Protein AF-A0AAD6IL66-F1 (afdb_monomer_lite)

Secondary structure (DSSP, 8-state):
-----------EEEEEEEEE---TT-TTTTS--EEEEEEEEESSSSS-EEEEE---SSS-EEEEEEEETT-PEEEEEE-TT--HHHHHHHHHHHHHHHS-EE-HHHHS-SSHHHHHHHHHHHHHHHHHSEEEEEE-PPPBHHHHHHHHHHHHHHHTT--HHHHHHHHHHHHHHHHH-TTTTT--SSTTBHHHHHHHHH-SEEEEEES--SPBPP--SGGGGGG--HHHHHHHHHHHHTT--HHHHHHHHHHHHHHHHHHHHHHHHHHH-SSS---HHHHHHHHHHHHTTPPEE--SPPGGGS-HHHHHHHHHHHHHHHTT---B-SSTTHHHHTTGGGSTT----TTGGGS-HHHHHHHHHHHHHHHHSEEEEES--GGGGT-GGGTTS--GGGT--SS---SHHHHHTTEEEEEEEE-BTTB-EEEES-SS---SGGG-EEHHHHHTT--HHHHHHHHHHHHHTS-HHHHHHHHHHTT----SSHHHHHHHHHHHHHHHHHHHT-TT--------------HHHHHHHHHHHHHT--HHHHHHTTPEEEEE-SSSPEEEEE-GGG--SSPPPPHHHHHHTTTTS---EEEEEE--SS-SS---EEEEEEEE-SSSPEEEEEEEE---S----TT---------SS-------------GGGS-EE---TT--S----------------------------TTHHHHHHHHHHHHHHHHHHHHHHHH--

InterPro domains:
  IPR010730 Heterokaryon incompatibility [PF06985] (49-195)
  IPR052895 Heterokaryon Regulation/Transcriptional Modulator [PTHR24148] (34-336)

Foldseek 3Di:
DDPPPVPPPQDKFKFWQKAWDPDCPQPVNPDTAIETEIDIDGLQAQAEAEEAEDLFDADWDWAFRHAYPVSHTQTGTHHPLADNVLVSVVQNVRCVVRVGYDDCSPGFDPDPVRVQVVLLCVLSNQQRYAYEYEDSWAAAPVLLVLLVQLQCLVVVCDPPVVNVVSNVVSVVVCLQFLRSLVQGCRLLAPLLLSNLLRHQKYAYDYSDHDHQYTDRDLVCLVRDISNLVSQLVVCVVVVDDSVVSVVVSSLSSVLSVVSQLVSLCSQPPLPHNDPSSNSSNQSSCRSVRHMDGRPDDRLVPDDLVSLLLSLLQVLLVQLLRQRFYPDLLCLCSSRLSSRPQDRQDPVSVVDQNLRRVQSSQVRSCVVPQKGFFFLDALLLQPQQQLGRGDRSVSQPDSPDPGGSSLPRVRGFHSFIFGHDQSKTWKDFLDPPLDAPQLQKAFPCVVCPPPFLVVVLVLCLLAQVFADVSLLSLLCSVVVHDDDPDPSVSSVVSLLCLQVVVVVVVVVDDDDDDDPPPRDGDPNLVSVLVSQCSSNSHDSVSCVVQVWTWMWHSPPVTWIWTFHPVPNPPDDNDPPVCCVVVVPDDDSQKTFMFGDTPDPFWGTKTFIWGFPDPDVATATRTGITIRIGRDSPCVPDPDDDDDDDPDDDDDDDDDDDDDDRSPGTHIHHRPPPPDDDDDDDDDDDDDDDDDDDDDDDDDDDDDPPPVVVVVVVVVVVVVVVVVVVVVVVVD

Organism: Penicillium canescens (NCBI:txid5083)

pLDDT: mean 77.71, std 20.82, range [23.3, 98.31]

Structure (mmCIF, N/CA/C/O backbone):
data_AF-A0AAD6IL66-F1
#
_entry.id   AF-A0AAD6IL66-F1
#
loop_
_atom_site.group_PDB
_atom_site.id
_atom_site.type_symbol
_atom_site.label_atom_id
_atom_site.label_alt_id
_atom_site.label_comp_id
_atom_site.label_asym_id
_atom_site.label_entity_id
_atom_site.label_seq_id
_atom_site.pdbx_PDB_ins_code
_atom_site.Cartn_x
_atom_site.Cartn_y
_atom_site.Cartn_z
_atom_site.occupancy
_atom_site.B_iso_or_equiv
_atom_site.auth_seq_id
_atom_site.auth_comp_id
_atom_site.auth_asym_id
_atom_site.auth_atom_id
_atom_site.pdbx_PDB_model_num
ATOM 1 N N . MET A 1 1 ? -18.042 -22.309 -15.418 1.00 31.72 1 MET A N 1
ATOM 2 C CA . MET A 1 1 ? -18.567 -23.061 -14.255 1.00 31.72 1 MET A CA 1
ATOM 3 C C . MET A 1 1 ? -18.866 -22.116 -13.084 1.00 31.72 1 MET A C 1
ATOM 5 O O . MET A 1 1 ? -18.074 -22.015 -12.162 1.00 31.72 1 MET A O 1
ATOM 9 N N . SER A 1 2 ? -20.004 -21.414 -13.099 1.00 28.03 2 SER A N 1
ATOM 10 C CA . SER A 1 2 ? -20.504 -20.681 -11.923 1.00 28.03 2 SER A CA 1
ATOM 11 C C . SER A 1 2 ? -21.484 -21.600 -11.195 1.00 28.03 2 SER A C 1
ATOM 13 O O . SER A 1 2 ? -22.636 -21.745 -11.605 1.00 28.03 2 SER A O 1
ATOM 15 N N . ARG A 1 3 ? -21.008 -22.319 -10.170 1.00 33.75 3 ARG A N 1
ATOM 16 C CA . ARG A 1 3 ? -21.905 -23.035 -9.256 1.00 33.75 3 ARG A CA 1
ATOM 17 C C . ARG A 1 3 ? -22.658 -21.977 -8.454 1.00 33.75 3 ARG A C 1
ATOM 19 O O . ARG A 1 3 ? -22.089 -21.356 -7.564 1.00 33.75 3 ARG A O 1
ATOM 26 N N . ARG A 1 4 ? -23.941 -21.786 -8.771 1.00 35.06 4 ARG A N 1
ATOM 27 C CA . ARG A 1 4 ? -24.906 -21.148 -7.871 1.00 35.06 4 ARG A CA 1
ATOM 28 C C . ARG A 1 4 ? -24.988 -21.997 -6.599 1.00 35.06 4 ARG A C 1
ATOM 30 O O . ARG A 1 4 ? -25.740 -22.964 -6.547 1.00 35.06 4 ARG A O 1
ATOM 37 N N . PHE A 1 5 ? -24.200 -21.649 -5.588 1.00 37.22 5 PHE A N 1
ATOM 38 C CA . PHE A 1 5 ? -24.439 -22.066 -4.211 1.00 37.22 5 PHE A CA 1
ATOM 39 C C . PHE A 1 5 ? -25.640 -21.267 -3.688 1.00 37.22 5 PHE A C 1
ATOM 41 O O . PHE A 1 5 ? -25.488 -20.237 -3.049 1.00 37.22 5 PHE A O 1
ATOM 48 N N . SER A 1 6 ? -26.856 -21.705 -4.023 1.00 34.66 6 SER A N 1
ATOM 49 C CA . SER A 1 6 ? -28.109 -21.107 -3.535 1.00 34.66 6 SER A CA 1
ATOM 50 C C . SER A 1 6 ? -28.668 -21.819 -2.297 1.00 34.66 6 SER A C 1
ATOM 52 O O . SER A 1 6 ? -29.871 -21.803 -2.061 1.00 34.66 6 SER A O 1
ATOM 54 N N . GLY A 1 7 ? -27.802 -22.448 -1.503 1.00 37.53 7 GLY A N 1
ATOM 55 C CA . GLY A 1 7 ? -28.094 -22.817 -0.122 1.00 37.53 7 GLY A CA 1
ATOM 56 C C . GLY A 1 7 ? -27.134 -22.046 0.768 1.00 37.53 7 GLY A C 1
ATOM 57 O O . GLY A 1 7 ? -26.033 -22.530 1.014 1.00 37.53 7 GLY A O 1
ATOM 58 N N . SER A 1 8 ? -27.500 -20.828 1.183 1.00 48.25 8 SER A N 1
ATOM 59 C CA . SER A 1 8 ? -26.685 -20.059 2.123 1.00 48.25 8 SER A CA 1
ATOM 60 C C . SER A 1 8 ? -26.752 -20.757 3.478 1.00 48.25 8 SER A C 1
ATOM 62 O O . SER A 1 8 ? -27.668 -20.528 4.270 1.00 48.25 8 SER A O 1
ATOM 64 N N . ILE A 1 9 ? -25.804 -21.652 3.741 1.00 53.56 9 ILE A N 1
ATOM 65 C CA . ILE A 1 9 ? -25.471 -21.987 5.120 1.00 53.56 9 ILE A CA 1
ATOM 66 C C . ILE A 1 9 ? -25.120 -20.641 5.751 1.00 53.56 9 ILE A C 1
ATOM 68 O O . ILE A 1 9 ? -24.198 -19.980 5.280 1.00 53.56 9 ILE A O 1
ATOM 72 N N . SER A 1 10 ? -25.921 -20.193 6.721 1.00 70.06 10 SER A N 1
ATOM 73 C CA . SER A 1 10 ? -25.619 -18.974 7.466 1.00 70.06 10 SER A CA 1
ATOM 74 C C . SER A 1 10 ? -24.222 -19.147 8.039 1.00 70.06 10 SER A C 1
ATOM 76 O O . SER A 1 10 ? -24.018 -20.014 8.890 1.00 70.06 10 SER A O 1
ATOM 78 N N . GLU A 1 11 ? -23.259 -18.374 7.545 1.00 87.75 11 GLU A N 1
ATOM 79 C CA . GLU A 1 11 ? -21.919 -18.387 8.113 1.00 87.75 11 GLU A CA 1
ATOM 80 C C . GLU A 1 11 ? -22.033 -17.996 9.586 1.00 87.75 11 GLU A C 1
ATOM 82 O O . GLU A 1 11 ? -22.786 -17.090 9.946 1.00 87.75 11 GLU A O 1
ATOM 87 N N . VAL A 1 12 ? -21.344 -18.737 10.449 1.00 92.69 12 VAL A N 1
ATOM 88 C CA . VAL A 1 12 ? -21.297 -18.467 11.885 1.00 92.69 12 VAL A CA 1
ATOM 89 C C . VAL A 1 12 ? -19.937 -17.864 12.187 1.00 92.69 12 VAL A C 1
ATOM 91 O O . VAL A 1 12 ? -18.911 -18.419 11.788 1.00 92.69 12 VAL A O 1
ATOM 94 N N . ILE A 1 13 ? -19.930 -16.742 12.897 1.00 94.62 13 ILE A N 1
ATOM 95 C CA . ILE A 1 13 ? -18.714 -16.063 13.348 1.00 94.62 13 ILE A CA 1
ATOM 96 C C . ILE A 1 13 ? -18.663 -16.026 14.874 1.00 94.62 13 ILE A C 1
ATOM 98 O O . ILE A 1 13 ? -19.689 -16.122 15.545 1.00 94.62 13 ILE A O 1
ATOM 102 N N . THR A 1 14 ? -17.461 -15.888 15.425 1.00 95.75 14 THR A N 1
ATOM 103 C CA . THR A 1 14 ? -17.256 -15.652 16.858 1.00 95.75 14 THR A CA 1
ATOM 104 C C . THR A 1 14 ? -17.195 -14.153 17.119 1.00 95.75 14 THR A C 1
ATOM 106 O O . THR A 1 14 ? -16.440 -13.467 16.437 1.00 95.75 14 THR A O 1
ATOM 109 N N . ILE A 1 15 ? -17.927 -13.651 18.107 1.00 97.50 15 ILE A N 1
ATOM 110 C CA . ILE A 1 15 ? -17.800 -12.279 18.615 1.00 97.50 15 ILE A CA 1
ATOM 111 C C . ILE A 1 15 ? -17.439 -12.303 20.099 1.00 97.50 15 ILE A C 1
ATOM 113 O O . ILE A 1 15 ? -17.779 -13.244 20.814 1.00 97.50 15 ILE A O 1
ATOM 117 N N . ALA A 1 16 ? -16.774 -11.256 20.569 1.00 98.12 16 ALA A N 1
ATOM 118 C CA . ALA A 1 16 ? -16.474 -11.031 21.972 1.00 98.12 16 ALA A CA 1
ATOM 119 C C . ALA A 1 16 ? -17.518 -10.092 22.599 1.00 98.12 16 ALA A C 1
ATOM 121 O O . ALA A 1 16 ? -17.629 -8.921 22.221 1.00 98.12 16 ALA A O 1
ATOM 122 N N . ARG A 1 17 ? -18.271 -10.587 23.581 1.00 98.25 17 ARG A N 1
ATOM 123 C CA . ARG A 1 17 ? -19.010 -9.756 24.535 1.00 98.25 17 ARG A CA 1
ATOM 124 C C . ARG A 1 17 ? -18.055 -9.312 25.626 1.00 98.25 17 ARG A C 1
ATOM 126 O O . ARG A 1 17 ? -17.411 -10.143 26.260 1.00 98.25 17 ARG A O 1
ATOM 133 N N . ILE A 1 18 ? -17.934 -8.006 25.788 1.00 98.31 18 ILE A N 1
ATOM 134 C CA . ILE A 1 18 ? -16.894 -7.366 26.577 1.00 98.31 18 ILE A CA 1
ATOM 135 C C . ILE A 1 18 ? -17.586 -6.417 27.542 1.00 98.31 18 ILE A C 1
ATOM 137 O O . ILE A 1 18 ? -18.337 -5.539 27.123 1.00 98.31 18 ILE A O 1
ATOM 141 N N . GLN A 1 19 ? -17.317 -6.591 28.825 1.00 97.94 19 GLN A N 1
ATOM 142 C CA . GLN A 1 19 ? -17.756 -5.687 29.881 1.00 97.94 19 GLN A CA 1
ATOM 143 C C . GLN A 1 19 ? -16.646 -5.557 30.916 1.00 97.94 19 GLN A C 1
ATOM 145 O O . GLN A 1 19 ? -15.711 -6.359 30.919 1.00 97.94 19 GLN A O 1
ATOM 150 N N . PHE A 1 20 ? -16.730 -4.566 31.794 1.00 97.56 20 PHE A N 1
ATOM 151 C CA . PHE A 1 20 ? -15.847 -4.539 32.953 1.00 97.56 20 PHE A CA 1
ATOM 152 C C . PHE A 1 20 ? -16.189 -5.690 33.901 1.00 97.56 20 PHE A C 1
ATOM 154 O O . PHE A 1 20 ? -17.344 -6.108 33.999 1.00 97.56 20 PHE A O 1
ATOM 161 N N . CYS A 1 21 ? -15.163 -6.263 34.522 1.00 96.31 21 CYS A N 1
ATOM 162 C CA . CYS A 1 21 ? -15.357 -7.296 35.523 1.00 96.31 21 CYS A CA 1
ATOM 163 C C . CYS A 1 21 ? -15.802 -6.657 36.844 1.00 96.31 21 CYS A C 1
ATOM 165 O O . CYS A 1 21 ? -15.113 -5.784 37.369 1.00 96.31 21 CYS A O 1
ATOM 167 N N . ASP A 1 22 ? -16.935 -7.121 37.371 1.00 93.94 22 ASP A N 1
ATOM 168 C CA . ASP A 1 22 ? -17.509 -6.646 38.636 1.00 93.94 22 ASP A CA 1
ATOM 169 C C . ASP A 1 22 ? -17.208 -7.596 39.814 1.00 93.94 22 ASP A C 1
ATOM 171 O O . ASP A 1 22 ? -17.670 -7.373 40.935 1.00 93.94 22 ASP A O 1
ATOM 175 N N . ASP A 1 23 ? -16.463 -8.680 39.572 1.00 91.69 23 ASP A N 1
ATOM 176 C CA . ASP A 1 23 ? -16.127 -9.675 40.590 1.00 91.69 23 ASP A CA 1
ATOM 177 C C . ASP A 1 23 ? -15.000 -9.161 41.502 1.00 91.69 23 ASP A C 1
ATOM 179 O O . ASP A 1 23 ? -13.846 -9.028 41.089 1.00 91.69 23 ASP A O 1
ATOM 183 N N . GLN A 1 24 ? -15.349 -8.870 42.758 1.00 85.94 24 GLN A N 1
ATOM 184 C CA . GLN A 1 24 ? -14.417 -8.371 43.774 1.00 85.94 24 GLN A CA 1
ATOM 185 C C . GLN A 1 24 ? -13.385 -9.422 44.201 1.00 85.94 24 GLN A C 1
ATOM 187 O O . GLN A 1 24 ? -12.296 -9.050 44.638 1.00 85.94 24 GLN A O 1
ATOM 192 N N . ASP A 1 25 ? -13.707 -10.709 44.044 1.00 85.56 25 ASP A N 1
ATOM 193 C CA . ASP A 1 25 ? -12.821 -11.832 44.364 1.00 85.56 25 ASP A CA 1
ATOM 194 C C . ASP A 1 25 ? -12.018 -12.297 43.135 1.00 85.56 25 ASP A C 1
ATOM 196 O O . ASP A 1 25 ? -11.275 -13.284 43.191 1.00 85.56 25 ASP A O 1
ATOM 200 N N . CYS A 1 26 ? -12.136 -11.584 42.009 1.00 85.75 26 CYS A N 1
ATOM 201 C CA . CYS A 1 26 ? -11.386 -11.880 40.802 1.00 85.75 26 CYS A CA 1
ATOM 202 C C . CYS A 1 26 ? -9.879 -11.796 41.082 1.00 85.75 26 CYS A C 1
ATOM 204 O O . CYS A 1 26 ? -9.385 -10.802 41.608 1.00 85.75 26 CYS A O 1
ATOM 206 N N . GLY A 1 27 ? -9.099 -12.798 40.662 1.00 82.38 27 GLY A N 1
ATOM 207 C CA . GLY A 1 27 ? -7.641 -12.844 40.877 1.00 82.38 27 GLY A CA 1
ATOM 208 C C . GLY A 1 27 ? -6.836 -11.688 40.252 1.00 82.38 27 GLY A C 1
ATOM 209 O O . GLY A 1 27 ? -5.619 -11.641 40.404 1.00 82.38 27 GLY A O 1
ATOM 210 N N . PHE A 1 28 ? -7.507 -10.760 39.565 1.00 81.44 28 PHE A N 1
ATOM 211 C CA . PHE A 1 28 ? -6.979 -9.534 38.964 1.00 81.44 28 PHE A CA 1
ATOM 212 C C . PHE A 1 28 ? -7.325 -8.262 39.779 1.00 81.44 28 PHE A C 1
ATOM 214 O O . PHE A 1 28 ? -7.171 -7.154 39.271 1.00 81.44 28 PHE A O 1
ATOM 221 N N . ALA A 1 29 ? -7.805 -8.413 41.023 1.00 58.28 29 ALA A N 1
ATOM 222 C CA . ALA A 1 29 ? -8.528 -7.423 41.842 1.00 58.28 29 ALA A CA 1
ATOM 223 C C . ALA A 1 29 ? -7.895 -6.029 42.071 1.00 58.28 29 ALA A C 1
ATOM 225 O O . ALA A 1 29 ? -8.552 -5.174 42.662 1.00 58.28 29 ALA A O 1
ATOM 226 N N . SER A 1 30 ? -6.661 -5.749 41.641 1.00 62.03 30 SER A N 1
ATOM 227 C CA . SER A 1 30 ? -6.048 -4.424 41.832 1.00 62.03 30 SER A CA 1
ATOM 228 C C . SER A 1 30 ? -6.239 -3.451 40.664 1.00 62.03 30 SER A C 1
ATOM 230 O O . SER A 1 30 ? -6.013 -2.258 40.855 1.00 62.03 30 SER A O 1
ATOM 232 N N . GLU A 1 31 ? -6.651 -3.910 39.478 1.00 80.38 31 GLU A N 1
ATOM 233 C CA . GLU A 1 31 ? -6.768 -3.060 38.283 1.00 80.38 31 GLU A CA 1
ATOM 234 C C . GLU A 1 31 ? -8.098 -3.275 37.548 1.00 80.38 31 GLU A C 1
ATOM 236 O O . GLU A 1 31 ? -8.613 -4.392 37.454 1.00 80.38 31 GLU A O 1
ATOM 241 N N . GLN A 1 32 ? -8.667 -2.191 37.010 1.00 89.88 32 GLN A N 1
ATOM 242 C CA . GLN A 1 32 ? -9.861 -2.251 36.169 1.00 89.88 32 GLN A CA 1
ATOM 243 C C . GLN A 1 32 ? -9.558 -3.085 34.914 1.00 89.88 32 GLN A C 1
ATOM 245 O O . GLN A 1 32 ? -8.624 -2.793 34.171 1.00 89.88 32 GLN A O 1
ATOM 250 N N . HIS A 1 33 ? -10.341 -4.137 34.675 1.00 94.69 33 HIS A N 1
ATOM 251 C CA . HIS A 1 33 ? -10.092 -5.089 33.593 1.00 94.69 33 HIS A CA 1
ATOM 252 C C . HIS A 1 33 ? -11.394 -5.628 32.989 1.00 94.69 33 HIS A C 1
ATOM 254 O O . HIS A 1 33 ? -12.487 -5.406 33.514 1.00 94.69 33 HIS A O 1
ATOM 260 N N . LEU A 1 34 ? -11.280 -6.317 31.851 1.00 97.06 34 LEU A N 1
ATOM 261 C CA . LEU A 1 34 ? -12.428 -6.796 31.082 1.00 97.06 34 LEU A CA 1
ATOM 262 C C . LEU A 1 34 ? -12.788 -8.253 31.401 1.00 97.06 34 LEU A C 1
ATOM 264 O O . LEU A 1 34 ? -11.914 -9.113 31.482 1.00 97.06 34 LEU A O 1
ATOM 268 N N . LEU A 1 35 ? -14.082 -8.550 31.464 1.00 97.56 35 LEU A N 1
ATOM 269 C CA . LEU A 1 35 ? -14.624 -9.893 31.280 1.00 97.56 35 LEU A CA 1
ATOM 270 C C . LEU A 1 35 ? -14.974 -10.081 29.799 1.00 97.56 35 LEU A C 1
ATOM 272 O O . LEU A 1 35 ? -15.763 -9.317 29.237 1.00 97.56 35 LEU A O 1
ATOM 276 N N . ILE A 1 36 ? -14.393 -11.103 29.169 1.00 98.06 36 ILE A N 1
ATOM 277 C CA . ILE A 1 36 ? -14.537 -11.389 27.737 1.00 98.06 36 ILE A CA 1
ATOM 278 C C . ILE A 1 36 ? -15.226 -12.742 27.545 1.00 98.06 36 ILE A C 1
ATOM 280 O O . ILE A 1 36 ? -14.630 -13.803 27.734 1.00 98.06 36 ILE A O 1
ATOM 284 N N . GLN A 1 37 ? -16.480 -12.714 27.105 1.00 98.06 37 GLN A N 1
ATOM 285 C CA . GLN A 1 37 ? -17.234 -13.905 26.725 1.00 98.06 37 GLN A CA 1
ATOM 286 C C . GLN A 1 37 ? -17.257 -14.049 25.200 1.00 98.06 37 GLN A C 1
ATOM 288 O O . GLN A 1 37 ? -17.597 -13.110 24.486 1.00 98.06 37 GLN A O 1
ATOM 293 N N . LEU A 1 38 ? -16.901 -15.229 24.691 1.00 97.50 38 LEU A N 1
ATOM 294 C CA . LEU A 1 38 ? -16.955 -15.523 23.260 1.00 97.50 38 LEU A CA 1
ATOM 295 C C . LEU A 1 38 ? -18.285 -16.188 22.905 1.00 97.50 38 LEU A C 1
ATOM 297 O O . LEU A 1 38 ? -18.602 -17.253 23.430 1.00 97.50 38 LEU A O 1
ATOM 301 N N . ASP A 1 39 ? -19.008 -15.587 21.966 1.00 96.94 39 ASP A N 1
ATOM 302 C CA . ASP A 1 39 ? -20.292 -16.073 21.468 1.00 96.94 39 ASP A CA 1
ATOM 303 C C . ASP A 1 39 ? -20.205 -16.400 19.977 1.00 96.94 39 ASP A C 1
ATOM 305 O O . ASP A 1 39 ? -19.500 -15.735 19.219 1.00 96.94 39 ASP A O 1
ATOM 309 N N . HIS A 1 40 ? -20.974 -17.394 19.536 1.00 96.00 40 HIS A N 1
ATOM 310 C CA . HIS A 1 40 ? -21.112 -17.749 18.126 1.00 96.00 40 HIS A CA 1
ATOM 311 C C . HIS A 1 40 ? -22.441 -17.228 17.581 1.00 96.00 40 HIS A C 1
ATOM 313 O O . HIS A 1 40 ? -23.504 -17.639 18.047 1.00 96.00 40 HIS A O 1
ATOM 319 N N . ILE A 1 41 ? -22.385 -16.341 16.588 1.00 94.94 41 ILE A N 1
ATOM 320 C CA . ILE A 1 41 ? -23.570 -15.711 15.996 1.00 94.94 41 ILE A CA 1
ATOM 321 C C . ILE A 1 41 ? -23.625 -15.925 14.479 1.00 94.94 41 ILE A C 1
ATOM 323 O O . ILE A 1 41 ? -22.576 -16.059 13.841 1.00 94.94 41 ILE A O 1
ATOM 327 N N . PRO A 1 42 ? -24.826 -15.954 13.875 1.00 94.31 42 PRO A N 1
ATOM 328 C CA . PRO A 1 42 ? -24.952 -15.897 12.425 1.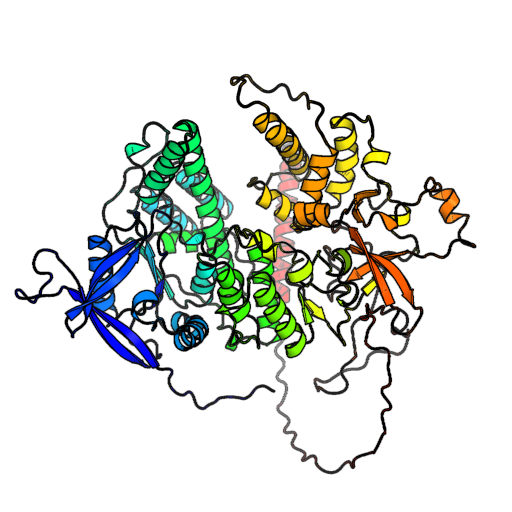00 94.31 42 PRO A CA 1
ATOM 329 C C . PRO A 1 42 ? -24.431 -14.554 11.891 1.00 94.31 42 PRO A C 1
ATOM 331 O O . PRO A 1 42 ? -24.686 -13.499 12.470 1.00 94.31 42 PRO A O 1
ATOM 334 N N . LEU A 1 43 ? -23.731 -14.587 10.760 1.00 93.00 43 LEU A N 1
ATOM 335 C CA . LEU A 1 43 ? -23.262 -13.406 10.045 1.00 93.00 43 LEU A CA 1
ATOM 336 C C . LEU A 1 43 ? -24.412 -12.803 9.218 1.00 93.00 43 LEU A C 1
ATOM 338 O O . LEU A 1 43 ? -24.479 -12.984 8.006 1.00 93.00 43 LEU A O 1
ATOM 342 N N . ASP A 1 44 ? -25.350 -12.126 9.889 1.00 89.88 44 ASP A N 1
ATOM 343 C CA . ASP A 1 44 ? -26.537 -11.512 9.262 1.00 89.88 44 ASP A CA 1
ATOM 344 C C . ASP A 1 44 ? -26.621 -9.979 9.420 1.00 89.88 44 ASP A C 1
ATOM 346 O O . ASP A 1 44 ? -27.571 -9.355 8.944 1.00 89.88 44 ASP A O 1
ATOM 350 N N . GLY A 1 45 ? -25.626 -9.374 10.078 1.00 81.62 45 GLY A N 1
ATOM 351 C CA . GLY A 1 45 ? -25.478 -7.924 10.237 1.00 81.62 45 GLY A CA 1
ATOM 352 C C . GLY A 1 45 ? -26.309 -7.305 11.362 1.00 81.62 45 GLY A C 1
ATOM 353 O O . GLY A 1 45 ? -26.237 -6.094 11.565 1.00 81.62 45 GLY A O 1
ATOM 354 N N . LYS A 1 46 ? -27.099 -8.092 12.106 1.00 87.50 46 LYS A N 1
ATOM 355 C CA . LYS A 1 46 ? -27.959 -7.557 13.180 1.00 87.50 46 LYS A CA 1
ATOM 356 C C . LYS A 1 46 ? -27.251 -7.402 14.517 1.00 87.50 46 LYS A C 1
ATOM 358 O O . LYS A 1 46 ? -27.672 -6.586 15.332 1.00 87.50 46 LYS A O 1
ATOM 363 N N . LEU A 1 47 ? -26.233 -8.220 14.762 1.00 91.12 47 LEU A N 1
ATOM 364 C CA . LEU A 1 47 ? -25.489 -8.261 16.014 1.00 91.12 47 LEU A CA 1
ATOM 365 C C . LEU A 1 47 ? -23.995 -8.185 15.726 1.00 91.12 47 LEU A C 1
ATOM 367 O O . LEU A 1 47 ? -23.486 -8.858 14.831 1.00 91.12 47 LEU A O 1
ATOM 371 N N . GLY A 1 48 ? -23.305 -7.398 16.539 1.00 95.81 48 GLY A N 1
ATOM 372 C CA . GLY A 1 48 ? -21.864 -7.246 16.500 1.00 95.81 48 GLY A CA 1
ATOM 373 C C . GLY A 1 48 ? -21.369 -6.067 15.665 1.00 95.81 48 GLY A C 1
ATOM 374 O O . GLY A 1 48 ? -22.060 -5.516 14.807 1.00 95.81 48 GLY A O 1
ATOM 375 N N . VAL A 1 49 ? -20.121 -5.697 15.926 1.00 97.69 49 VAL A N 1
ATOM 376 C CA . VAL A 1 49 ? -19.332 -4.738 15.148 1.00 97.69 49 VAL A CA 1
ATOM 377 C C . VAL A 1 49 ? -17.979 -5.361 14.830 1.00 97.69 49 VAL A C 1
ATOM 379 O O . VAL A 1 49 ? -17.412 -6.047 15.676 1.00 97.69 49 VAL A O 1
ATOM 382 N N . ALA A 1 50 ? -17.455 -5.153 13.628 1.00 97.56 50 ALA A N 1
ATOM 383 C CA . ALA A 1 50 ? -16.090 -5.534 13.294 1.00 97.56 50 ALA A CA 1
ATOM 384 C C . ALA A 1 50 ? -15.129 -4.416 13.701 1.00 97.56 50 ALA A C 1
ATOM 386 O O . ALA A 1 50 ? -15.324 -3.251 13.351 1.00 97.56 50 ALA A O 1
ATOM 387 N N . LEU A 1 51 ? -14.087 -4.771 14.444 1.00 97.38 51 LEU A N 1
ATOM 388 C CA . LEU A 1 51 ? -13.055 -3.841 14.867 1.00 97.38 51 LEU A CA 1
ATOM 389 C C . LEU A 1 51 ? -11.863 -3.932 13.928 1.00 97.38 51 LEU A C 1
ATOM 391 O O . LEU A 1 51 ? -11.293 -4.997 13.708 1.00 97.38 51 LEU A O 1
ATOM 395 N N . SER A 1 52 ? -11.481 -2.777 13.409 1.00 95.69 52 SER A N 1
ATOM 396 C CA . SER A 1 52 ? -10.301 -2.576 12.589 1.00 95.69 52 SER A CA 1
ATOM 397 C C . SER A 1 52 ? -9.327 -1.698 13.366 1.00 95.69 52 SER A C 1
ATOM 399 O O . SER A 1 52 ? -9.731 -0.719 13.979 1.00 95.69 52 SER A O 1
ATOM 401 N N . TYR A 1 53 ? -8.052 -2.060 13.430 1.00 94.06 53 TYR A N 1
ATOM 402 C CA . TYR A 1 53 ? -7.083 -1.361 14.281 1.00 94.06 53 TYR A CA 1
ATOM 403 C C . TYR A 1 53 ? -5.662 -1.769 13.906 1.00 94.06 53 TYR A C 1
ATOM 405 O O . TYR A 1 53 ? -5.469 -2.850 13.349 1.00 94.06 53 TYR A O 1
ATOM 413 N N . SER A 1 54 ? -4.658 -0.937 14.198 1.00 89.62 54 SER A N 1
ATOM 414 C CA . SER A 1 54 ? -3.251 -1.345 14.100 1.00 89.62 54 SER A CA 1
ATOM 415 C C . SER A 1 54 ? -2.766 -1.939 15.422 1.00 89.62 54 SER A C 1
ATOM 417 O O . SER A 1 54 ? -3.112 -1.459 16.493 1.00 89.62 54 SER A O 1
ATOM 419 N N . TRP A 1 55 ? -1.910 -2.962 15.364 1.00 89.31 55 TRP A N 1
ATOM 420 C CA . TRP A 1 55 ? -1.275 -3.504 16.575 1.00 89.31 55 TRP A CA 1
ATOM 421 C C . TRP A 1 55 ? -0.320 -2.496 17.225 1.00 89.31 55 TRP A C 1
ATOM 423 O O . TRP A 1 55 ? 0.069 -2.666 18.365 1.00 89.31 55 TRP A O 1
ATOM 433 N N . GLY A 1 56 ? 0.045 -1.438 16.502 1.00 89.81 56 GLY A N 1
ATOM 434 C CA . GLY A 1 56 ? 1.012 -0.426 16.898 1.00 89.81 56 GLY A CA 1
ATOM 435 C C . GLY A 1 56 ? 2.358 -0.588 16.186 1.00 89.81 56 GLY A C 1
ATOM 436 O O . GLY A 1 56 ? 2.644 -1.643 15.617 1.00 89.81 56 GLY A O 1
ATOM 437 N N . GLU A 1 57 ? 3.166 0.464 16.137 1.00 90.56 57 GLU A N 1
ATOM 438 C CA . GLU A 1 57 ? 4.514 0.458 15.544 1.00 90.56 57 GLU A CA 1
ATOM 439 C C . GLU A 1 57 ? 5.608 0.348 16.613 1.00 90.56 57 GLU A C 1
ATOM 441 O O . GLU A 1 57 ? 6.672 -0.209 16.344 1.00 90.56 57 GLU A O 1
ATOM 446 N N . PHE A 1 58 ? 5.351 0.825 17.831 1.00 94.06 58 PHE A N 1
ATOM 447 C CA . PHE A 1 58 ? 6.401 1.020 18.826 1.00 94.06 58 PHE A CA 1
ATOM 448 C C . PHE A 1 58 ? 6.383 -0.077 19.884 1.00 94.06 58 PHE A C 1
ATOM 450 O O . PHE A 1 58 ? 5.424 -0.192 20.639 1.00 94.06 58 PHE A O 1
ATOM 457 N N . ASN A 1 59 ? 7.464 -0.862 19.947 1.00 93.38 59 ASN A N 1
ATOM 458 C CA . ASN A 1 59 ? 7.755 -1.825 21.014 1.00 93.38 59 ASN A CA 1
ATOM 459 C C . ASN A 1 59 ? 6.538 -2.678 21.435 1.00 93.38 59 ASN A C 1
ATOM 461 O O . ASN A 1 59 ? 6.005 -2.547 22.539 1.00 93.38 59 ASN A O 1
ATOM 465 N N . ARG A 1 60 ? 6.063 -3.511 20.501 1.00 93.75 60 ARG A N 1
ATOM 466 C CA . ARG A 1 60 ? 4.885 -4.363 20.700 1.00 93.75 60 ARG A CA 1
ATOM 467 C C . ARG A 1 60 ? 5.103 -5.365 21.823 1.00 93.75 60 ARG A C 1
ATOM 469 O O . ARG A 1 60 ? 6.142 -6.017 21.891 1.00 93.75 60 ARG A O 1
ATOM 476 N N . GLN A 1 61 ? 4.081 -5.526 22.648 1.00 95.62 61 GLN A N 1
ATOM 477 C CA . GLN A 1 61 ? 4.099 -6.422 23.794 1.00 95.62 61 GLN A CA 1
ATOM 478 C C . GLN A 1 61 ? 2.724 -7.051 24.013 1.00 95.62 61 GLN A C 1
ATOM 480 O O . GLN A 1 61 ? 1.696 -6.486 23.636 1.00 95.62 61 GLN A O 1
ATOM 485 N N . GLU A 1 62 ? 2.707 -8.236 24.625 1.00 96.12 62 GLU A N 1
ATOM 486 C CA . GLU A 1 62 ? 1.466 -8.856 25.080 1.00 96.12 62 GLU A CA 1
ATOM 487 C C . GLU A 1 62 ? 0.963 -8.146 26.340 1.00 96.12 62 GLU A C 1
ATOM 489 O O . GLU A 1 62 ? 1.520 -8.305 27.427 1.00 96.12 62 GLU A O 1
ATOM 494 N N . VAL A 1 63 ? -0.126 -7.403 26.203 1.00 95.06 63 VAL A N 1
ATOM 495 C CA . VAL A 1 63 ? -0.770 -6.669 27.289 1.00 95.06 63 VAL A CA 1
ATOM 496 C C . VAL A 1 63 ? -1.994 -7.440 27.761 1.00 95.06 63 VAL A C 1
ATOM 498 O O . VAL A 1 63 ? -2.880 -7.753 26.966 1.00 95.06 63 VAL A O 1
ATOM 501 N N . ALA A 1 64 ? -2.064 -7.747 29.056 1.00 95.00 64 ALA A N 1
ATOM 502 C CA . ALA A 1 64 ? -3.270 -8.308 29.654 1.00 95.00 64 ALA A CA 1
ATOM 503 C C . ALA A 1 64 ? -4.382 -7.252 29.656 1.00 95.00 64 ALA A C 1
ATOM 505 O O . ALA A 1 64 ? -4.200 -6.158 30.178 1.00 95.00 64 ALA A O 1
ATOM 506 N N . VAL A 1 65 ? -5.533 -7.582 29.071 1.00 95.69 65 VAL A N 1
ATOM 507 C CA . VAL A 1 65 ? -6.689 -6.669 29.015 1.00 95.69 65 VAL A CA 1
ATOM 508 C C . VAL A 1 65 ? -7.866 -7.146 29.854 1.00 95.69 65 VAL A C 1
ATOM 510 O O . VAL A 1 65 ? -8.791 -6.375 30.108 1.00 95.69 65 VAL A O 1
ATOM 513 N N . GLY A 1 66 ? -7.852 -8.405 30.284 1.00 95.75 66 GLY A N 1
ATOM 514 C CA . GLY A 1 66 ? -8.968 -9.019 30.985 1.00 95.75 66 GLY A CA 1
ATOM 515 C C . GLY A 1 66 ? -8.828 -10.527 31.123 1.00 95.75 66 GLY A C 1
ATOM 516 O O . GLY A 1 66 ? -7.732 -11.074 30.983 1.00 95.75 66 GLY A O 1
ATOM 517 N N . HIS A 1 67 ? -9.950 -11.207 31.336 1.00 96.25 67 HIS A N 1
ATOM 518 C CA . HIS A 1 67 ? -10.039 -12.664 31.381 1.00 96.25 67 HIS A CA 1
ATOM 519 C C . HIS A 1 67 ? -11.319 -13.178 30.711 1.00 96.25 67 HIS A C 1
ATOM 521 O O . HIS A 1 67 ? -12.257 -12.419 30.468 1.00 96.25 67 HIS A O 1
ATOM 527 N N . ASP A 1 68 ? -11.368 -14.472 30.385 1.00 96.50 68 ASP A N 1
ATOM 528 C CA . ASP A 1 68 ? -12.623 -15.124 29.993 1.00 96.50 68 ASP A CA 1
ATOM 529 C C . ASP A 1 68 ? -13.447 -15.615 31.187 1.00 96.50 68 ASP A C 1
ATOM 531 O O . ASP A 1 68 ? -13.026 -15.551 32.339 1.00 96.50 68 ASP A O 1
ATOM 535 N N . VAL A 1 69 ? -14.636 -16.147 30.899 1.00 95.31 69 VAL A N 1
ATOM 536 C CA . VAL A 1 69 ? -15.560 -16.729 31.888 1.00 95.31 69 VAL A CA 1
ATOM 537 C C . VAL A 1 69 ? -14.968 -17.889 32.699 1.00 95.31 69 VAL A C 1
ATOM 539 O O . VAL A 1 69 ? -15.537 -18.269 33.714 1.00 95.31 69 VAL A O 1
ATOM 542 N N . SER A 1 70 ? -13.850 -18.475 32.259 1.00 95.19 70 SER A N 1
ATOM 543 C CA . SER A 1 70 ? -13.125 -19.525 32.991 1.00 95.19 70 SER A CA 1
ATOM 544 C C . SER A 1 70 ? -11.955 -18.970 33.814 1.00 95.19 70 SER A C 1
ATOM 546 O O . SER A 1 70 ? -11.193 -19.747 34.381 1.00 95.19 70 SER A O 1
ATOM 548 N N . GLY A 1 71 ? -11.787 -17.645 33.860 1.00 93.56 71 GLY A N 1
ATOM 549 C CA . GLY A 1 71 ? -10.694 -16.970 34.559 1.00 93.56 71 GLY A CA 1
ATOM 550 C C . GLY A 1 71 ? -9.368 -16.953 33.792 1.00 93.56 71 GLY A C 1
ATOM 551 O O . GLY A 1 71 ? -8.360 -16.514 34.342 1.00 93.56 71 GLY A O 1
ATOM 552 N N . ASN A 1 72 ? -9.322 -17.398 32.527 1.00 94.56 72 ASN A N 1
ATOM 553 C CA . ASN A 1 72 ? -8.072 -17.369 31.765 1.00 94.56 72 ASN A CA 1
ATOM 554 C C . ASN A 1 72 ? -7.775 -15.951 31.281 1.00 94.56 72 ASN A C 1
ATOM 556 O O . ASN A 1 72 ? -8.609 -15.343 30.606 1.00 94.56 72 ASN A O 1
ATOM 560 N N . VAL A 1 73 ? -6.557 -15.469 31.543 1.00 95.06 73 VAL A N 1
ATOM 561 C CA . VAL A 1 73 ? -6.069 -14.162 31.079 1.00 95.06 73 VAL A CA 1
ATOM 562 C C . VAL A 1 73 ? -6.233 -14.044 29.560 1.00 95.06 73 VAL A C 1
ATOM 564 O O . VAL A 1 73 ? -5.794 -14.914 28.801 1.00 95.06 73 VAL A O 1
ATOM 567 N N . LYS A 1 74 ? -6.811 -12.934 29.103 1.00 95.12 74 LYS A N 1
ATOM 568 C CA . LYS A 1 74 ? -6.804 -12.524 27.699 1.00 95.12 74 LYS A CA 1
ATOM 569 C C . LYS A 1 74 ? -5.802 -11.406 27.507 1.00 95.12 74 LYS A C 1
ATOM 571 O O . LYS A 1 74 ? -5.828 -10.396 28.212 1.00 95.12 74 LYS A O 1
ATOM 576 N N . LYS A 1 75 ? -4.924 -11.608 26.531 1.00 95.81 75 LYS A N 1
ATOM 577 C CA . LYS A 1 75 ? -3.895 -10.652 26.156 1.00 95.81 75 LYS A CA 1
ATOM 578 C C . LYS A 1 75 ? -4.105 -10.172 24.729 1.00 95.81 75 LYS A C 1
ATOM 580 O O . LYS A 1 75 ? -4.616 -10.925 23.901 1.00 95.81 75 LYS A O 1
ATOM 585 N N . LEU A 1 76 ? -3.683 -8.944 24.471 1.00 95.62 76 LEU A N 1
ATOM 586 C CA . LEU A 1 76 ? -3.590 -8.355 23.144 1.00 95.62 76 LEU A CA 1
ATOM 587 C C . LEU A 1 76 ? -2.138 -7.970 22.867 1.00 95.62 76 LEU A C 1
ATOM 589 O O . LEU A 1 76 ? -1.457 -7.459 23.750 1.00 95.62 76 LEU A O 1
ATOM 593 N N . GLU A 1 77 ? -1.672 -8.185 21.644 1.00 95.38 77 GLU A N 1
ATOM 594 C CA . GLU A 1 77 ? -0.416 -7.623 21.160 1.00 95.38 77 GLU A CA 1
ATOM 595 C C . GLU A 1 77 ? -0.650 -6.155 20.779 1.00 95.38 77 GLU A C 1
ATOM 597 O O . GLU A 1 77 ? -1.344 -5.861 19.796 1.00 95.38 77 GLU A O 1
ATOM 602 N N . LEU A 1 78 ? -0.096 -5.247 21.587 1.00 95.44 78 LEU A N 1
ATOM 603 C CA . LEU A 1 78 ? -0.260 -3.798 21.464 1.00 95.44 78 LEU A CA 1
ATOM 604 C C . LEU A 1 78 ? 1.098 -3.088 21.535 1.00 95.44 78 LEU A C 1
ATOM 606 O O . LEU A 1 78 ? 1.975 -3.465 22.312 1.00 95.44 78 LEU A O 1
ATOM 610 N N . GLY A 1 79 ? 1.264 -2.047 20.724 1.00 95.50 79 GLY A N 1
ATOM 611 C CA . GLY A 1 79 ? 2.375 -1.105 20.791 1.00 95.50 79 GLY A CA 1
ATOM 612 C C . GLY A 1 79 ? 2.183 -0.064 21.891 1.00 95.50 79 GLY A C 1
ATOM 613 O O . GLY A 1 79 ? 1.070 0.165 22.368 1.00 95.50 79 GLY A O 1
ATOM 614 N N . GLN A 1 80 ? 3.280 0.585 22.274 1.00 95.88 80 GLN A N 1
ATOM 615 C CA . GLN A 1 80 ? 3.336 1.597 23.331 1.00 95.88 80 GLN A CA 1
ATOM 616 C C . GLN A 1 80 ? 2.455 2.819 23.069 1.00 95.88 80 GLN A C 1
ATOM 618 O O . GLN A 1 80 ? 2.151 3.556 24.003 1.00 95.88 80 GLN A O 1
ATOM 623 N N . GLU A 1 81 ? 2.027 3.052 21.827 1.00 94.44 81 GLU A N 1
ATOM 624 C CA . GLU A 1 81 ? 1.099 4.142 21.546 1.00 94.44 81 GLU A CA 1
ATOM 625 C C . GLU A 1 81 ? -0.299 3.926 22.149 1.00 94.44 81 GLU A C 1
ATOM 627 O O . GLU A 1 81 ? -1.036 4.898 22.302 1.00 94.44 81 GLU A O 1
ATOM 632 N N . TRP A 1 82 ? -0.680 2.690 22.494 1.00 95.19 82 TRP A N 1
ATOM 633 C CA . TRP A 1 82 ? -1.998 2.370 23.042 1.00 95.19 82 TRP A CA 1
ATOM 634 C C . TRP A 1 82 ? -2.079 2.622 24.551 1.00 95.19 82 TRP A C 1
ATOM 636 O O . TRP A 1 82 ? -1.396 1.972 25.339 1.00 95.19 82 TRP A O 1
ATOM 646 N N . HIS A 1 83 ? -3.006 3.491 24.970 1.00 94.69 83 HIS A N 1
ATOM 647 C CA . HIS A 1 83 ? -3.416 3.579 26.372 1.00 94.69 83 HIS A CA 1
ATOM 648 C C . HIS A 1 83 ? -4.418 2.459 26.694 1.00 94.69 83 HIS A C 1
ATOM 650 O O . HIS A 1 83 ? -5.518 2.411 26.137 1.00 94.69 83 HIS A O 1
ATOM 656 N N . VAL A 1 84 ? -4.030 1.538 27.580 1.00 94.31 84 VAL A N 1
ATOM 657 C CA . VAL A 1 84 ? -4.770 0.287 27.824 1.00 94.31 84 VAL A CA 1
ATOM 658 C C . VAL A 1 84 ? -6.150 0.551 28.422 1.00 94.31 84 VAL A C 1
ATOM 660 O O . VAL A 1 84 ? -7.127 -0.012 27.935 1.00 94.31 84 VAL A O 1
ATOM 663 N N . GLY A 1 85 ? -6.255 1.454 29.402 1.00 94.69 85 GLY A N 1
ATOM 664 C CA . GLY A 1 85 ? -7.537 1.799 30.028 1.00 94.69 85 GLY A CA 1
ATOM 665 C C . GLY A 1 85 ? -8.540 2.399 29.037 1.00 94.69 85 GLY A C 1
ATOM 666 O O . GLY A 1 85 ? -9.705 2.003 29.004 1.00 94.69 85 GLY A O 1
ATOM 667 N N . ASP A 1 86 ? -8.072 3.285 28.153 1.00 95.06 86 ASP A N 1
ATOM 668 C CA . ASP A 1 86 ? -8.903 3.920 27.116 1.00 95.06 86 ASP A CA 1
ATOM 669 C C . ASP A 1 86 ? -9.393 2.892 26.094 1.00 95.06 86 ASP A C 1
ATOM 671 O O . ASP A 1 86 ? -10.546 2.929 25.647 1.00 95.06 86 ASP A O 1
ATOM 675 N N . LEU A 1 87 ? -8.515 1.954 25.723 1.00 96.19 87 LEU A N 1
ATOM 676 C CA . LEU A 1 87 ? -8.868 0.841 24.854 1.00 96.19 87 LEU A CA 1
ATOM 677 C C . LEU A 1 87 ? -9.909 -0.062 25.523 1.00 96.19 87 LEU A C 1
ATOM 679 O O . LEU A 1 87 ? -10.915 -0.379 24.890 1.00 96.19 87 LEU A O 1
ATOM 683 N N . GLN A 1 88 ? -9.711 -0.444 26.787 1.00 96.75 88 GLN A N 1
ATOM 684 C CA . GLN A 1 88 ? -10.654 -1.287 27.526 1.00 96.75 88 GLN A CA 1
ATOM 685 C C . GLN A 1 88 ? -12.041 -0.639 27.609 1.00 96.75 88 GLN A C 1
ATOM 687 O O . GLN A 1 88 ? -13.036 -1.286 27.277 1.00 96.75 88 GLN A O 1
ATOM 692 N N . ALA A 1 89 ? -12.103 0.649 27.957 1.00 96.62 89 ALA A N 1
ATOM 693 C CA . ALA A 1 89 ? -13.348 1.411 27.975 1.00 96.62 89 ALA A CA 1
ATOM 694 C C . ALA A 1 89 ? -14.019 1.445 26.595 1.00 96.62 89 ALA A C 1
ATOM 696 O O . ALA A 1 89 ? -15.205 1.150 26.476 1.00 96.62 89 ALA A O 1
ATOM 697 N N . SER A 1 90 ? -13.251 1.709 25.535 1.00 97.25 90 SER A N 1
ATOM 698 C CA . SER A 1 90 ? -13.773 1.729 24.163 1.00 97.25 90 SER A CA 1
ATOM 699 C C . SER A 1 90 ? -14.317 0.365 23.721 1.00 97.25 90 SER A C 1
ATOM 701 O O . SER A 1 90 ? -15.352 0.298 23.059 1.00 97.25 90 SER A O 1
ATOM 703 N N . LEU A 1 91 ? -13.642 -0.732 24.083 1.00 97.88 91 LEU A N 1
ATOM 704 C CA . LEU A 1 91 ? -14.086 -2.092 23.770 1.00 97.88 91 LEU A CA 1
ATOM 705 C C . LEU A 1 91 ? -15.386 -2.448 24.502 1.00 97.88 91 LEU A C 1
ATOM 707 O O . LEU A 1 91 ? -16.283 -3.017 23.877 1.00 97.88 91 LEU A O 1
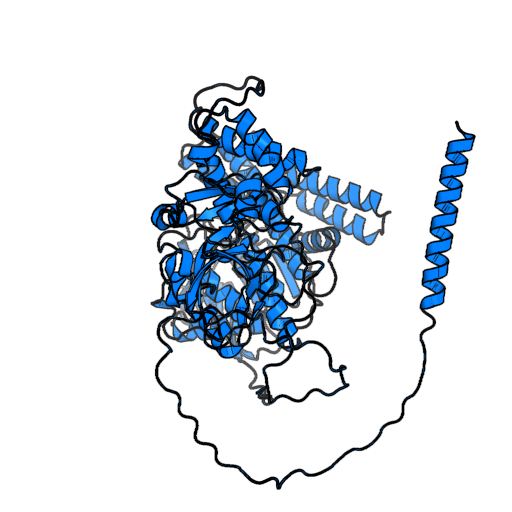ATOM 711 N N . ALA A 1 92 ? -15.502 -2.093 25.785 1.00 98.00 92 ALA A N 1
ATOM 712 C CA . ALA A 1 92 ? -16.722 -2.285 26.565 1.00 98.00 92 ALA A CA 1
ATOM 713 C C . ALA A 1 92 ? -17.890 -1.454 26.000 1.00 98.00 92 ALA A C 1
ATOM 715 O O . ALA A 1 92 ? -18.954 -2.010 25.723 1.00 98.00 92 ALA A O 1
ATOM 716 N N . ASP A 1 93 ? -17.669 -0.164 25.719 1.00 97.94 93 ASP A N 1
ATOM 717 C CA . ASP A 1 93 ? -18.672 0.742 25.138 1.00 97.94 93 ASP A CA 1
ATOM 718 C C . ASP A 1 93 ? -19.191 0.221 23.784 1.00 97.94 93 ASP A C 1
ATOM 720 O O . ASP A 1 93 ? -20.399 0.197 23.520 1.00 97.94 93 ASP A O 1
ATOM 724 N N . LEU A 1 94 ? -18.288 -0.228 22.905 1.00 97.94 94 LEU A N 1
ATOM 725 C CA . LEU A 1 94 ? -18.658 -0.788 21.603 1.00 97.94 94 LEU A CA 1
ATOM 726 C C . LEU A 1 94 ? -19.411 -2.110 21.740 1.00 97.94 94 LEU A C 1
ATOM 728 O O . LEU A 1 94 ? -20.405 -2.323 21.041 1.00 97.94 94 LEU A O 1
ATOM 732 N N . SER A 1 95 ? -18.976 -2.978 22.651 1.00 98.00 95 SER A N 1
ATOM 733 C CA . SER A 1 95 ? -19.642 -4.253 22.900 1.00 98.00 95 SER A CA 1
ATOM 734 C C . SER A 1 95 ? -21.054 -4.045 23.446 1.00 98.00 95 SER A C 1
ATOM 736 O O . SER A 1 95 ? -21.997 -4.666 22.957 1.00 98.00 95 SER A O 1
ATOM 738 N N . GLN A 1 96 ? -21.233 -3.095 24.366 1.00 97.75 96 GLN A N 1
ATOM 739 C CA . GLN A 1 96 ? -22.543 -2.695 24.873 1.00 97.75 96 GLN A CA 1
ATOM 740 C C . GLN A 1 96 ? -23.433 -2.131 23.756 1.00 97.75 96 GLN A C 1
ATOM 742 O O . GLN A 1 96 ? -24.606 -2.494 23.655 1.00 97.75 96 GLN A O 1
ATOM 747 N N . LYS A 1 97 ? -22.882 -1.268 22.893 1.00 97.31 97 LYS A N 1
ATOM 748 C CA . LYS A 1 97 ? -23.627 -0.616 21.805 1.00 97.31 97 LYS A CA 1
ATOM 749 C C . LYS A 1 97 ? -24.081 -1.588 20.713 1.00 97.31 97 LYS A C 1
ATOM 751 O O . LYS A 1 97 ? -25.184 -1.432 20.193 1.00 97.31 97 LYS A O 1
ATOM 756 N N . TYR A 1 98 ? -23.238 -2.548 20.335 1.00 97.00 98 TYR A N 1
ATOM 757 C CA . TYR A 1 98 ? -23.480 -3.434 19.186 1.00 97.00 98 TYR A CA 1
ATOM 758 C C . TYR A 1 98 ? -23.794 -4.889 19.572 1.00 97.00 98 TYR A C 1
ATOM 760 O O . TYR A 1 98 ? -24.046 -5.719 18.700 1.00 97.00 98 TYR A O 1
ATOM 768 N N . GLY A 1 99 ? -23.792 -5.221 20.865 1.00 96.88 99 GLY A N 1
ATOM 769 C CA . GLY A 1 99 ? -24.019 -6.574 21.386 1.00 96.88 99 GLY A CA 1
ATOM 770 C C . GLY A 1 99 ? -22.788 -7.489 21.361 1.00 96.88 99 GLY A C 1
ATOM 771 O O . GLY A 1 99 ? -22.883 -8.632 21.805 1.00 96.88 99 GLY A O 1
ATOM 772 N N . GLY A 1 100 ? -21.654 -7.005 20.849 1.00 97.62 100 GLY A N 1
ATOM 773 C CA . GLY A 1 100 ? -20.367 -7.696 20.822 1.00 97.62 100 GLY A CA 1
ATOM 774 C C . GLY A 1 100 ? -19.414 -7.136 19.765 1.00 97.62 100 GLY A C 1
ATOM 775 O O . GLY A 1 100 ? -19.817 -6.388 18.876 1.00 97.62 100 GLY A O 1
ATOM 776 N N . CYS A 1 101 ? -18.144 -7.516 19.850 1.00 98.12 101 CYS A N 1
ATOM 777 C CA . CYS A 1 101 ? -17.080 -7.055 18.966 1.00 98.12 101 CYS A CA 1
ATOM 778 C C . CYS A 1 101 ? -16.419 -8.251 18.281 1.00 98.12 101 CYS A C 1
ATOM 780 O O . CYS A 1 101 ? -15.918 -9.152 18.949 1.00 98.12 101 CYS A O 1
ATOM 782 N N . TRP A 1 102 ? -16.370 -8.257 16.955 1.00 97.38 102 TRP A N 1
ATOM 783 C CA . TRP A 1 102 ? -15.457 -9.115 16.215 1.00 97.38 102 TRP A CA 1
ATOM 784 C C . TRP A 1 102 ? -14.089 -8.432 16.156 1.00 97.38 102 TRP A C 1
ATOM 786 O O . TRP A 1 102 ? -13.973 -7.313 15.662 1.00 97.38 102 TRP A O 1
ATOM 796 N N . MET A 1 103 ? -13.061 -9.101 16.667 1.00 95.75 103 MET A N 1
ATOM 797 C CA . MET A 1 103 ? -11.678 -8.621 16.693 1.00 95.75 103 MET A CA 1
ATOM 798 C C . MET A 1 103 ? -10.765 -9.815 16.451 1.00 95.75 103 MET A C 1
ATOM 800 O O . MET A 1 103 ? -10.898 -10.827 17.143 1.00 95.75 103 MET A O 1
ATOM 804 N N . ASP A 1 104 ? -9.865 -9.723 15.479 1.00 92.56 104 ASP A N 1
ATOM 805 C CA . ASP A 1 104 ? -9.037 -10.844 15.023 1.00 92.56 104 ASP A CA 1
ATOM 806 C C . ASP A 1 104 ? -8.229 -11.491 16.162 1.00 92.56 104 ASP A C 1
ATOM 808 O O . ASP A 1 104 ? -8.304 -12.708 16.338 1.00 92.56 104 ASP A O 1
ATOM 812 N N . GLN A 1 105 ? -7.555 -10.703 17.005 1.00 93.56 105 GLN A N 1
ATOM 813 C CA . GLN A 1 105 ? -6.766 -11.219 18.134 1.00 93.56 105 GLN A CA 1
ATOM 814 C C . GLN A 1 105 ? -7.597 -11.938 19.218 1.00 93.56 105 GLN A C 1
ATOM 816 O O . GLN A 1 105 ? -7.055 -12.780 19.933 1.00 93.56 105 GLN A O 1
ATOM 821 N N . LEU A 1 106 ? -8.901 -11.654 19.338 1.00 95.06 106 LEU A N 1
ATOM 822 C CA . LEU A 1 106 ? -9.783 -12.288 20.333 1.00 95.06 106 LEU A CA 1
ATOM 823 C C . LEU A 1 106 ? -10.619 -13.435 19.754 1.00 95.06 106 LEU A C 1
ATOM 825 O O . LEU A 1 106 ? -10.853 -14.442 20.420 1.00 95.06 106 LEU A O 1
ATOM 829 N N . CYS A 1 107 ? -11.110 -13.264 18.528 1.00 95.50 107 CYS A N 1
ATOM 830 C CA . CYS A 1 107 ? -12.141 -14.115 17.935 1.00 95.50 107 CYS A CA 1
ATOM 831 C C . CYS A 1 107 ? -11.565 -15.213 17.032 1.00 95.50 107 CYS A C 1
ATOM 833 O O . CYS A 1 107 ? -12.252 -16.206 16.770 1.00 95.50 107 CYS A O 1
ATOM 835 N N . ILE A 1 108 ? -10.322 -15.060 16.558 1.00 91.56 108 ILE A N 1
ATOM 836 C CA . ILE A 1 108 ? -9.651 -16.057 15.720 1.00 91.56 108 ILE A CA 1
ATOM 837 C C . ILE A 1 108 ? -8.807 -16.975 16.599 1.00 91.56 108 ILE A C 1
ATOM 839 O O . ILE A 1 108 ? -7.892 -16.553 17.309 1.00 91.56 108 ILE A O 1
ATOM 843 N N . LYS A 1 109 ? -9.081 -18.277 16.502 1.00 87.56 109 LYS A N 1
ATOM 844 C CA . LYS A 1 109 ? -8.211 -19.298 17.087 1.00 87.56 109 LYS A CA 1
ATOM 845 C C . LYS A 1 109 ? -6.868 -19.276 16.363 1.00 87.56 109 LYS A C 1
ATOM 847 O O . LYS A 1 109 ? -6.815 -19.371 15.141 1.00 87.56 109 LYS A O 1
ATOM 852 N N . GLN A 1 110 ? -5.775 -19.243 17.118 1.00 82.25 110 GLN A N 1
ATOM 853 C CA . GLN A 1 110 ? -4.416 -19.134 16.571 1.00 82.25 110 GLN A CA 1
ATOM 854 C C . GLN A 1 110 ? -3.901 -20.426 15.892 1.00 82.25 110 GLN A C 1
ATOM 856 O O . GLN A 1 110 ? -2.738 -20.522 15.494 1.00 82.25 110 GLN A O 1
ATOM 861 N N . ALA A 1 111 ? -4.759 -21.436 15.712 1.00 84.88 111 ALA A N 1
ATOM 862 C CA . ALA A 1 111 ? -4.434 -22.632 14.944 1.00 84.88 111 ALA A CA 1
ATOM 863 C C . ALA A 1 111 ? -4.333 -22.311 13.440 1.00 84.88 111 ALA A C 1
ATOM 865 O O . ALA A 1 111 ? -5.123 -21.549 12.889 1.00 84.88 111 ALA A O 1
ATOM 866 N N . ALA A 1 112 ? -3.378 -22.928 12.735 1.00 76.50 112 ALA A N 1
ATOM 867 C CA . ALA A 1 112 ? -3.079 -22.610 11.331 1.00 76.50 112 ALA A CA 1
ATOM 868 C C . ALA A 1 112 ? -4.288 -22.726 10.384 1.00 76.50 112 ALA A C 1
ATOM 870 O O . ALA A 1 112 ? -4.501 -21.865 9.531 1.00 76.50 112 ALA A O 1
ATOM 871 N N . VAL A 1 113 ? -5.079 -23.790 10.545 1.00 81.06 113 VAL A N 1
ATOM 872 C CA . VAL A 1 113 ? -6.267 -24.048 9.719 1.00 81.06 113 VAL A CA 1
ATOM 873 C C . VAL A 1 113 ? -7.348 -22.995 9.967 1.00 81.06 113 VAL A C 1
ATOM 875 O O . VAL A 1 113 ? -8.005 -22.564 9.018 1.00 81.06 113 VAL A O 1
ATOM 878 N N . ASP A 1 114 ? -7.503 -22.566 11.218 1.00 84.00 114 ASP A N 1
ATOM 879 C CA . ASP A 1 114 ? -8.496 -21.572 11.618 1.00 84.00 114 ASP A CA 1
ATOM 880 C C . ASP A 1 114 ? -8.097 -20.173 11.154 1.00 84.00 114 ASP A C 1
ATOM 882 O O . ASP A 1 114 ? -8.952 -19.451 10.646 1.00 84.00 114 ASP A O 1
ATOM 886 N N . ILE A 1 115 ? -6.806 -19.824 11.213 1.00 82.81 115 ILE A N 1
ATOM 887 C CA . ILE A 1 115 ? -6.284 -18.578 10.637 1.00 82.81 115 ILE A CA 1
ATOM 888 C C . ILE A 1 115 ? -6.610 -18.525 9.145 1.00 82.81 115 ILE A C 1
ATOM 890 O O . ILE A 1 115 ? -7.237 -17.571 8.703 1.00 82.81 115 ILE A O 1
ATOM 894 N N . ARG A 1 116 ? -6.276 -19.563 8.365 1.00 82.31 116 ARG A N 1
ATOM 895 C CA . ARG A 1 116 ? -6.543 -19.566 6.914 1.00 82.31 116 ARG A CA 1
ATOM 896 C C . ARG A 1 116 ? -8.030 -19.382 6.595 1.00 82.31 116 ARG A C 1
ATOM 898 O O . ARG A 1 116 ? -8.369 -18.594 5.718 1.00 82.31 116 ARG A O 1
ATOM 905 N N . LYS A 1 117 ? -8.910 -20.1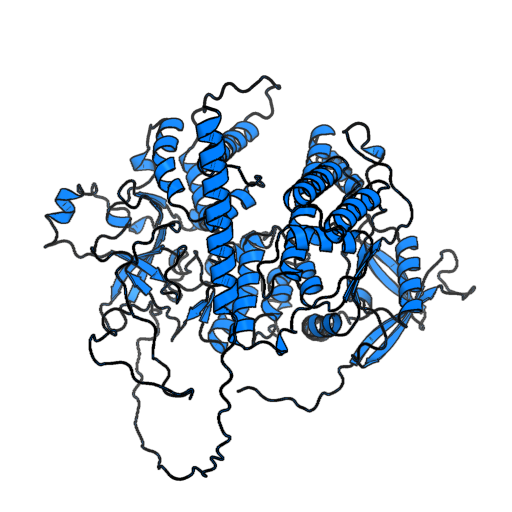07 7.297 1.00 84.00 117 LYS A N 1
ATOM 906 C CA . LYS A 1 117 ? -10.367 -19.962 7.131 1.00 84.00 117 LYS A CA 1
ATOM 907 C C . LYS A 1 117 ? -10.835 -18.560 7.518 1.00 84.00 117 LYS A C 1
ATOM 909 O O . LYS A 1 117 ? -11.632 -17.968 6.805 1.00 84.00 117 LYS A O 1
ATOM 914 N N . SER A 1 118 ? -10.317 -18.025 8.619 1.00 84.38 118 SER A N 1
ATOM 915 C CA . SER A 1 118 ? -10.709 -16.707 9.116 1.00 84.38 118 SER A CA 1
ATOM 916 C C . SER A 1 118 ? -10.251 -15.594 8.180 1.00 84.38 118 SER A C 1
ATOM 918 O O . SER A 1 118 ? -11.060 -14.738 7.848 1.00 84.38 118 SER A O 1
ATOM 920 N N . LEU A 1 119 ? -9.010 -15.646 7.682 1.00 81.25 119 LEU A N 1
ATOM 921 C CA . LEU A 1 119 ? -8.483 -14.690 6.702 1.00 81.25 119 LEU A CA 1
ATOM 922 C C . LEU A 1 119 ? -9.335 -14.662 5.426 1.00 81.25 119 LEU A C 1
ATOM 924 O O . LEU A 1 119 ? -9.654 -13.586 4.930 1.00 81.25 119 LEU A O 1
ATOM 928 N N . ALA A 1 120 ? -9.769 -15.829 4.937 1.00 82.38 120 ALA A N 1
ATOM 929 C CA . ALA A 1 120 ? -10.672 -15.918 3.789 1.00 82.38 120 ALA A CA 1
ATOM 930 C C . ALA A 1 120 ? -12.070 -15.323 4.065 1.00 82.38 120 ALA A C 1
ATOM 932 O O . ALA A 1 120 ? -12.734 -14.876 3.132 1.00 82.38 120 ALA A O 1
ATOM 933 N N . ASN A 1 121 ? -12.500 -15.281 5.331 1.00 87.31 121 ASN A N 1
ATOM 934 C CA . ASN A 1 121 ? -13.818 -14.789 5.742 1.00 87.31 121 ASN A CA 1
ATOM 935 C C . ASN A 1 121 ? -13.841 -13.297 6.116 1.00 87.31 121 ASN A C 1
ATOM 937 O O . ASN A 1 121 ? -14.927 -12.720 6.182 1.00 87.31 121 ASN A O 1
ATOM 941 N N . ILE A 1 122 ? -12.688 -12.647 6.330 1.00 88.69 122 ILE A N 1
ATOM 942 C CA . ILE A 1 122 ? -12.608 -11.204 6.645 1.00 88.69 122 ILE A CA 1
ATOM 943 C C . ILE A 1 122 ? -13.446 -10.347 5.676 1.00 88.69 122 ILE A C 1
ATOM 945 O O . ILE A 1 122 ? -14.219 -9.514 6.157 1.00 88.69 122 ILE A O 1
ATOM 949 N N . PRO A 1 123 ? -13.392 -10.556 4.341 1.00 88.50 123 PRO A N 1
ATOM 950 C CA . PRO A 1 123 ? -14.222 -9.795 3.413 1.00 88.50 123 PRO A CA 1
ATOM 951 C C . PRO A 1 123 ? -15.722 -9.916 3.700 1.00 88.50 123 PRO A C 1
ATOM 953 O O . PRO A 1 123 ? -16.430 -8.911 3.689 1.00 88.50 123 PRO A O 1
ATOM 956 N N . SER A 1 124 ? -16.215 -11.126 3.981 1.00 90.12 124 SER A N 1
ATOM 957 C CA . SER A 1 124 ? -17.625 -11.370 4.316 1.00 90.12 124 SER A CA 1
ATOM 958 C C . SER A 1 124 ? -18.014 -10.689 5.625 1.00 90.12 124 SER A C 1
ATOM 960 O O . SER A 1 124 ? -19.081 -10.077 5.709 1.00 90.12 124 SER A O 1
ATOM 962 N N . ILE A 1 125 ? -17.129 -10.737 6.626 1.00 93.12 125 ILE A N 1
ATOM 963 C CA . ILE A 1 125 ? -17.337 -10.107 7.934 1.00 93.12 125 ILE A CA 1
ATOM 964 C C . ILE A 1 125 ? -17.485 -8.594 7.778 1.00 93.12 125 ILE A C 1
ATOM 966 O O . ILE A 1 125 ? -18.473 -8.027 8.238 1.00 93.12 125 ILE A O 1
ATOM 970 N N . TYR A 1 126 ? -16.561 -7.946 7.071 1.00 93.50 126 TYR A N 1
ATOM 971 C CA . TYR A 1 126 ? -16.543 -6.486 6.916 1.00 93.50 126 TYR A CA 1
ATOM 972 C C . TYR A 1 126 ? -17.673 -5.979 6.013 1.00 93.50 126 TYR A C 1
ATOM 974 O O . TYR A 1 126 ? -18.166 -4.868 6.199 1.00 93.50 126 TYR A O 1
ATOM 982 N N . ARG A 1 127 ? -18.125 -6.794 5.052 1.00 91.62 127 ARG A N 1
ATOM 983 C CA . ARG A 1 127 ? -19.305 -6.472 4.233 1.00 91.62 127 ARG A CA 1
ATOM 984 C C . ARG A 1 127 ? -20.608 -6.539 5.016 1.00 91.62 127 ARG A C 1
ATOM 986 O O . ARG A 1 127 ? -21.577 -5.903 4.607 1.00 91.62 127 ARG A O 1
ATOM 993 N N . THR A 1 128 ? -20.650 -7.336 6.078 1.00 93.44 128 THR A N 1
ATOM 994 C CA . THR A 1 128 ? -21.893 -7.642 6.791 1.00 93.44 128 THR A CA 1
ATOM 995 C C . THR A 1 128 ? -22.025 -6.850 8.085 1.00 93.44 128 THR A C 1
ATOM 997 O O . THR A 1 128 ? -23.106 -6.347 8.380 1.00 93.44 128 THR A O 1
ATOM 1000 N N . LEU A 1 129 ? -20.942 -6.723 8.851 1.00 95.88 129 LEU A N 1
ATOM 1001 C CA . LEU A 1 129 ? -20.914 -5.940 10.081 1.00 95.88 129 LEU A CA 1
ATOM 1002 C C . LEU A 1 129 ? -20.535 -4.486 9.795 1.00 95.88 129 LEU A C 1
ATOM 1004 O O . LEU A 1 129 ? -19.792 -4.186 8.860 1.00 95.88 129 LEU A O 1
ATOM 1008 N N . ASN A 1 130 ? -20.985 -3.580 10.661 1.00 96.06 130 ASN A N 1
ATOM 1009 C CA . ASN A 1 130 ? -20.406 -2.241 10.714 1.00 96.06 130 ASN A CA 1
ATOM 1010 C C . ASN A 1 130 ? -18.937 -2.346 11.130 1.00 96.06 130 ASN A C 1
ATOM 1012 O O . ASN A 1 130 ? -18.605 -3.148 12.005 1.00 96.06 130 ASN A O 1
ATOM 1016 N N . VAL A 1 131 ? -18.074 -1.527 10.535 1.00 97.44 131 VAL A N 1
ATOM 1017 C CA . VAL A 1 131 ? -16.647 -1.502 10.858 1.00 97.44 131 VAL A CA 1
ATOM 1018 C C . VAL A 1 131 ? -16.327 -0.257 11.680 1.00 97.44 131 VAL A C 1
ATOM 1020 O O . VAL A 1 131 ? -16.636 0.866 11.284 1.00 97.44 131 VAL A O 1
ATOM 1023 N N . VAL A 1 132 ? -15.686 -0.441 12.830 1.00 98.00 132 VAL A N 1
ATOM 1024 C CA . VAL A 1 132 ? -15.152 0.659 13.638 1.00 98.00 132 VAL A CA 1
ATOM 1025 C C . VAL A 1 132 ? -13.636 0.565 13.645 1.00 98.00 132 VAL A C 1
ATOM 1027 O O . VAL A 1 132 ? -13.069 -0.438 14.073 1.00 98.00 132 VAL A O 1
ATOM 1030 N N . VAL A 1 133 ? -12.986 1.622 13.166 1.00 97.31 133 VAL A N 1
ATOM 1031 C CA . VAL A 1 133 ? -11.534 1.762 13.184 1.00 97.31 133 VAL A CA 1
ATOM 1032 C C . VAL A 1 133 ? -11.110 2.348 14.524 1.00 97.31 133 VAL A C 1
ATOM 1034 O O . VAL A 1 133 ? -11.352 3.526 14.771 1.00 97.31 133 VAL A O 1
ATOM 1037 N N . LEU A 1 134 ? -10.486 1.548 15.383 1.00 96.50 134 LEU A N 1
ATOM 1038 C CA . LEU A 1 134 ? -9.915 2.002 16.647 1.00 96.50 134 LEU A CA 1
ATOM 1039 C C . LEU A 1 134 ? -8.536 2.606 16.417 1.00 96.50 134 LEU A C 1
ATOM 1041 O O . LEU A 1 134 ? -7.686 1.995 15.763 1.00 96.50 134 LEU A O 1
ATOM 1045 N N . VAL A 1 135 ? -8.298 3.782 16.996 1.00 94.38 135 VAL A N 1
ATOM 1046 C CA . VAL A 1 135 ? -6.995 4.446 16.920 1.00 94.38 135 VAL A CA 1
ATOM 1047 C C . VAL A 1 135 ? -6.551 4.980 18.284 1.00 94.38 135 VAL A C 1
ATOM 1049 O O . VAL A 1 135 ? -7.369 5.571 18.992 1.00 94.38 135 VAL A O 1
ATOM 1052 N N . PRO A 1 136 ? -5.262 4.827 18.641 1.00 90.94 136 PRO A N 1
ATOM 1053 C CA . PRO A 1 136 ? -4.766 5.138 19.982 1.00 90.94 136 PRO A CA 1
ATOM 1054 C C . PRO A 1 136 ? -4.579 6.637 20.266 1.00 90.94 136 PRO A C 1
ATOM 1056 O O . PRO A 1 136 ? -4.271 7.018 21.390 1.00 90.94 136 PRO A O 1
ATOM 1059 N N . SER A 1 137 ? -4.730 7.510 19.262 1.00 82.88 137 SER A N 1
ATOM 1060 C CA . SER A 1 137 ? -4.359 8.922 19.375 1.00 82.88 137 SER A CA 1
ATOM 1061 C C . SER A 1 137 ? -5.513 9.848 19.753 1.00 82.88 137 SER A C 1
ATOM 1063 O O . SER A 1 137 ? -6.573 9.865 19.118 1.00 82.88 137 SER A O 1
ATOM 1065 N N . SER A 1 138 ? -5.229 10.709 20.726 1.00 87.69 138 SER A N 1
ATOM 1066 C CA . SER A 1 138 ? -6.008 11.888 21.097 1.00 87.69 138 SER A CA 1
ATOM 1067 C C . SER A 1 138 ? -6.203 12.845 19.910 1.00 87.69 138 SER A C 1
ATOM 1069 O O . SER A 1 138 ? -5.248 13.110 19.167 1.00 87.69 138 SER A O 1
ATOM 1071 N N . PRO A 1 139 ? -7.413 13.389 19.686 1.00 88.75 139 PRO A N 1
ATOM 1072 C CA . PRO A 1 139 ? -7.614 14.404 18.662 1.00 88.75 139 PRO A CA 1
ATOM 1073 C C . PRO A 1 139 ? -6.957 15.729 19.061 1.00 88.75 139 PRO A C 1
ATOM 1075 O O . PRO A 1 139 ? -7.005 16.160 20.210 1.00 88.75 139 PRO A O 1
ATOM 1078 N N . CYS A 1 140 ? -6.378 16.428 18.087 1.00 92.12 140 CYS A N 1
ATOM 1079 C CA . CYS A 1 140 ? -5.974 17.815 18.290 1.00 92.12 140 CYS A CA 1
ATOM 1080 C C . CYS A 1 140 ? -7.192 18.736 18.205 1.00 92.12 140 CYS A C 1
ATOM 1082 O O . CYS A 1 140 ? -8.038 18.541 17.330 1.00 92.12 140 CYS A O 1
ATOM 1084 N N . SER A 1 141 ? -7.243 19.794 19.013 1.00 85.88 141 SER A N 1
ATOM 1085 C CA . SER A 1 141 ? -8.345 20.771 18.981 1.00 85.88 141 SER A CA 1
ATOM 1086 C C . SER A 1 141 ? -8.600 21.366 17.587 1.00 85.88 141 SER A C 1
ATOM 1088 O O . SER A 1 141 ? -9.745 21.522 17.173 1.00 85.88 141 SER A O 1
ATOM 1090 N N . CYS A 1 142 ? -7.548 21.623 16.801 1.00 90.50 142 CYS A N 1
ATOM 1091 C CA . CYS A 1 142 ? -7.701 22.155 15.441 1.00 90.50 142 CYS A CA 1
ATOM 1092 C C . CYS A 1 142 ? -8.107 21.106 14.388 1.00 90.50 142 CYS A C 1
ATOM 1094 O O . CYS A 1 142 ? -8.460 21.472 13.265 1.00 90.50 142 CYS A O 1
ATOM 1096 N N . SER A 1 143 ? -8.032 19.804 14.702 1.00 88.00 143 SER A N 1
ATOM 1097 C CA . SER A 1 143 ? -8.361 18.734 13.745 1.00 88.00 143 SER A CA 1
ATOM 1098 C C . SER A 1 143 ? -9.841 18.767 13.363 1.00 88.00 143 SER A C 1
ATOM 1100 O O . SER A 1 143 ? -10.176 18.718 12.175 1.00 88.00 143 SER A O 1
ATOM 1102 N N . GLU A 1 144 ? -10.706 18.949 14.363 1.00 88.94 144 GLU A N 1
ATOM 1103 C CA . GLU A 1 144 ? -12.149 19.043 14.190 1.00 88.94 144 GLU A CA 1
ATOM 1104 C C . GLU A 1 144 ? -12.532 20.286 13.386 1.00 88.94 144 GLU A C 1
ATOM 1106 O O . GLU A 1 144 ? -13.254 20.176 12.394 1.00 88.94 144 GLU A O 1
ATOM 1111 N N . GLU A 1 145 ? -11.989 21.451 13.752 1.00 88.38 145 GLU A N 1
ATOM 1112 C CA . GLU A 1 145 ? -12.216 22.704 13.026 1.00 88.38 145 GLU A CA 1
ATOM 1113 C C . GLU A 1 145 ? -11.847 22.548 11.544 1.00 88.38 145 GLU A C 1
ATOM 1115 O O . GLU A 1 145 ? -12.660 22.824 10.660 1.00 88.38 145 GLU A O 1
ATOM 1120 N N . ASN A 1 146 ? -10.657 22.017 11.253 1.00 86.44 146 ASN A N 1
ATOM 1121 C CA . ASN A 1 146 ? -10.195 21.814 9.881 1.00 86.44 146 ASN A CA 1
ATOM 1122 C C . ASN A 1 146 ? -11.082 20.834 9.094 1.00 86.44 146 ASN A C 1
ATOM 1124 O O . ASN A 1 146 ? -11.326 21.042 7.904 1.00 86.44 146 ASN A O 1
ATOM 1128 N N . ALA A 1 147 ? -11.558 19.757 9.725 1.00 88.31 147 ALA A N 1
ATOM 1129 C CA . ALA A 1 147 ? -12.463 18.806 9.083 1.00 88.31 147 ALA A CA 1
ATOM 1130 C C . ALA A 1 147 ? -13.843 19.404 8.804 1.00 88.31 147 ALA A C 1
ATOM 1132 O O . ALA A 1 147 ? -14.334 19.288 7.678 1.00 88.31 147 ALA A O 1
ATOM 1133 N N . ARG A 1 148 ? -14.423 20.117 9.774 1.00 89.06 148 ARG A N 1
ATOM 1134 C CA . ARG A 1 148 ? -15.702 20.813 9.601 1.00 89.06 148 ARG A CA 1
ATOM 1135 C C . ARG A 1 148 ? -15.620 21.896 8.533 1.00 89.06 148 ARG A C 1
ATOM 1137 O O . ARG A 1 148 ? -16.549 22.024 7.745 1.00 89.06 148 ARG A O 1
ATOM 1144 N N . LEU A 1 149 ? -14.507 22.626 8.438 1.00 85.88 149 LEU A N 1
ATOM 1145 C CA . LEU A 1 149 ? -14.296 23.607 7.370 1.00 85.88 149 LEU A CA 1
ATOM 1146 C C . LEU A 1 149 ? -14.368 22.963 5.977 1.00 85.88 149 LEU A C 1
ATOM 1148 O O . LEU A 1 149 ? -15.032 23.509 5.095 1.00 85.88 149 LEU A O 1
ATOM 1152 N N . ILE A 1 150 ? -13.745 21.796 5.776 1.00 84.62 150 ILE A N 1
ATOM 1153 C CA . ILE A 1 150 ? -13.802 21.064 4.496 1.00 84.62 150 ILE A CA 1
ATOM 1154 C C . ILE A 1 150 ? -15.224 20.577 4.206 1.00 84.62 150 ILE A C 1
ATOM 1156 O O . ILE A 1 150 ? -15.709 20.770 3.090 1.00 84.62 150 ILE A O 1
ATOM 1160 N N . ILE A 1 151 ? -15.890 19.984 5.200 1.00 88.19 151 ILE A N 1
ATOM 1161 C CA . ILE A 1 151 ? -17.261 19.467 5.075 1.00 88.19 151 ILE A CA 1
ATOM 1162 C C . ILE A 1 151 ? -18.225 20.598 4.723 1.00 88.19 151 ILE A C 1
ATOM 1164 O O . ILE A 1 151 ? -18.883 20.539 3.687 1.00 88.19 151 ILE A O 1
ATOM 1168 N N . ASN A 1 152 ? -18.225 21.678 5.504 1.00 87.75 152 ASN A N 1
ATOM 1169 C CA . ASN A 1 152 ? -19.086 22.834 5.274 1.00 87.75 152 ASN A CA 1
ATOM 1170 C C . ASN A 1 152 ? -18.822 23.473 3.903 1.00 87.75 152 ASN A C 1
ATOM 1172 O O . ASN A 1 152 ? -19.763 23.883 3.225 1.00 87.75 152 ASN A O 1
ATOM 1176 N N . SER A 1 153 ? -17.562 23.531 3.459 1.00 83.88 153 SER A N 1
ATOM 1177 C CA . SER A 1 153 ? -17.211 24.064 2.134 1.00 83.88 153 SER A CA 1
ATOM 1178 C C . SER A 1 153 ? -17.721 23.186 0.987 1.00 83.88 153 SER A C 1
ATOM 1180 O O . SER A 1 153 ? -18.045 23.699 -0.082 1.00 83.88 153 SER A O 1
ATOM 1182 N N . PHE A 1 154 ? -17.783 21.868 1.190 1.00 81.69 154 PHE A N 1
ATOM 1183 C CA . PHE A 1 154 ? -18.327 20.925 0.215 1.00 81.69 154 PHE A CA 1
ATOM 1184 C C . PHE A 1 154 ? -19.861 20.989 0.183 1.00 81.69 154 PHE A C 1
ATOM 1186 O O . PHE A 1 154 ? -20.451 21.156 -0.886 1.00 81.69 154 PHE A O 1
ATOM 1193 N N . ASP A 1 155 ? -20.502 20.942 1.353 1.00 84.12 155 ASP A N 1
ATOM 1194 C CA . ASP A 1 155 ? -21.963 20.913 1.486 1.00 84.12 155 ASP A CA 1
ATOM 1195 C C . ASP A 1 155 ? -22.618 22.226 1.025 1.00 84.12 155 ASP A C 1
ATOM 1197 O O . ASP A 1 155 ? -23.689 22.213 0.416 1.00 84.12 155 ASP A O 1
ATOM 1201 N N . SER A 1 156 ? -21.954 23.366 1.242 1.00 79.50 156 SER A N 1
ATOM 1202 C CA . SER A 1 156 ? -22.454 24.690 0.836 1.00 79.50 156 SER A CA 1
ATOM 1203 C C . SER A 1 156 ? -22.455 24.936 -0.677 1.00 79.50 156 SER A C 1
ATOM 1205 O O . SER A 1 156 ? -22.956 25.973 -1.112 1.00 79.50 156 SER A O 1
ATOM 1207 N N . ARG A 1 157 ? -21.920 24.012 -1.496 1.00 68.81 157 ARG A N 1
ATOM 1208 C CA . ARG A 1 157 ? -21.755 24.179 -2.956 1.00 68.81 157 ARG A CA 1
ATOM 1209 C C . ARG A 1 157 ? -21.151 25.538 -3.329 1.00 68.81 157 ARG A C 1
ATOM 1211 O O . ARG A 1 157 ? -21.548 26.137 -4.333 1.00 68.81 157 ARG A O 1
ATOM 1218 N N . LEU A 1 158 ? -20.202 26.032 -2.525 1.00 60.81 158 LEU A N 1
ATOM 1219 C CA . LEU A 1 158 ? -19.396 27.194 -2.897 1.00 60.81 158 LEU A CA 1
ATOM 1220 C C . LEU A 1 158 ? -18.867 26.988 -4.318 1.00 60.81 158 LEU A C 1
ATOM 1222 O O . LEU A 1 158 ? -18.628 25.848 -4.735 1.00 60.81 158 LEU A O 1
ATOM 1226 N N . THR A 1 159 ? -18.713 28.081 -5.073 1.00 59.81 159 THR A N 1
ATOM 1227 C CA . THR A 1 159 ? -18.199 28.006 -6.446 1.00 59.81 159 THR A CA 1
ATOM 1228 C C . THR A 1 159 ? -16.959 27.113 -6.472 1.00 59.81 159 THR A C 1
ATOM 1230 O O . THR A 1 159 ? -16.178 27.107 -5.517 1.00 59.81 159 THR A O 1
ATOM 1233 N N . ALA A 1 160 ? -16.800 26.315 -7.534 1.00 66.44 160 ALA A N 1
ATOM 1234 C CA . ALA A 1 160 ? -15.768 25.275 -7.600 1.00 66.44 160 ALA A CA 1
ATOM 1235 C C . ALA A 1 160 ? -14.374 25.788 -7.180 1.00 66.44 160 ALA A C 1
ATOM 1237 O O . ALA A 1 160 ? -13.633 25.060 -6.516 1.00 66.44 160 ALA A O 1
ATOM 1238 N N . GLU A 1 161 ? -14.083 27.058 -7.482 1.00 64.25 161 GLU A N 1
ATOM 1239 C CA . GLU A 1 161 ? -12.861 27.769 -7.107 1.00 64.25 161 GLU A CA 1
ATOM 1240 C C . GLU A 1 161 ? -12.778 28.123 -5.614 1.00 64.25 161 GLU A C 1
ATOM 1242 O O . GLU A 1 161 ? -11.779 27.820 -4.969 1.00 64.25 161 GLU A O 1
ATOM 1247 N N . VAL A 1 162 ? -13.831 28.682 -5.008 1.00 55.12 162 VAL A N 1
ATOM 1248 C CA . VAL A 1 162 ? -13.837 29.008 -3.568 1.00 55.12 162 VAL A CA 1
ATOM 1249 C C . VAL A 1 162 ? -13.776 27.735 -2.725 1.00 55.12 162 VAL A C 1
ATOM 1251 O O . VAL A 1 162 ? -13.037 27.672 -1.744 1.00 55.12 162 VAL A O 1
ATOM 1254 N N . GLY A 1 163 ? -14.481 26.681 -3.146 1.00 60.34 163 GLY A N 1
ATOM 1255 C CA . GLY A 1 163 ? -14.359 25.367 -2.524 1.00 60.34 163 GLY A CA 1
ATOM 1256 C C . GLY A 1 163 ? -12.943 24.797 -2.654 1.00 60.34 163 GLY A C 1
ATOM 1257 O O . GLY A 1 163 ? -12.449 24.173 -1.718 1.00 60.34 163 GLY A O 1
ATOM 1258 N N . LYS A 1 164 ? -12.266 25.012 -3.790 1.00 66.81 164 LYS A N 1
ATOM 1259 C CA . LYS A 1 164 ? -10.876 24.580 -4.002 1.00 66.81 164 LYS A CA 1
ATOM 1260 C C . LYS A 1 164 ? -9.915 25.327 -3.077 1.00 66.81 164 LYS A C 1
ATOM 1262 O O . LYS A 1 164 ? -9.171 24.667 -2.360 1.00 66.81 164 LYS A O 1
ATOM 1267 N N . ILE A 1 165 ? -10.020 26.652 -3.001 1.00 60.94 165 ILE A N 1
ATOM 1268 C CA . ILE A 1 165 ? -9.204 27.494 -2.113 1.00 60.94 165 ILE A CA 1
ATOM 1269 C C . ILE A 1 165 ? -9.421 27.110 -0.647 1.00 60.94 165 ILE A C 1
ATOM 1271 O O . ILE A 1 165 ? -8.458 26.921 0.090 1.00 60.94 165 ILE A O 1
ATOM 1275 N N . ALA A 1 166 ? -10.672 26.926 -0.214 1.00 56.53 166 ALA A N 1
ATOM 1276 C CA . ALA A 1 166 ? -10.975 26.521 1.158 1.00 56.53 166 ALA A CA 1
ATOM 1277 C C . ALA A 1 166 ? -10.384 25.142 1.501 1.00 56.53 166 ALA A C 1
ATOM 1279 O O . ALA A 1 166 ? -9.875 24.945 2.605 1.00 56.53 166 ALA A O 1
ATOM 1280 N N . ARG A 1 167 ? -10.386 24.199 0.548 1.00 62.25 167 ARG A N 1
ATOM 1281 C CA . ARG A 1 167 ? -9.763 22.874 0.710 1.00 62.25 167 ARG A CA 1
ATOM 1282 C C . ARG A 1 167 ? -8.243 22.935 0.731 1.00 62.25 167 ARG A C 1
ATOM 1284 O O . ARG A 1 167 ? -7.633 22.256 1.551 1.00 62.25 167 ARG A O 1
ATOM 1291 N N . GLU A 1 168 ? -7.635 23.731 -0.138 1.00 68.12 168 GLU A N 1
ATOM 1292 C CA . GLU A 1 168 ? -6.185 23.944 -0.155 1.00 68.12 168 GLU A CA 1
ATOM 1293 C C . GLU A 1 168 ? -5.726 24.616 1.138 1.00 68.12 168 GLU A C 1
ATOM 1295 O O . GLU A 1 168 ? -4.755 24.175 1.750 1.00 68.12 168 GLU A O 1
ATOM 1300 N N . HIS A 1 169 ? -6.489 25.594 1.627 1.00 60.03 169 HIS A N 1
ATOM 1301 C CA . HIS A 1 169 ? -6.235 26.277 2.891 1.00 60.03 169 HIS A CA 1
ATOM 1302 C C . HIS A 1 169 ? -6.412 25.359 4.099 1.00 60.03 169 HIS A C 1
ATOM 1304 O O . HIS A 1 169 ? -5.555 25.327 4.978 1.00 60.03 169 HIS A O 1
ATOM 1310 N N . ALA A 1 170 ? -7.478 24.557 4.145 1.00 58.19 170 ALA A N 1
ATOM 1311 C CA . ALA A 1 170 ? -7.668 23.563 5.200 1.00 58.19 170 ALA A CA 1
ATOM 1312 C C . ALA A 1 170 ? -6.603 22.453 5.135 1.00 58.19 170 ALA A C 1
ATOM 1314 O O . ALA A 1 170 ? -6.115 22.003 6.169 1.00 58.19 170 ALA A O 1
ATOM 1315 N N . GLY A 1 171 ? -6.182 22.052 3.933 1.00 60.94 171 GLY A N 1
ATOM 1316 C CA . GLY A 1 171 ? -5.063 21.135 3.718 1.00 60.94 171 GLY A CA 1
ATOM 1317 C C . GLY A 1 171 ? -3.732 21.720 4.193 1.00 60.94 171 GLY A C 1
ATOM 1318 O O . GLY A 1 171 ? -2.952 21.025 4.840 1.00 60.94 171 GLY A O 1
ATOM 1319 N N . TYR A 1 172 ? -3.491 23.006 3.943 1.00 65.19 172 TYR A N 1
ATOM 1320 C CA . TYR A 1 172 ? -2.323 23.729 4.443 1.00 65.19 172 TYR A CA 1
ATOM 1321 C C . TYR A 1 172 ? -2.347 23.853 5.972 1.00 65.19 172 TYR A C 1
ATOM 1323 O O . TYR A 1 172 ? -1.354 23.550 6.629 1.00 65.19 172 TYR A O 1
ATOM 1331 N N . ARG A 1 173 ? -3.497 24.207 6.559 1.00 60.44 173 ARG A N 1
ATOM 1332 C CA . ARG A 1 173 ? -3.688 24.277 8.019 1.00 60.44 173 ARG A CA 1
ATOM 1333 C C . ARG A 1 173 ? -3.542 22.921 8.704 1.00 60.44 173 ARG A C 1
ATOM 1335 O O . ARG A 1 173 ? -3.006 22.847 9.803 1.00 60.44 173 ARG A O 1
ATOM 1342 N N . ARG A 1 174 ? -3.965 21.837 8.054 1.00 62.06 174 ARG A N 1
ATOM 1343 C CA . ARG A 1 174 ? -3.686 20.476 8.529 1.00 62.06 174 ARG A CA 1
ATOM 1344 C C . ARG A 1 174 ? -2.189 20.165 8.506 1.00 62.06 174 ARG A C 1
ATOM 1346 O O . ARG A 1 174 ? -1.651 19.580 9.434 1.00 62.06 174 ARG A O 1
ATOM 1353 N N . LYS A 1 175 ? -1.476 20.612 7.474 1.00 66.62 175 LYS A N 1
ATOM 1354 C CA . LYS A 1 175 ? -0.019 20.431 7.395 1.00 66.62 175 LYS A CA 1
ATOM 1355 C C . LYS A 1 175 ? 0.760 21.317 8.369 1.00 66.62 175 LYS A C 1
ATOM 1357 O O . LYS A 1 175 ? 1.908 20.998 8.662 1.00 66.62 175 LYS A O 1
ATOM 1362 N N . SER A 1 176 ? 0.169 22.406 8.865 1.00 80.88 176 SER A N 1
ATOM 1363 C CA . SER A 1 176 ? 0.845 23.312 9.797 1.00 80.88 176 SER A CA 1
ATOM 1364 C C . SER A 1 176 ? 0.838 22.826 11.244 1.00 80.88 176 SER A C 1
ATOM 1366 O O . SER A 1 176 ? 1.669 23.289 12.015 1.00 80.88 176 SER A O 1
ATOM 1368 N N . CYS A 1 177 ? -0.051 21.898 11.619 1.00 90.88 177 CYS A N 1
ATOM 1369 C CA . CYS A 1 177 ? -0.073 21.289 12.947 1.00 90.88 177 CYS A CA 1
ATOM 1370 C C . CYS A 1 177 ? 0.167 19.777 12.867 1.00 90.88 177 CYS A C 1
ATOM 1372 O O . CYS A 1 177 ? -0.652 19.048 12.300 1.00 90.88 177 CYS A O 1
ATOM 1374 N N . LEU A 1 178 ? 1.248 19.297 13.490 1.00 90.06 178 LEU A N 1
ATOM 1375 C CA . LEU A 1 178 ? 1.641 17.882 13.448 1.00 90.06 178 LEU A CA 1
ATOM 1376 C C . LEU A 1 178 ? 0.632 16.948 14.132 1.00 90.06 178 LEU A C 1
ATOM 1378 O O . LEU A 1 178 ? 0.440 15.822 13.681 1.00 90.06 178 LEU A O 1
ATOM 1382 N N . ASN A 1 179 ? -0.092 17.438 15.140 1.00 91.62 179 ASN A N 1
ATOM 1383 C CA . ASN A 1 179 ? -1.143 16.670 15.814 1.00 91.62 179 ASN A CA 1
ATOM 1384 C C . ASN A 1 179 ? -2.489 16.686 15.067 1.00 91.62 179 ASN A C 1
ATOM 1386 O O . ASN A 1 179 ? -3.365 15.875 15.365 1.00 91.62 179 ASN A O 1
ATOM 1390 N N . SER A 1 180 ? -2.698 17.595 14.106 1.00 85.19 180 SER A N 1
ATOM 1391 C CA . SER A 1 180 ? -4.027 17.804 13.499 1.00 85.19 180 SER A CA 1
ATOM 1392 C C . SER A 1 180 ? -4.526 16.633 12.654 1.00 85.19 180 SER A C 1
ATOM 1394 O O . SER A 1 180 ? -5.728 16.465 12.464 1.00 85.19 180 SER A O 1
ATOM 1396 N N . SER A 1 181 ? -3.609 15.813 12.164 1.00 76.69 181 SER A N 1
ATOM 1397 C CA . SER A 1 181 ? -3.900 14.628 11.358 1.00 76.69 181 SER A CA 1
ATOM 1398 C C . SER A 1 181 ? -4.223 13.416 12.221 1.00 76.69 181 SER A C 1
ATOM 1400 O O . SER A 1 181 ? -4.822 12.462 11.731 1.00 76.69 181 SER A O 1
ATOM 1402 N N . GLY A 1 182 ? -3.803 13.443 13.493 1.00 83.12 182 GLY A N 1
ATOM 1403 C CA . GLY A 1 182 ? -3.767 12.275 14.366 1.00 83.12 182 GLY A CA 1
ATOM 1404 C C . GLY A 1 182 ? -2.921 11.160 13.759 1.00 83.12 182 GLY A C 1
ATOM 1405 O O . GLY A 1 182 ? -3.458 10.086 13.505 1.00 83.12 182 GLY A O 1
ATOM 1406 N N . LEU A 1 183 ? -1.641 11.454 13.489 1.00 88.94 183 LEU A N 1
ATOM 1407 C CA . LEU A 1 183 ? -0.672 10.521 12.908 1.00 88.94 183 LEU A CA 1
ATOM 1408 C C . LEU A 1 183 ? -0.733 9.157 13.612 1.00 88.94 183 LEU A C 1
ATOM 1410 O O . LEU A 1 183 ? -0.670 9.096 14.838 1.00 88.94 183 LEU A O 1
ATOM 1414 N N . ILE A 1 184 ? -0.878 8.091 12.824 1.00 91.88 184 ILE A N 1
ATOM 1415 C CA . ILE A 1 184 ? -0.964 6.694 13.269 1.00 91.88 184 ILE A CA 1
ATOM 1416 C C . ILE A 1 184 ? -0.495 5.762 12.148 1.00 91.88 184 ILE A C 1
ATOM 1418 O O . ILE A 1 184 ? -0.640 6.086 10.969 1.00 91.88 184 ILE A O 1
ATOM 1422 N N . SER A 1 185 ? -0.074 4.555 12.517 1.00 91.69 185 SER A N 1
ATOM 1423 C CA . SER A 1 185 ? 0.353 3.496 11.589 1.00 91.69 185 SER A CA 1
ATOM 1424 C C . SER A 1 185 ? -0.787 2.827 10.809 1.00 91.69 185 SER A C 1
ATOM 1426 O O . SER A 1 185 ? -0.546 1.939 9.996 1.00 91.69 185 SER A O 1
ATOM 1428 N N . TYR A 1 186 ? -2.051 3.204 11.045 1.00 93.50 186 TYR A N 1
ATOM 1429 C CA . TYR A 1 186 ? -3.204 2.535 10.434 1.00 93.50 186 TYR A CA 1
ATOM 1430 C C . TYR A 1 186 ? -3.154 2.577 8.901 1.00 93.50 186 TYR A C 1
ATOM 1432 O O . TYR A 1 186 ? -3.104 1.535 8.259 1.00 93.50 186 TYR A O 1
ATOM 1440 N N . PHE A 1 187 ? -3.076 3.768 8.299 1.00 91.62 187 PHE A N 1
ATOM 1441 C CA . PHE A 1 187 ? -3.071 3.895 6.837 1.00 91.62 187 PHE A CA 1
ATOM 1442 C C . PHE A 1 187 ? -1.808 3.357 6.168 1.00 91.62 187 PHE A C 1
ATOM 1444 O O . PHE A 1 187 ? -1.851 3.082 4.966 1.00 91.62 187 PHE A O 1
ATOM 1451 N N . ASP A 1 188 ? -0.745 3.139 6.938 1.00 90.00 188 ASP A N 1
ATOM 1452 C CA . ASP A 1 188 ? 0.492 2.536 6.459 1.00 90.00 188 ASP A CA 1
ATOM 1453 C C . ASP A 1 188 ? 0.330 1.034 6.242 1.00 90.00 188 ASP A C 1
ATOM 1455 O O . ASP A 1 188 ? 1.182 0.423 5.621 1.00 90.00 188 ASP A O 1
ATOM 1459 N N . ARG A 1 189 ? -0.749 0.394 6.701 1.00 91.75 189 ARG A N 1
ATOM 1460 C CA . ARG A 1 189 ? -0.908 -1.058 6.566 1.00 91.75 189 ARG A CA 1
ATOM 1461 C C . ARG A 1 189 ? -1.464 -1.466 5.211 1.00 91.75 189 ARG A C 1
ATOM 1463 O O . ARG A 1 189 ? -2.373 -0.832 4.666 1.00 91.75 189 ARG A O 1
ATOM 1470 N N . VAL A 1 190 ? -0.990 -2.602 4.702 1.00 90.44 190 VAL A N 1
ATOM 1471 C CA . VAL A 1 190 ? -1.586 -3.253 3.524 1.00 90.44 190 VAL A CA 1
ATOM 1472 C C . VAL A 1 190 ? -3.051 -3.638 3.777 1.00 90.44 190 VAL A C 1
ATOM 1474 O O . VAL A 1 190 ? -3.909 -3.384 2.932 1.00 90.44 190 VAL A O 1
ATOM 1477 N N . TRP A 1 191 ? -3.360 -4.113 4.990 1.00 89.31 191 TRP A N 1
ATOM 1478 C CA . TRP A 1 191 ? -4.704 -4.525 5.405 1.00 89.31 191 TRP A CA 1
ATOM 1479 C C . TRP A 1 191 ? -5.736 -3.405 5.306 1.00 89.31 191 TRP A C 1
ATOM 1481 O O . TRP A 1 191 ? -6.837 -3.650 4.826 1.00 89.31 191 TRP A O 1
ATOM 1491 N N . THR A 1 192 ? -5.378 -2.164 5.645 1.00 90.69 192 THR A N 1
ATOM 1492 C CA . THR A 1 192 ? -6.312 -1.027 5.623 1.00 90.69 192 THR A CA 1
ATOM 1493 C C . THR A 1 192 ? -6.994 -0.823 4.283 1.00 90.69 192 THR A C 1
ATOM 1495 O O . THR A 1 192 ? -8.158 -0.436 4.231 1.00 90.69 192 THR A O 1
ATOM 1498 N N . ARG A 1 193 ? -6.339 -1.192 3.182 1.00 86.12 193 ARG A N 1
ATOM 1499 C CA . ARG A 1 193 ? -6.987 -1.228 1.871 1.00 86.12 193 ARG A CA 1
ATOM 1500 C C . ARG A 1 193 ? -8.219 -2.145 1.855 1.00 86.12 193 ARG A C 1
ATOM 1502 O O . ARG A 1 193 ? -9.272 -1.727 1.380 1.00 86.12 193 ARG A O 1
ATOM 1509 N N . GLN A 1 194 ? -8.091 -3.380 2.337 1.00 84.06 194 GLN A N 1
ATOM 1510 C CA . GLN A 1 194 ? -9.202 -4.335 2.378 1.00 84.06 194 GLN A CA 1
ATOM 1511 C C . GLN A 1 194 ? -10.307 -3.875 3.320 1.00 84.06 194 GLN A C 1
ATOM 1513 O O . GLN A 1 194 ? -11.485 -4.039 3.014 1.00 84.06 194 GLN A O 1
ATOM 1518 N N . GLU A 1 195 ? -9.932 -3.253 4.432 1.00 90.12 195 GLU A N 1
ATOM 1519 C CA . GLU A 1 195 ? -10.879 -2.770 5.433 1.00 90.12 195 GLU A CA 1
ATOM 1520 C C . GLU A 1 195 ? -11.820 -1.712 4.834 1.00 90.12 195 GLU A C 1
ATOM 1522 O O . GLU A 1 195 ? -13.042 -1.814 4.964 1.00 90.12 195 GLU A O 1
ATOM 1527 N N . PHE A 1 196 ? -11.276 -0.762 4.067 1.00 89.38 196 PHE A N 1
ATOM 1528 C CA . PHE A 1 196 ? -12.076 0.196 3.296 1.00 89.38 196 PHE A CA 1
ATOM 1529 C C . PHE A 1 196 ? -12.842 -0.464 2.146 1.00 89.38 196 PHE A C 1
ATOM 1531 O O . PHE A 1 196 ? -14.018 -0.181 1.950 1.00 89.38 196 PHE A O 1
ATOM 1538 N N . MET A 1 197 ? -12.209 -1.356 1.386 1.00 85.06 197 MET A N 1
ATOM 1539 C CA . MET A 1 197 ? -12.853 -1.974 0.224 1.00 85.06 197 MET A CA 1
ATOM 1540 C C . MET A 1 197 ? -14.074 -2.825 0.602 1.00 85.06 197 MET A C 1
ATOM 1542 O O . MET A 1 197 ? -15.047 -2.870 -0.150 1.00 85.06 197 MET A O 1
ATOM 1546 N N . TYR A 1 198 ? -14.028 -3.513 1.743 1.00 88.25 198 TYR A N 1
ATOM 1547 C CA . TYR A 1 198 ? -15.079 -4.443 2.148 1.00 88.25 198 TYR A CA 1
ATOM 1548 C C . TYR A 1 198 ? -16.101 -3.858 3.102 1.00 88.25 198 TYR A C 1
ATOM 1550 O O . TYR A 1 198 ? -17.238 -4.326 3.098 1.00 88.25 198 TYR A O 1
ATOM 1558 N N . SER A 1 199 ? -15.740 -2.837 3.874 1.00 92.31 199 SER A N 1
ATOM 1559 C CA . SER A 1 199 ? -16.696 -2.183 4.759 1.00 92.31 199 SER A CA 1
ATOM 1560 C C . SER A 1 199 ? -17.859 -1.584 3.973 1.00 92.31 199 SER A C 1
ATOM 1562 O O . SER A 1 199 ? -17.676 -0.840 3.010 1.00 92.31 199 SER A O 1
ATOM 1564 N N . ARG A 1 200 ? -19.087 -1.907 4.395 1.00 91.25 200 ARG A N 1
ATOM 1565 C CA . ARG A 1 200 ? -20.300 -1.201 3.945 1.00 91.25 200 ARG A CA 1
ATOM 1566 C C . ARG A 1 200 ? -20.499 0.106 4.679 1.00 91.25 200 ARG A C 1
ATOM 1568 O O . ARG A 1 200 ? -20.977 1.079 4.102 1.00 91.25 200 ARG A O 1
ATOM 1575 N N . GLN A 1 201 ? -20.141 0.099 5.951 1.00 94.62 201 GLN A N 1
ATOM 1576 C CA . GLN A 1 201 ? -20.152 1.249 6.827 1.00 94.62 201 GLN A CA 1
ATOM 1577 C C . GLN A 1 201 ? -18.868 1.207 7.632 1.00 94.62 201 GLN A C 1
ATOM 1579 O O . GLN A 1 201 ? -18.543 0.169 8.214 1.00 94.62 201 GLN A O 1
ATOM 1584 N N . ILE A 1 202 ? -18.146 2.319 7.652 1.00 96.56 202 ILE A N 1
ATOM 1585 C CA . ILE A 1 202 ? -16.919 2.439 8.427 1.00 96.56 202 ILE A CA 1
ATOM 1586 C C . ILE A 1 202 ? -16.877 3.785 9.140 1.00 96.56 202 ILE A C 1
ATOM 1588 O O . ILE A 1 202 ? -17.242 4.814 8.575 1.00 96.56 202 ILE A O 1
ATOM 1592 N N . SER A 1 203 ? -16.466 3.777 10.401 1.00 97.25 203 SER A N 1
ATOM 1593 C CA . SER A 1 203 ? -16.271 4.982 11.215 1.00 97.25 203 SER A CA 1
ATOM 1594 C C . SER A 1 203 ? -14.976 4.880 12.000 1.00 97.25 203 SER A C 1
ATOM 1596 O O . SER A 1 203 ? -14.558 3.781 12.354 1.00 97.25 203 SER A O 1
ATOM 1598 N N . LEU A 1 204 ? -14.368 6.015 12.316 1.00 96.12 204 LEU A N 1
ATOM 1599 C CA . LEU A 1 204 ? -13.209 6.091 13.197 1.00 96.12 204 LEU A CA 1
ATOM 1600 C C . LEU A 1 204 ? -13.653 6.286 14.652 1.00 96.12 204 LEU A C 1
ATOM 1602 O O . LEU A 1 204 ? -14.515 7.116 14.928 1.00 96.12 204 LEU A O 1
ATOM 1606 N N . LEU A 1 205 ? -13.020 5.589 15.589 1.00 96.38 205 LEU A N 1
ATOM 1607 C CA . LEU A 1 205 ? -13.110 5.867 17.016 1.00 96.38 205 LEU A CA 1
ATOM 1608 C C . LEU A 1 205 ? -11.701 6.078 17.572 1.00 96.38 205 LEU A C 1
ATOM 1610 O O . LEU A 1 205 ? -10.861 5.179 17.552 1.00 96.38 205 LEU A O 1
ATOM 1614 N N . ARG A 1 206 ? -11.456 7.279 18.095 1.00 94.44 206 ARG A N 1
ATOM 1615 C CA . ARG A 1 206 ? -10.270 7.569 18.904 1.00 94.44 206 ARG A CA 1
ATOM 1616 C C . ARG A 1 206 ? -10.524 7.039 20.306 1.00 94.44 206 ARG A C 1
ATOM 1618 O O . ARG A 1 206 ? -11.545 7.389 20.893 1.00 94.44 206 ARG A O 1
ATOM 1625 N N . THR A 1 207 ? -9.640 6.185 20.814 1.00 94.50 207 THR A N 1
ATOM 1626 C CA . THR A 1 207 ? -9.827 5.607 22.153 1.00 94.50 207 THR A CA 1
ATOM 1627 C C . THR A 1 207 ? -9.647 6.660 23.238 1.00 94.50 207 THR A C 1
ATOM 1629 O O . THR A 1 207 ? -10.416 6.692 24.194 1.00 94.50 207 THR A O 1
ATOM 1632 N N . SER A 1 208 ? -8.693 7.575 23.048 1.00 90.88 208 SER A N 1
ATOM 1633 C CA . SER A 1 208 ? -8.517 8.720 23.937 1.00 90.88 208 SER A CA 1
ATOM 1634 C C . SER A 1 208 ? -9.474 9.858 23.588 1.00 90.88 208 SER A C 1
ATOM 1636 O O . SER A 1 208 ? -9.585 10.278 22.430 1.00 90.88 208 SER A O 1
ATOM 1638 N N . LYS A 1 209 ? -10.146 10.376 24.620 1.00 85.88 209 LYS A N 1
ATOM 1639 C CA . LYS A 1 209 ? -11.049 11.538 24.544 1.00 85.88 209 LYS A CA 1
ATOM 1640 C C . LYS A 1 209 ? -10.348 12.851 24.897 1.00 85.88 209 LYS A C 1
ATOM 1642 O O . LYS A 1 209 ? -10.930 13.918 24.704 1.00 85.88 209 LYS A O 1
ATOM 1647 N N . GLU A 1 210 ? -9.127 12.785 25.419 1.00 90.56 210 GLU A N 1
ATOM 1648 C CA . GLU A 1 210 ? -8.361 13.969 25.793 1.00 90.56 210 GLU A CA 1
ATOM 1649 C C . GLU A 1 210 ? -7.923 14.734 24.543 1.00 90.56 210 GLU A C 1
ATOM 1651 O O . GLU A 1 210 ? -7.580 14.134 23.527 1.00 90.56 210 GLU A O 1
ATOM 1656 N N . LEU A 1 211 ? -7.956 16.066 24.597 1.00 92.50 211 LEU A N 1
ATOM 1657 C CA . LEU A 1 211 ? -7.503 16.902 23.488 1.00 92.50 211 LEU A CA 1
ATOM 1658 C C . LEU A 1 211 ? -6.015 17.194 23.629 1.00 92.50 211 LEU A C 1
ATOM 1660 O O . LEU A 1 211 ? -5.582 17.719 24.653 1.00 92.50 211 LEU A O 1
ATOM 1664 N N . VAL A 1 212 ? -5.251 16.949 22.564 1.00 92.94 212 VAL A N 1
ATOM 1665 C CA . VAL A 1 212 ? -3.841 17.361 22.509 1.00 92.94 212 VAL A CA 1
ATOM 1666 C C . VAL A 1 212 ? -3.695 18.776 21.937 1.00 92.94 212 VAL A C 1
ATOM 1668 O O . VAL A 1 212 ? -4.409 19.149 20.991 1.00 92.94 212 VAL A O 1
ATOM 1671 N N . PRO A 1 213 ? -2.763 19.587 22.470 1.00 94.00 213 PRO A N 1
ATOM 1672 C CA . PRO A 1 213 ? -2.475 20.917 21.942 1.00 94.00 213 PRO A CA 1
ATOM 1673 C C . PRO A 1 213 ? -1.931 20.871 20.504 1.00 94.00 213 PRO A C 1
ATOM 1675 O O . PRO A 1 213 ? -1.565 19.825 19.961 1.00 94.00 213 PRO A O 1
ATOM 1678 N N . CYS A 1 214 ? -1.927 22.028 19.839 1.00 94.00 214 CYS A N 1
ATOM 1679 C CA . CYS A 1 214 ? -1.342 22.158 18.506 1.00 94.00 214 CYS A CA 1
ATOM 1680 C C . CYS A 1 214 ? 0.189 22.178 18.581 1.00 94.00 214 CYS A C 1
ATOM 1682 O O . CYS A 1 214 ? 0.735 22.883 19.417 1.00 94.00 214 CYS A O 1
ATOM 1684 N N . VAL A 1 215 ? 0.857 21.511 17.636 1.00 94.50 215 VAL A N 1
ATOM 1685 C CA . VAL A 1 215 ? 2.323 21.533 17.481 1.00 94.50 215 VAL A CA 1
ATOM 1686 C C . VAL A 1 215 ? 2.664 22.096 16.112 1.00 94.50 215 VAL A C 1
ATOM 1688 O O . VAL A 1 215 ? 2.400 21.433 15.103 1.00 94.50 215 VAL A O 1
ATOM 1691 N N . ARG A 1 216 ? 3.198 23.323 16.062 1.00 92.50 216 ARG A N 1
ATOM 1692 C CA . ARG A 1 216 ? 3.440 24.047 14.794 1.00 92.50 216 ARG A CA 1
ATOM 1693 C C . ARG A 1 216 ? 4.911 24.311 14.505 1.00 92.50 216 ARG A C 1
ATOM 1695 O O . ARG A 1 216 ? 5.262 24.552 13.350 1.00 92.50 216 ARG A O 1
ATOM 1702 N N . CYS A 1 217 ? 5.759 24.252 15.522 1.00 92.81 217 CYS A N 1
ATOM 1703 C CA . CYS A 1 217 ? 7.201 24.408 15.387 1.00 92.81 217 CYS A CA 1
ATOM 1704 C C . CYS A 1 217 ? 7.956 23.407 16.271 1.00 92.81 217 CYS A C 1
ATOM 1706 O O . CYS A 1 217 ? 7.359 22.658 17.041 1.00 92.81 217 CYS A O 1
ATOM 1708 N N . GLU A 1 218 ? 9.278 23.361 16.103 1.00 93.31 218 GLU A N 1
ATOM 1709 C CA . GLU A 1 218 ? 10.174 22.431 16.803 1.00 93.31 218 GLU A CA 1
ATOM 1710 C C . GLU A 1 218 ? 10.182 22.657 18.324 1.00 93.31 218 GLU A C 1
ATOM 1712 O O . GLU A 1 218 ? 10.388 21.724 19.085 1.00 93.31 218 GLU A O 1
ATOM 1717 N N . GLN A 1 219 ? 9.893 23.875 18.788 1.00 95.06 219 GLN A N 1
ATOM 1718 C CA . GLN A 1 219 ? 9.834 24.196 20.218 1.00 95.06 219 GLN A CA 1
ATOM 1719 C C . GLN A 1 219 ? 8.662 23.520 20.946 1.00 95.06 219 GLN A C 1
ATOM 1721 O O . GLN A 1 219 ? 8.712 23.380 22.162 1.00 95.06 219 GLN A O 1
ATOM 1726 N N . ASP A 1 220 ? 7.636 23.071 20.217 1.00 94.81 220 ASP A N 1
ATOM 1727 C CA . ASP A 1 220 ? 6.432 22.468 20.796 1.00 94.81 220 ASP A CA 1
ATOM 1728 C C . ASP A 1 220 ? 6.506 20.925 20.833 1.00 94.81 220 ASP A C 1
ATOM 1730 O O . ASP A 1 220 ? 5.480 20.262 20.978 1.00 94.81 220 ASP A O 1
ATOM 1734 N N . VAL A 1 221 ? 7.679 20.305 20.645 1.00 95.12 221 VAL A N 1
ATOM 1735 C CA . VAL A 1 221 ? 7.798 18.833 20.520 1.00 95.12 221 VAL A CA 1
ATOM 1736 C C . VAL A 1 221 ? 7.298 18.056 21.741 1.00 95.12 221 VAL A C 1
ATOM 1738 O O . VAL A 1 221 ? 6.789 16.951 21.584 1.00 95.12 221 VAL A O 1
ATOM 1741 N N . GLU A 1 222 ? 7.350 18.643 22.937 1.00 95.44 222 GLU A N 1
ATOM 1742 C CA . GLU A 1 222 ? 6.808 18.041 24.169 1.00 95.44 222 GLU A CA 1
ATOM 1743 C C . GLU A 1 222 ? 5.280 17.870 24.125 1.00 95.44 222 GLU A C 1
ATOM 1745 O O . GLU A 1 222 ? 4.708 17.071 24.858 1.00 95.44 222 GLU A O 1
ATOM 1750 N N . SER A 1 223 ? 4.614 18.613 23.240 1.00 95.50 223 SER A N 1
ATOM 1751 C CA . SER A 1 223 ? 3.171 18.571 23.007 1.00 95.50 223 SER A CA 1
ATOM 1752 C C . SER A 1 223 ? 2.761 17.607 21.888 1.00 95.50 223 SER A C 1
ATOM 1754 O O . SER A 1 223 ? 1.586 17.571 21.510 1.00 95.50 223 SER A O 1
ATOM 1756 N N . LEU A 1 224 ? 3.697 16.850 21.302 1.00 95.00 224 LEU A N 1
ATOM 1757 C CA . LEU A 1 224 ? 3.377 15.857 20.275 1.00 95.00 224 LEU A CA 1
ATOM 1758 C C . LEU A 1 224 ? 2.446 14.779 20.841 1.00 95.00 224 LEU A C 1
ATOM 1760 O O . LEU A 1 224 ? 2.654 14.261 21.933 1.00 95.00 224 LEU A O 1
ATOM 1764 N N . GLY A 1 225 ? 1.421 14.411 20.069 1.00 92.88 225 GLY A N 1
ATOM 1765 C CA . GLY A 1 225 ? 0.557 13.284 20.418 1.00 92.88 225 GLY A CA 1
ATOM 1766 C C . GLY A 1 225 ? 1.347 11.974 20.463 1.00 92.88 225 GLY A C 1
ATOM 1767 O O . GLY A 1 225 ? 2.374 11.853 19.795 1.00 92.88 225 GLY A O 1
ATOM 1768 N N . THR A 1 226 ? 0.845 10.978 21.197 1.00 93.62 226 THR A N 1
ATOM 1769 C CA . THR A 1 226 ? 1.579 9.758 21.587 1.00 93.62 226 THR A CA 1
ATOM 1770 C C . THR A 1 226 ? 2.401 9.131 20.462 1.00 93.62 226 THR A C 1
ATOM 1772 O O . THR A 1 226 ? 3.607 8.961 20.597 1.00 93.62 226 THR A O 1
ATOM 1775 N N . TYR A 1 227 ? 1.783 8.853 19.310 1.00 93.62 227 TYR A N 1
ATOM 1776 C CA . TYR A 1 227 ? 2.481 8.256 18.167 1.00 93.62 227 TYR A CA 1
ATOM 1777 C C . TYR A 1 227 ? 3.612 9.146 17.628 1.00 93.62 227 TYR A C 1
ATOM 1779 O O . TYR A 1 227 ? 4.712 8.676 17.353 1.00 93.62 227 TYR A O 1
ATOM 1787 N N . ALA A 1 228 ? 3.344 10.443 17.458 1.00 94.50 228 ALA A N 1
ATOM 1788 C CA . ALA A 1 228 ? 4.316 11.387 16.921 1.00 94.50 228 ALA A CA 1
ATOM 1789 C C . ALA A 1 228 ? 5.466 11.639 17.911 1.00 94.50 228 ALA A C 1
ATOM 1791 O O . ALA A 1 228 ? 6.610 11.773 17.483 1.00 94.50 228 ALA A O 1
ATOM 1792 N N . GLY A 1 229 ? 5.172 11.645 19.215 1.00 95.88 229 GLY A N 1
ATOM 1793 C CA . GLY A 1 229 ? 6.168 11.720 20.282 1.00 95.88 229 GLY A CA 1
ATOM 1794 C C . GLY A 1 229 ? 7.069 10.485 20.320 1.00 95.88 229 GLY A C 1
ATOM 1795 O O . GLY A 1 229 ? 8.286 10.627 20.352 1.00 95.88 229 GLY A O 1
ATOM 1796 N N . LEU A 1 230 ? 6.500 9.278 20.214 1.00 96.19 230 LEU A N 1
ATOM 1797 C CA . LEU A 1 230 ? 7.272 8.029 20.136 1.00 96.19 230 LEU A CA 1
ATOM 1798 C C . LEU A 1 230 ? 8.147 7.971 18.876 1.00 96.19 230 LEU A C 1
ATOM 1800 O O . LEU A 1 230 ? 9.309 7.575 18.949 1.00 96.19 230 LEU A O 1
ATOM 1804 N N . LEU A 1 231 ? 7.627 8.425 17.729 1.00 95.75 231 LEU A N 1
ATOM 1805 C CA . LEU A 1 231 ? 8.418 8.544 16.505 1.00 95.75 231 LEU A CA 1
ATOM 1806 C C . LEU A 1 231 ? 9.589 9.517 16.686 1.00 95.75 231 LEU A C 1
ATOM 1808 O O . LEU A 1 231 ? 10.707 9.203 16.285 1.00 95.75 231 LEU A O 1
ATOM 1812 N N . PHE A 1 232 ? 9.339 10.689 17.275 1.00 96.75 232 PHE A N 1
ATOM 1813 C CA . PHE A 1 232 ? 10.382 11.669 17.573 1.00 96.75 232 PHE A CA 1
ATOM 1814 C C . PHE A 1 232 ? 11.461 11.059 18.473 1.00 96.75 232 PHE A C 1
ATOM 1816 O O . PHE A 1 232 ? 12.636 11.078 18.113 1.00 96.75 232 PHE A O 1
ATOM 1823 N N . GLN A 1 233 ? 11.051 10.446 19.585 1.00 97.50 233 GLN A N 1
ATOM 1824 C CA . GLN A 1 233 ? 11.941 9.835 20.567 1.00 97.50 233 GLN A CA 1
ATOM 1825 C C . GLN A 1 233 ? 12.802 8.720 19.961 1.00 97.50 233 GLN A C 1
ATOM 1827 O O . GLN A 1 233 ? 14.013 8.721 20.164 1.00 97.50 233 GLN A O 1
ATOM 1832 N N . ARG A 1 234 ? 12.221 7.838 19.135 1.00 97.00 234 ARG A N 1
ATOM 1833 C CA . ARG A 1 234 ? 12.979 6.803 18.412 1.00 97.00 234 ARG A CA 1
ATOM 1834 C C . ARG A 1 234 ? 14.101 7.403 17.562 1.00 97.00 234 ARG A C 1
ATOM 1836 O O . ARG A 1 234 ? 15.221 6.916 17.597 1.00 97.00 234 ARG A O 1
ATOM 1843 N N . ASN A 1 235 ? 13.818 8.477 16.822 1.00 96.62 235 ASN A N 1
ATOM 1844 C CA . ASN A 1 235 ? 14.837 9.126 15.989 1.00 96.62 235 ASN A CA 1
ATOM 1845 C C . ASN A 1 235 ? 15.960 9.752 16.843 1.00 96.62 235 ASN A C 1
ATOM 1847 O O . ASN A 1 235 ? 17.121 9.710 16.441 1.00 96.62 235 ASN A O 1
ATOM 1851 N N . ILE A 1 236 ? 15.644 10.291 18.028 1.00 97.88 236 ILE A N 1
ATOM 1852 C CA . ILE A 1 236 ? 16.658 10.772 18.985 1.00 97.88 236 ILE A CA 1
ATOM 1853 C C . ILE A 1 236 ? 17.527 9.617 19.499 1.00 97.88 236 ILE A C 1
ATOM 1855 O O . ILE A 1 236 ? 18.749 9.742 19.549 1.00 97.88 236 ILE A O 1
ATOM 1859 N N . GLU A 1 237 ? 16.912 8.489 19.859 1.00 97.00 237 GLU A N 1
ATOM 1860 C CA . GLU A 1 237 ? 17.609 7.285 20.337 1.00 97.00 237 GLU A CA 1
ATOM 1861 C C . GLU A 1 237 ? 18.515 6.665 19.263 1.00 97.00 237 GLU A C 1
ATOM 1863 O O . GLU A 1 237 ? 19.579 6.139 19.581 1.00 97.00 237 GLU A O 1
ATOM 1868 N N . GLU A 1 238 ? 18.146 6.805 17.989 1.00 96.75 238 GLU A N 1
ATOM 1869 C CA . GLU A 1 238 ? 18.966 6.450 16.821 1.00 96.75 238 GLU A CA 1
ATOM 1870 C C . GLU A 1 238 ? 20.106 7.457 16.544 1.00 96.75 238 GLU A C 1
ATOM 1872 O O . GLU A 1 238 ? 20.853 7.305 15.578 1.00 96.75 238 GLU A O 1
ATOM 1877 N N . GLY A 1 239 ? 20.271 8.480 17.391 1.00 97.12 239 GLY A N 1
ATOM 1878 C CA . GLY A 1 239 ? 21.363 9.453 17.325 1.00 97.12 239 GLY A CA 1
ATOM 1879 C C . GLY A 1 239 ? 21.087 10.674 16.446 1.00 97.12 239 GLY A C 1
ATOM 1880 O O . GLY A 1 239 ? 22.000 11.468 16.204 1.00 97.12 239 GLY A O 1
ATOM 1881 N N . GLN A 1 240 ? 19.854 10.863 15.964 1.00 95.88 240 GLN A N 1
ATOM 1882 C CA . GLN A 1 240 ? 19.508 12.043 15.173 1.00 95.88 240 GLN A CA 1
ATOM 1883 C C . GLN A 1 240 ? 19.380 13.298 16.046 1.00 95.88 240 GLN A C 1
ATOM 1885 O O . GLN A 1 240 ? 19.022 13.252 17.222 1.00 95.88 240 GLN A O 1
ATOM 1890 N N . THR A 1 241 ? 19.626 14.465 15.444 1.00 96.00 241 THR A N 1
ATOM 1891 C CA . THR A 1 241 ? 19.391 15.750 16.120 1.00 96.00 241 THR A CA 1
ATOM 1892 C C . THR A 1 241 ? 17.888 16.017 16.301 1.00 96.00 241 THR A C 1
ATOM 1894 O O . THR A 1 241 ? 17.098 15.566 15.466 1.00 96.00 241 THR A O 1
ATOM 1897 N N . PRO A 1 242 ? 17.471 16.821 17.302 1.00 96.12 242 PRO A N 1
ATOM 1898 C CA . PRO A 1 242 ? 16.073 17.238 17.466 1.00 96.12 242 PRO A CA 1
ATOM 1899 C C . PRO A 1 242 ? 15.437 17.809 16.200 1.00 96.12 242 PRO A C 1
ATOM 1901 O O . PRO A 1 242 ? 14.308 17.459 15.860 1.00 96.12 242 PRO A O 1
ATOM 1904 N N . SER A 1 243 ? 16.185 18.610 15.441 1.00 93.88 243 SER A N 1
ATOM 1905 C CA . SER A 1 243 ? 15.675 19.192 14.203 1.00 93.88 243 SER A CA 1
ATOM 1906 C C . SER A 1 243 ? 15.440 18.129 13.129 1.00 93.88 243 SER A C 1
ATOM 1908 O O . SER A 1 243 ? 14.395 18.132 12.478 1.00 93.88 243 SER A O 1
ATOM 1910 N N . THR A 1 244 ? 16.360 17.170 12.976 1.00 91.94 244 THR A N 1
ATOM 1911 C CA . THR A 1 244 ? 16.198 16.038 12.046 1.00 91.94 244 THR A CA 1
ATOM 1912 C C . THR A 1 244 ? 15.014 15.155 12.448 1.00 91.94 244 THR A C 1
ATOM 1914 O O . THR A 1 244 ? 14.155 14.880 11.610 1.00 91.94 244 THR A O 1
ATOM 1917 N N . ALA A 1 245 ? 14.901 14.800 13.732 1.00 94.38 245 ALA A N 1
ATOM 1918 C CA . ALA A 1 245 ? 13.787 14.015 14.262 1.00 94.38 245 ALA A CA 1
ATOM 1919 C C . ALA A 1 245 ? 12.436 14.726 14.054 1.00 94.38 245 ALA A C 1
ATOM 1921 O O . ALA A 1 245 ? 11.459 14.116 13.613 1.00 94.38 245 ALA A O 1
ATOM 1922 N N . TYR A 1 246 ? 12.378 16.043 14.276 1.00 94.00 246 TYR A N 1
ATOM 1923 C CA . TYR A 1 246 ? 11.190 16.851 13.996 1.00 94.00 246 TYR A CA 1
ATOM 1924 C C . TYR A 1 246 ? 10.813 16.831 12.505 1.00 94.00 246 TYR A C 1
ATOM 1926 O O . TYR A 1 246 ? 9.638 16.658 12.159 1.00 94.00 246 TYR A O 1
ATOM 1934 N N . GLN A 1 247 ? 11.792 16.958 11.598 1.00 89.75 247 GLN A N 1
ATOM 1935 C CA . GLN A 1 247 ? 11.537 16.829 10.157 1.00 89.75 247 GLN A CA 1
ATOM 1936 C C . GLN A 1 247 ? 11.066 15.421 9.773 1.00 89.75 247 GLN A C 1
ATOM 1938 O O . GLN A 1 247 ? 10.204 15.293 8.896 1.00 89.75 247 GLN A O 1
ATOM 1943 N N . ALA A 1 248 ? 11.560 14.372 10.436 1.00 90.06 248 ALA A N 1
ATOM 1944 C CA . ALA A 1 248 ? 11.097 13.003 10.225 1.00 90.06 248 ALA A CA 1
ATOM 1945 C C . ALA A 1 248 ? 9.611 12.855 10.598 1.00 90.06 248 ALA A C 1
ATOM 1947 O O . ALA A 1 248 ? 8.824 12.346 9.795 1.00 90.06 248 ALA A O 1
ATOM 1948 N N . VAL A 1 249 ? 9.185 13.399 11.745 1.00 93.06 249 VAL A N 1
ATOM 1949 C CA . VAL A 1 249 ? 7.765 13.424 12.151 1.00 93.06 249 VAL A CA 1
ATOM 1950 C C . VAL A 1 249 ? 6.912 14.209 11.152 1.00 93.06 249 VAL A C 1
ATOM 1952 O O . VAL A 1 249 ? 5.841 13.753 10.743 1.00 93.06 249 VAL A O 1
ATOM 1955 N N . LYS A 1 250 ? 7.381 15.377 10.702 1.00 90.25 250 LYS A N 1
ATOM 1956 C CA . LYS A 1 250 ? 6.683 16.186 9.690 1.00 90.25 250 LYS A CA 1
ATOM 1957 C C . LYS A 1 250 ? 6.529 15.449 8.355 1.00 90.25 250 LYS A C 1
ATOM 1959 O O . LYS A 1 250 ? 5.477 15.538 7.709 1.00 90.25 250 LYS A O 1
ATOM 1964 N N . SER A 1 251 ? 7.554 14.703 7.955 1.00 85.75 251 SER A N 1
ATOM 1965 C CA . SER A 1 251 ? 7.537 13.873 6.749 1.00 85.75 251 SER A CA 1
ATOM 1966 C C . SER A 1 251 ? 6.549 12.718 6.896 1.00 85.75 251 SER A C 1
ATOM 1968 O O . SER A 1 251 ? 5.679 12.553 6.040 1.00 85.75 251 SER A O 1
ATOM 1970 N N . ALA A 1 252 ? 6.585 11.996 8.022 1.00 88.94 252 ALA A N 1
ATOM 1971 C CA . ALA A 1 252 ? 5.625 10.938 8.343 1.00 88.94 252 ALA A CA 1
ATOM 1972 C C . ALA A 1 252 ? 4.177 11.451 8.318 1.00 88.94 252 ALA A C 1
ATOM 1974 O O . ALA A 1 252 ? 3.302 10.821 7.729 1.00 88.94 252 ALA A O 1
ATOM 1975 N N . ASN A 1 253 ? 3.933 12.650 8.850 1.00 87.88 253 ASN A N 1
ATOM 1976 C CA . ASN A 1 253 ? 2.624 13.292 8.791 1.00 87.88 253 ASN A CA 1
ATOM 1977 C C . ASN A 1 253 ? 2.150 13.570 7.349 1.00 87.88 253 ASN A C 1
ATOM 1979 O O . ASN A 1 253 ? 0.977 13.401 7.005 1.00 87.88 253 ASN A O 1
ATOM 1983 N N . THR A 1 254 ? 3.071 13.961 6.470 1.00 83.38 254 THR A N 1
ATOM 1984 C CA . THR A 1 254 ? 2.771 14.167 5.047 1.00 83.38 254 THR A CA 1
ATOM 1985 C C . THR A 1 254 ? 2.426 12.849 4.350 1.00 83.38 254 THR A C 1
ATOM 1987 O O . THR A 1 254 ? 1.451 12.797 3.591 1.00 83.38 254 THR A O 1
ATOM 1990 N N . PHE A 1 255 ? 3.177 11.781 4.629 1.00 83.31 255 PHE A N 1
ATOM 1991 C CA . PHE A 1 255 ? 2.913 10.446 4.087 1.00 83.31 255 PHE A CA 1
ATOM 1992 C C . PHE A 1 255 ? 1.590 9.866 4.589 1.00 83.31 255 PHE A C 1
ATOM 1994 O O . PHE A 1 255 ? 0.802 9.381 3.780 1.00 83.31 255 PHE A O 1
ATOM 2001 N N . PHE A 1 256 ? 1.285 10.024 5.877 1.00 88.38 256 PHE A N 1
ATOM 2002 C CA . PHE A 1 256 ? 0.005 9.630 6.458 1.00 88.38 256 PHE A CA 1
ATOM 2003 C C . PHE A 1 256 ? -1.179 10.214 5.682 1.00 88.38 256 PHE A C 1
ATOM 2005 O O . PHE A 1 256 ? -2.065 9.479 5.243 1.00 88.38 256 PHE A O 1
ATOM 2012 N N . PHE A 1 257 ? -1.180 11.531 5.439 1.00 84.75 257 PHE A N 1
ATOM 2013 C CA . PHE A 1 257 ? -2.253 12.163 4.669 1.00 84.75 257 PHE A CA 1
ATOM 2014 C C . PHE A 1 257 ? -2.353 11.619 3.254 1.00 84.75 257 PHE A C 1
ATOM 2016 O O . PHE A 1 257 ? -3.458 11.447 2.741 1.00 84.75 257 PHE A O 1
ATOM 2023 N N . ARG A 1 258 ? -1.210 11.371 2.615 1.00 83.06 258 ARG A N 1
ATOM 2024 C CA . ARG A 1 258 ? -1.172 10.797 1.276 1.00 83.06 258 ARG A CA 1
ATOM 2025 C C . ARG A 1 258 ? -1.834 9.417 1.263 1.00 83.06 258 ARG A C 1
ATOM 2027 O O . ARG A 1 258 ? -2.753 9.213 0.476 1.00 83.06 258 ARG A O 1
ATOM 2034 N N . TYR A 1 259 ? -1.458 8.517 2.169 1.00 86.06 259 TYR A N 1
ATOM 2035 C CA . TYR A 1 259 ? -2.029 7.167 2.225 1.00 86.06 259 TYR A CA 1
ATOM 2036 C C . TYR A 1 259 ? -3.495 7.146 2.650 1.00 86.06 259 TYR A C 1
ATOM 2038 O O . TYR A 1 259 ? -4.270 6.338 2.132 1.00 86.06 259 TYR A O 1
ATOM 2046 N N . ALA A 1 260 ? -3.895 8.056 3.539 1.00 89.31 260 ALA A N 1
ATOM 2047 C CA . ALA A 1 260 ? -5.292 8.248 3.900 1.00 89.31 260 ALA A CA 1
ATOM 2048 C C . ALA A 1 260 ? -6.121 8.726 2.701 1.00 89.31 260 ALA A C 1
ATOM 2050 O O . ALA A 1 260 ? -7.192 8.187 2.429 1.00 89.31 260 ALA A O 1
ATOM 2051 N N . MET A 1 261 ? -5.607 9.685 1.928 1.00 86.19 261 MET A N 1
ATOM 2052 C CA . MET A 1 261 ? -6.250 10.139 0.695 1.00 86.19 261 MET A CA 1
ATOM 2053 C C . MET A 1 261 ? -6.340 9.025 -0.347 1.00 86.19 261 MET A C 1
ATOM 2055 O O . MET A 1 261 ? -7.396 8.864 -0.949 1.00 86.19 261 MET A O 1
ATOM 2059 N N . ASP A 1 262 ? -5.284 8.236 -0.538 1.00 82.75 262 ASP A N 1
ATOM 2060 C CA . ASP A 1 262 ? -5.279 7.124 -1.496 1.00 82.75 262 ASP A CA 1
ATOM 2061 C C . ASP A 1 262 ? -6.281 6.023 -1.097 1.00 82.75 262 ASP A C 1
ATOM 2063 O O . ASP A 1 262 ? -6.988 5.479 -1.954 1.00 82.75 262 ASP A O 1
ATOM 2067 N N . ALA A 1 263 ? -6.414 5.740 0.206 1.00 86.88 263 ALA A N 1
ATOM 2068 C CA . ALA A 1 263 ? -7.450 4.847 0.729 1.00 86.88 263 ALA A CA 1
ATOM 2069 C C . ALA A 1 263 ? -8.859 5.382 0.424 1.00 86.88 263 ALA A C 1
ATOM 2071 O O . ALA A 1 263 ? -9.708 4.640 -0.066 1.00 86.88 263 ALA A O 1
ATOM 2072 N N . MET A 1 264 ? -9.090 6.680 0.637 1.00 88.50 264 MET A N 1
ATOM 2073 C CA . MET A 1 264 ? -10.394 7.312 0.401 1.00 88.50 264 MET A CA 1
ATOM 2074 C C . MET A 1 264 ? -10.727 7.442 -1.084 1.00 88.50 264 MET A C 1
ATOM 2076 O O . MET A 1 264 ? -11.876 7.258 -1.468 1.00 88.50 264 MET A O 1
ATOM 2080 N N . ILE A 1 265 ? -9.740 7.694 -1.946 1.00 81.94 265 ILE A N 1
ATOM 2081 C CA . ILE A 1 265 ? -9.929 7.630 -3.400 1.00 81.94 265 ILE A CA 1
ATOM 2082 C C . ILE A 1 265 ? -10.377 6.218 -3.779 1.00 81.94 265 ILE A C 1
ATOM 2084 O O . ILE A 1 265 ? -11.377 6.066 -4.469 1.00 81.94 265 ILE A O 1
ATOM 2088 N N . SER A 1 266 ? -9.706 5.182 -3.275 1.00 79.06 266 SER A N 1
ATOM 2089 C CA . SER A 1 266 ? -10.085 3.787 -3.549 1.00 79.06 266 SER A CA 1
ATOM 2090 C C . SER A 1 266 ? -11.502 3.462 -3.054 1.00 79.06 266 SER A C 1
ATOM 2092 O O . SER A 1 266 ? -12.268 2.792 -3.749 1.00 79.06 266 SER A O 1
ATOM 2094 N N . TYR A 1 267 ? -11.877 3.998 -1.891 1.00 82.44 267 TYR A N 1
ATOM 2095 C CA . TYR A 1 267 ? -13.222 3.887 -1.324 1.00 82.44 267 TYR A CA 1
ATOM 2096 C C . TYR A 1 267 ? -14.293 4.603 -2.167 1.00 82.44 267 TYR A C 1
ATOM 2098 O O . TYR A 1 267 ? -15.421 4.128 -2.276 1.00 82.44 267 TYR A O 1
ATOM 2106 N N . CYS A 1 268 ? -13.954 5.714 -2.826 1.00 78.56 268 CYS A N 1
ATOM 2107 C CA . CYS A 1 268 ? -14.893 6.488 -3.644 1.00 78.56 268 CYS A CA 1
ATOM 2108 C C . CYS A 1 268 ? -14.952 6.068 -5.133 1.00 78.56 268 CYS A C 1
ATOM 2110 O O . CYS A 1 268 ? -15.963 6.315 -5.785 1.00 78.56 268 CYS A O 1
ATOM 2112 N N . ALA A 1 269 ? -13.894 5.473 -5.703 1.00 63.06 269 ALA A N 1
ATOM 2113 C CA . ALA A 1 269 ? -13.630 5.511 -7.154 1.00 63.06 269 ALA A CA 1
ATOM 2114 C C . ALA A 1 269 ? -14.099 4.326 -8.028 1.00 63.06 269 ALA A C 1
ATOM 2116 O O . ALA A 1 269 ? -13.723 4.294 -9.200 1.00 63.06 269 ALA A O 1
ATOM 2117 N N . TYR A 1 270 ? -14.865 3.335 -7.552 1.00 56.34 270 TYR A N 1
ATOM 2118 C CA . TYR A 1 270 ? -15.058 2.113 -8.367 1.00 56.34 270 TYR A CA 1
ATOM 2119 C C . TYR A 1 270 ? -15.782 2.300 -9.712 1.00 56.34 270 TYR A C 1
ATOM 2121 O O . TYR A 1 270 ? -15.573 1.487 -10.610 1.00 56.34 270 TYR A O 1
ATOM 2129 N N . GLU A 1 271 ? -16.592 3.349 -9.901 1.00 45.72 271 GLU A N 1
ATOM 2130 C CA . GLU A 1 271 ? -17.320 3.553 -11.173 1.00 45.72 271 GLU A CA 1
ATOM 2131 C C . GLU A 1 271 ? -17.256 4.976 -11.740 1.00 45.72 271 GLU A C 1
ATOM 2133 O O . GLU A 1 271 ? -17.490 5.194 -12.933 1.00 45.72 271 GLU A O 1
ATOM 2138 N N . HIS A 1 272 ? -16.873 5.956 -10.928 1.00 53.22 272 HIS A N 1
ATOM 2139 C CA . HIS A 1 272 ? -16.697 7.337 -11.356 1.00 53.22 272 HIS A CA 1
ATOM 2140 C C . HIS A 1 272 ? -15.297 7.781 -10.971 1.00 53.22 272 HIS A C 1
ATOM 2142 O O . HIS A 1 272 ? -14.796 7.383 -9.923 1.00 53.22 272 HIS A O 1
ATOM 2148 N N . ALA A 1 273 ? -14.654 8.585 -11.822 1.00 49.91 273 ALA A N 1
ATOM 2149 C CA . ALA A 1 273 ? -13.398 9.236 -11.483 1.00 49.91 273 ALA A CA 1
ATOM 2150 C C . ALA A 1 273 ? -13.653 10.155 -10.280 1.00 49.91 273 ALA A C 1
ATOM 2152 O O . ALA A 1 273 ? -13.970 11.331 -10.452 1.00 49.91 273 ALA A O 1
ATOM 2153 N N . SER A 1 274 ? -13.607 9.595 -9.068 1.00 59.19 274 SER A N 1
ATOM 2154 C CA . SER A 1 274 ? -13.859 10.343 -7.850 1.00 59.19 274 SER A CA 1
ATOM 2155 C C . SER A 1 274 ? -12.798 11.418 -7.785 1.00 59.19 274 SER A C 1
ATOM 2157 O O . SER A 1 274 ? -11.595 11.132 -7.875 1.00 59.19 274 SER A O 1
ATOM 2159 N N . SER A 1 275 ? -13.237 12.661 -7.677 1.00 70.00 275 SER A N 1
ATOM 2160 C CA . SER A 1 275 ? -12.302 13.764 -7.604 1.00 70.00 275 SER A CA 1
ATOM 2161 C C . SER A 1 275 ? -11.531 13.661 -6.283 1.00 70.00 275 SER A C 1
ATOM 2163 O O . SER A 1 275 ? -12.053 13.180 -5.275 1.00 70.00 275 SER A O 1
ATOM 216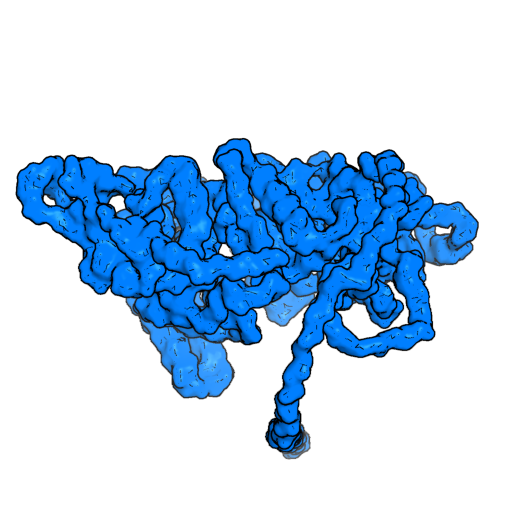5 N N . ARG A 1 276 ? -10.283 14.150 -6.235 1.00 77.50 276 ARG A N 1
ATOM 2166 C CA . ARG A 1 276 ? -9.548 14.278 -4.956 1.00 77.50 276 ARG A CA 1
ATOM 2167 C C . ARG A 1 276 ? -10.358 15.069 -3.915 1.00 77.50 276 ARG A C 1
ATOM 2169 O O . ARG A 1 276 ? -10.154 14.898 -2.718 1.00 77.50 276 ARG A O 1
ATOM 2176 N N . THR A 1 277 ? -11.291 15.905 -4.366 1.00 78.81 277 THR A N 1
ATOM 2177 C CA . THR A 1 277 ? -12.250 16.628 -3.529 1.00 78.81 277 THR A CA 1
ATOM 2178 C C . THR A 1 277 ? -13.178 15.687 -2.757 1.00 78.81 277 THR A C 1
ATOM 2180 O O . THR A 1 277 ? -13.289 15.839 -1.542 1.00 78.81 277 THR A O 1
ATOM 2183 N N . ASP A 1 278 ? -13.783 14.693 -3.412 1.00 82.94 278 ASP A N 1
ATOM 2184 C CA . ASP A 1 278 ? -14.715 13.749 -2.769 1.00 82.94 278 ASP A CA 1
ATOM 2185 C C . ASP A 1 278 ? -13.995 12.884 -1.730 1.00 82.94 278 ASP A C 1
ATOM 2187 O O . ASP A 1 278 ? -14.495 12.654 -0.628 1.00 82.94 278 ASP A O 1
ATOM 2191 N N . ALA A 1 279 ? -12.769 12.461 -2.050 1.00 85.62 279 ALA A N 1
ATOM 2192 C CA . ALA A 1 279 ? -11.914 11.739 -1.115 1.00 85.62 279 ALA A CA 1
ATOM 2193 C C . ALA A 1 279 ? -11.538 12.599 0.104 1.00 85.62 279 ALA A C 1
ATOM 2195 O O . ALA A 1 279 ? -11.544 12.106 1.226 1.00 85.62 279 ALA A O 1
ATOM 2196 N N . SER A 1 280 ? -11.262 13.894 -0.087 1.00 85.56 280 SER A N 1
ATOM 2197 C CA . SER A 1 280 ? -10.932 14.813 1.013 1.00 85.56 280 SER A CA 1
ATOM 2198 C C . SER A 1 280 ? -12.132 15.086 1.927 1.00 85.56 280 SER A C 1
ATOM 2200 O O . SER A 1 280 ? -11.983 15.134 3.153 1.00 85.56 280 SER A O 1
ATOM 2202 N N . TYR A 1 281 ? -13.325 15.222 1.344 1.00 87.50 281 TYR A N 1
ATOM 2203 C CA . TYR A 1 281 ? -14.585 15.317 2.079 1.00 87.50 281 TYR A CA 1
ATOM 2204 C C . TYR A 1 281 ? -14.835 14.058 2.914 1.00 87.50 281 TYR A C 1
ATOM 2206 O O . TYR A 1 281 ? -15.012 14.141 4.130 1.00 87.50 281 TYR A O 1
ATOM 2214 N N . THR A 1 282 ? -14.745 12.891 2.276 1.00 89.75 282 THR A N 1
ATOM 2215 C CA . THR A 1 282 ? -14.948 11.584 2.917 1.00 89.75 282 THR A CA 1
ATOM 2216 C C . THR A 1 282 ? -13.929 11.343 4.029 1.00 89.75 282 THR A C 1
ATOM 2218 O O . THR A 1 282 ? -14.310 10.960 5.133 1.00 89.75 282 THR A O 1
ATOM 2221 N N . LEU A 1 283 ? -12.652 11.672 3.794 1.00 90.88 283 LEU A N 1
ATOM 2222 C CA . LEU A 1 283 ? -11.608 11.607 4.816 1.00 90.88 283 LEU A CA 1
ATOM 2223 C C . LEU A 1 283 ? -11.939 12.498 6.014 1.00 90.88 283 LEU A C 1
ATOM 2225 O O . LEU A 1 283 ? -11.714 12.110 7.152 1.00 90.88 283 LEU A O 1
ATOM 2229 N N . SER A 1 284 ? -12.462 13.700 5.774 1.00 90.62 284 SER A N 1
ATOM 2230 C CA . SER A 1 284 ? -12.784 14.643 6.848 1.00 90.62 284 SER A CA 1
ATOM 2231 C C . SER A 1 284 ? -13.922 14.131 7.726 1.00 90.62 284 SER A C 1
ATOM 2233 O O . SER A 1 284 ? -13.798 14.195 8.943 1.00 90.62 284 SER A O 1
ATOM 2235 N N . LYS A 1 285 ? -14.972 13.557 7.126 1.00 93.12 285 LYS A N 1
ATOM 2236 C CA . LYS A 1 285 ? -16.048 12.877 7.863 1.00 93.12 285 LYS A CA 1
ATOM 2237 C C . LYS A 1 285 ? -15.517 11.708 8.681 1.00 93.12 285 LYS A C 1
ATOM 2239 O O . LYS A 1 285 ? -15.752 11.630 9.883 1.00 93.12 285 LYS A O 1
ATOM 2244 N N . PHE A 1 286 ? -14.718 10.858 8.043 1.00 94.12 286 PHE A N 1
ATOM 2245 C CA . PHE A 1 286 ? -14.096 9.717 8.699 1.00 94.12 286 PHE A CA 1
ATOM 2246 C C . PHE A 1 286 ? -13.235 10.138 9.899 1.00 94.12 286 PHE A C 1
ATOM 2248 O O . PHE A 1 286 ? -13.380 9.573 10.975 1.00 94.12 286 PHE A O 1
ATOM 2255 N N . LEU A 1 287 ? -12.396 11.171 9.762 1.00 91.56 287 LEU A N 1
ATOM 2256 C CA . LEU A 1 287 ? -11.546 11.675 10.851 1.00 91.56 287 LEU A CA 1
ATOM 2257 C C . LEU A 1 287 ? -12.331 12.297 12.019 1.00 91.56 287 LEU A C 1
ATOM 2259 O O . LEU A 1 287 ? -11.804 12.330 13.130 1.00 91.56 287 LEU A O 1
ATOM 2263 N N . LEU A 1 288 ? -13.565 12.762 11.785 1.00 92.44 288 LEU A N 1
ATOM 2264 C CA . LEU A 1 288 ? -14.501 13.204 12.830 1.00 92.44 288 LEU A CA 1
ATOM 2265 C C . LEU A 1 288 ? -15.235 12.042 13.518 1.00 92.44 288 LEU A C 1
ATOM 2267 O O . LEU A 1 288 ? -16.035 12.275 14.421 1.00 92.44 288 LEU A O 1
ATOM 2271 N N . GLY A 1 289 ? -14.996 10.802 13.087 1.00 94.44 289 GLY A N 1
ATOM 2272 C CA . GLY A 1 289 ? -15.717 9.626 13.562 1.00 94.44 289 GLY A CA 1
ATOM 2273 C C . GLY A 1 289 ? -17.125 9.482 12.986 1.00 94.44 289 GLY A C 1
ATOM 2274 O O . GLY A 1 289 ? -17.887 8.629 13.442 1.00 94.44 289 GLY A O 1
ATOM 2275 N N . GLU A 1 290 ? -17.483 10.271 11.967 1.00 96.12 290 GLU A N 1
ATOM 2276 C CA . GLU A 1 290 ? -18.731 10.056 11.239 1.00 96.12 290 GLU A CA 1
ATOM 2277 C C . GLU A 1 290 ? -18.665 8.736 10.463 1.00 96.12 290 GLU A C 1
ATOM 2279 O O . GLU A 1 290 ? -17.637 8.370 9.883 1.00 96.12 290 GLU A O 1
ATOM 2284 N N . THR A 1 291 ? -19.788 8.021 10.423 1.00 96.31 291 THR A N 1
ATOM 2285 C CA . THR A 1 291 ? -19.919 6.812 9.612 1.00 96.31 291 THR A CA 1
ATOM 2286 C C . THR A 1 291 ? -19.995 7.186 8.138 1.00 96.31 291 THR A C 1
ATOM 2288 O O . THR A 1 291 ? -20.927 7.863 7.699 1.00 96.31 291 THR A O 1
ATOM 2291 N N . ILE A 1 292 ? -19.030 6.711 7.358 1.00 94.69 292 ILE A N 1
ATOM 2292 C CA . ILE A 1 292 ? -19.059 6.797 5.899 1.00 94.69 292 ILE A CA 1
ATOM 2293 C C . ILE A 1 292 ? -19.618 5.490 5.327 1.00 94.69 292 ILE A C 1
ATOM 2295 O O . ILE A 1 292 ? -19.377 4.409 5.862 1.00 94.69 292 ILE A O 1
ATOM 2299 N N . VAL A 1 293 ? -20.377 5.584 4.233 1.00 92.31 293 VAL A N 1
ATOM 2300 C CA . VAL A 1 293 ? -21.092 4.446 3.628 1.00 92.31 293 VAL A CA 1
ATOM 2301 C C . VAL A 1 293 ? -20.500 4.121 2.265 1.00 92.31 293 VAL A C 1
ATOM 2303 O O . VAL A 1 293 ? -20.360 5.008 1.422 1.00 92.31 293 VAL A O 1
ATOM 2306 N N . ASN A 1 294 ? -20.171 2.852 2.045 1.00 87.81 294 ASN A N 1
ATOM 2307 C CA . ASN A 1 294 ? -19.629 2.367 0.788 1.00 87.81 294 ASN A CA 1
ATOM 2308 C C . ASN A 1 294 ? -20.777 2.012 -0.157 1.00 87.81 294 ASN A C 1
ATOM 2310 O O . ASN A 1 294 ? -21.467 1.000 0.011 1.00 87.81 294 ASN A O 1
ATOM 2314 N N . GLN A 1 295 ? -20.976 2.863 -1.159 1.00 83.75 295 GLN A N 1
ATOM 2315 C CA . GLN A 1 295 ? -22.023 2.695 -2.166 1.00 83.75 295 GLN A CA 1
ATOM 2316 C C . GLN A 1 295 ? -21.626 1.725 -3.287 1.00 83.75 295 GLN A C 1
ATOM 2318 O O . GLN A 1 295 ? -22.451 1.427 -4.149 1.00 83.75 295 GLN A O 1
ATOM 2323 N N . GLN A 1 296 ? -20.387 1.226 -3.298 1.00 79.31 296 GLN A N 1
ATOM 2324 C CA . GLN A 1 296 ? -19.900 0.345 -4.357 1.00 79.31 296 GLN A CA 1
ATOM 2325 C C . GLN A 1 296 ? -20.640 -1.001 -4.338 1.00 79.31 296 GLN A C 1
ATOM 2327 O O . GLN A 1 296 ? -20.968 -1.503 -3.263 1.00 79.31 296 GLN A O 1
ATOM 2332 N N . PRO A 1 297 ? -20.914 -1.634 -5.488 1.00 81.50 297 PRO A N 1
ATOM 2333 C CA . PRO A 1 297 ? -21.441 -2.996 -5.505 1.00 81.50 297 PRO A CA 1
ATOM 2334 C C . PRO A 1 297 ? -20.467 -3.950 -4.802 1.00 81.50 297 PRO A C 1
ATOM 2336 O O . PRO A 1 297 ? -19.252 -3.745 -4.828 1.00 81.50 297 PRO A O 1
ATOM 2339 N N . ALA A 1 298 ? -20.990 -4.998 -4.159 1.00 76.31 298 ALA A N 1
ATOM 2340 C CA . ALA A 1 298 ? -20.087 -5.990 -3.578 1.00 76.31 298 ALA A CA 1
ATOM 2341 C C . ALA A 1 298 ? -19.345 -6.726 -4.714 1.00 76.31 298 ALA A C 1
ATOM 2343 O O . ALA A 1 298 ? -19.921 -6.913 -5.789 1.00 76.31 298 ALA A O 1
ATOM 2344 N N . PRO A 1 299 ? -18.083 -7.150 -4.520 1.00 74.88 299 PRO A N 1
ATOM 2345 C CA . PRO A 1 299 ? -17.303 -7.789 -5.582 1.00 74.88 299 PRO A CA 1
ATOM 2346 C C . PRO A 1 299 ? -17.972 -9.018 -6.208 1.00 74.88 299 PRO A C 1
ATOM 2348 O O . PRO A 1 299 ? -17.840 -9.244 -7.405 1.00 74.88 299 PRO A O 1
ATOM 2351 N N . ASP A 1 300 ? -18.746 -9.779 -5.436 1.00 75.25 300 ASP A N 1
ATOM 2352 C CA . ASP A 1 300 ? -19.523 -10.936 -5.898 1.00 75.25 300 ASP A CA 1
ATOM 2353 C C . ASP A 1 300 ? -20.690 -10.565 -6.831 1.00 75.25 300 ASP A C 1
ATOM 2355 O O . ASP A 1 300 ? -21.164 -11.406 -7.594 1.00 75.25 300 ASP A O 1
ATOM 2359 N N . GLN A 1 301 ? -21.119 -9.300 -6.826 1.00 83.88 301 GLN A N 1
ATOM 2360 C CA . GLN A 1 301 ? -22.123 -8.758 -7.748 1.00 83.88 301 GLN A CA 1
ATOM 2361 C C . GLN A 1 301 ? -21.516 -8.321 -9.089 1.00 83.88 301 GLN A C 1
ATOM 2363 O O . GLN A 1 301 ? -22.245 -8.080 -10.054 1.00 83.88 301 GLN A O 1
ATOM 2368 N N . LEU A 1 302 ? -20.188 -8.208 -9.170 1.00 86.50 302 LEU A N 1
ATOM 2369 C CA . LEU A 1 302 ? -19.479 -7.805 -10.379 1.00 86.50 302 LEU A CA 1
ATOM 2370 C C . LEU A 1 302 ? -19.258 -8.997 -11.318 1.00 86.50 302 LEU A C 1
ATOM 2372 O O . LEU A 1 302 ? -19.085 -10.136 -10.888 1.00 86.50 302 LEU A O 1
ATOM 2376 N N . SER A 1 303 ? -19.191 -8.729 -12.626 1.00 91.00 303 SER A N 1
ATOM 2377 C CA . SER A 1 303 ? -18.754 -9.740 -13.597 1.00 91.00 303 SER A CA 1
ATOM 2378 C C . SER A 1 303 ? -17.317 -10.193 -13.307 1.00 91.00 303 SER A C 1
ATOM 2380 O O . SER A 1 303 ? -16.514 -9.402 -12.814 1.00 91.00 303 SER A O 1
ATOM 2382 N N . LEU A 1 304 ? -16.953 -11.424 -13.686 1.00 90.81 304 LEU A N 1
ATOM 2383 C CA . LEU A 1 304 ? -15.582 -11.936 -13.532 1.00 90.81 304 LEU A CA 1
ATOM 2384 C C . LEU A 1 304 ? -14.532 -10.984 -14.135 1.00 90.81 304 LEU A C 1
ATOM 2386 O O . LEU A 1 304 ? -13.493 -10.731 -13.532 1.00 90.81 304 LEU A O 1
ATOM 2390 N N . TYR A 1 305 ? -14.832 -10.408 -15.302 1.00 90.25 305 TYR A N 1
ATOM 2391 C CA . TYR A 1 305 ? -13.969 -9.420 -15.947 1.00 90.25 305 TYR A CA 1
ATOM 2392 C C . TYR A 1 305 ? -13.811 -8.149 -15.100 1.00 90.25 305 TYR A C 1
ATOM 2394 O O . TYR A 1 305 ? -12.698 -7.653 -14.938 1.00 90.25 305 TYR A O 1
ATOM 2402 N N . SER A 1 306 ? -14.908 -7.631 -14.542 1.00 88.50 306 SER A N 1
ATOM 2403 C CA . SER A 1 306 ? -14.892 -6.448 -13.676 1.00 88.50 306 SER A CA 1
ATOM 2404 C C . SER A 1 306 ? -14.122 -6.704 -12.378 1.00 88.50 306 SER A C 1
ATOM 2406 O O . SER A 1 306 ? -13.342 -5.846 -11.970 1.00 88.50 306 SER A O 1
ATOM 2408 N N . GLN A 1 307 ? -14.291 -7.885 -11.770 1.00 90.00 307 GLN A N 1
ATOM 2409 C CA . GLN A 1 307 ? -13.540 -8.298 -10.580 1.00 90.00 307 GLN A CA 1
ATOM 2410 C C . GLN A 1 307 ? -12.038 -8.342 -10.875 1.00 90.00 307 GLN A C 1
ATOM 2412 O O . GLN A 1 307 ? -11.262 -7.674 -10.199 1.00 90.00 307 GLN A O 1
ATOM 2417 N N . LEU A 1 308 ? -11.634 -9.042 -11.940 1.00 92.00 308 LEU A N 1
ATOM 2418 C CA . LEU A 1 308 ? -10.230 -9.156 -12.333 1.00 92.00 308 LEU A CA 1
ATOM 2419 C C . LEU A 1 308 ? -9.611 -7.795 -12.683 1.00 92.00 308 LEU A C 1
ATOM 2421 O O . LEU A 1 308 ? -8.512 -7.474 -12.234 1.00 92.00 308 LEU A O 1
ATOM 2425 N N . LYS A 1 309 ? -10.314 -6.967 -13.466 1.00 89.88 309 LYS A N 1
ATOM 2426 C CA . LYS A 1 309 ? -9.851 -5.615 -13.812 1.00 89.88 309 LYS A CA 1
ATOM 2427 C C . LYS A 1 309 ? -9.640 -4.770 -12.560 1.00 89.88 309 LYS A C 1
ATOM 2429 O O . LYS A 1 309 ? -8.670 -4.012 -12.481 1.00 89.88 309 LYS A O 1
ATOM 2434 N N . SER A 1 310 ? -10.555 -4.875 -11.603 1.00 87.00 310 SER A N 1
ATOM 2435 C CA . SER A 1 310 ? -10.424 -4.137 -10.361 1.00 87.00 310 SER A CA 1
ATOM 2436 C C . SER A 1 310 ? -9.253 -4.636 -9.518 1.00 87.00 310 SER A C 1
ATOM 2438 O O . SER A 1 310 ? -8.411 -3.832 -9.121 1.00 87.00 310 SER A O 1
ATOM 2440 N N . PHE A 1 311 ? -9.132 -5.955 -9.351 1.00 91.56 311 PHE A N 1
ATOM 2441 C CA . PHE A 1 311 ? -8.007 -6.585 -8.665 1.00 91.56 311 PHE A CA 1
ATOM 2442 C C . PHE A 1 311 ? -6.661 -6.097 -9.224 1.00 91.56 311 PHE A C 1
ATOM 2444 O O . PHE A 1 311 ? -5.836 -5.577 -8.477 1.00 91.56 311 PHE A O 1
ATOM 2451 N N . LEU A 1 312 ? -6.468 -6.138 -10.548 1.00 91.94 312 LEU A N 1
ATOM 2452 C CA . LEU A 1 312 ? -5.230 -5.672 -11.189 1.00 91.94 312 LEU A CA 1
ATOM 2453 C C . LEU A 1 312 ? -5.009 -4.160 -11.048 1.00 91.94 312 LEU A C 1
ATOM 2455 O O . LEU A 1 312 ? -3.874 -3.710 -10.903 1.00 91.94 312 LEU A O 1
ATOM 2459 N N . THR A 1 313 ? -6.083 -3.362 -11.057 1.00 87.69 313 THR A N 1
ATOM 2460 C CA . THR A 1 313 ? -5.991 -1.918 -10.774 1.00 87.69 313 THR A CA 1
ATOM 2461 C C . THR A 1 313 ? -5.434 -1.676 -9.386 1.00 87.69 313 THR A C 1
ATOM 2463 O O . THR A 1 313 ? -4.528 -0.866 -9.201 1.00 87.69 313 THR A O 1
ATOM 2466 N N . GLN A 1 314 ? -5.967 -2.400 -8.415 1.00 86.56 314 GLN A N 1
ATOM 2467 C CA . GLN A 1 314 ? -5.586 -2.257 -7.026 1.00 86.56 314 GLN A CA 1
ATOM 2468 C C . GLN A 1 314 ? -4.173 -2.788 -6.771 1.00 86.56 314 GLN A C 1
ATOM 2470 O O . GLN A 1 314 ? -3.425 -2.172 -6.016 1.00 86.56 314 GLN A O 1
ATOM 2475 N N . LEU A 1 315 ? -3.776 -3.867 -7.447 1.00 91.19 315 LEU A N 1
ATOM 2476 C CA . LEU A 1 315 ? -2.414 -4.393 -7.397 1.00 91.19 315 LEU A CA 1
ATOM 2477 C C . LEU A 1 315 ? -1.403 -3.364 -7.934 1.00 91.19 315 LEU A C 1
ATOM 2479 O O . LEU A 1 315 ? -0.405 -3.067 -7.282 1.00 91.19 315 LEU A O 1
ATOM 2483 N N . SER A 1 316 ? -1.709 -2.723 -9.068 1.00 88.31 316 SER A N 1
ATOM 2484 C CA . SER A 1 316 ? -0.877 -1.646 -9.627 1.00 88.31 316 SER A CA 1
ATOM 2485 C C . SER A 1 316 ? -0.807 -0.410 -8.713 1.00 88.31 316 SER A C 1
ATOM 2487 O O . SER A 1 316 ? 0.244 0.223 -8.607 1.00 88.31 316 SER A O 1
ATOM 2489 N N . GLN A 1 317 ? -1.897 -0.071 -8.014 1.00 85.69 317 GLN A N 1
ATOM 2490 C CA . GLN A 1 317 ? -1.902 1.004 -7.013 1.00 85.69 317 GLN A CA 1
ATOM 2491 C C . GLN A 1 317 ? -1.030 0.671 -5.796 1.00 85.69 317 GLN A C 1
ATOM 2493 O O . GLN A 1 317 ? -0.324 1.550 -5.302 1.00 85.69 317 GLN A O 1
ATOM 2498 N N . LEU A 1 318 ? -1.033 -0.585 -5.336 1.00 89.25 318 LEU A N 1
ATOM 2499 C CA . LEU A 1 318 ? -0.147 -1.041 -4.259 1.00 89.25 318 LEU A CA 1
ATOM 2500 C C . LEU A 1 318 ? 1.328 -0.919 -4.643 1.00 89.25 318 LEU A C 1
ATOM 2502 O O . LEU A 1 318 ? 2.125 -0.499 -3.811 1.00 89.25 318 LEU A O 1
ATOM 2506 N N . GLY A 1 319 ? 1.669 -1.137 -5.916 1.00 88.94 319 GLY A N 1
ATOM 2507 C CA . GLY A 1 319 ? 3.012 -0.884 -6.448 1.00 88.94 319 GLY A CA 1
ATOM 2508 C C . GLY A 1 319 ? 3.502 0.564 -6.325 1.00 88.94 319 GLY A C 1
ATOM 2509 O O . GLY A 1 319 ? 4.682 0.833 -6.527 1.00 88.94 319 GLY A O 1
ATOM 2510 N N . ARG A 1 320 ? 2.617 1.509 -5.985 1.00 84.50 320 ARG A N 1
ATOM 2511 C CA . ARG A 1 320 ? 2.936 2.929 -5.739 1.00 84.50 320 ARG A CA 1
ATOM 2512 C C . ARG A 1 320 ? 2.739 3.346 -4.284 1.00 84.50 320 ARG A C 1
ATOM 2514 O O . ARG A 1 320 ? 2.855 4.523 -3.951 1.00 84.50 320 ARG A O 1
ATOM 2521 N N . SER A 1 321 ? 2.400 2.403 -3.415 1.00 85.25 321 SER A N 1
ATOM 2522 C CA . SER A 1 321 ? 2.039 2.665 -2.031 1.00 85.25 321 SER A CA 1
ATOM 2523 C C . SER A 1 321 ? 3.111 2.104 -1.113 1.00 85.25 321 SER A C 1
ATOM 2525 O O . SER A 1 321 ? 3.336 0.901 -1.131 1.00 85.25 321 SER A O 1
ATOM 2527 N N . ALA A 1 322 ? 3.718 2.925 -0.250 1.00 86.31 322 ALA A N 1
ATOM 2528 C CA . ALA A 1 322 ? 4.657 2.431 0.766 1.00 86.31 322 ALA A CA 1
ATOM 2529 C C . ALA A 1 322 ? 3.938 1.750 1.947 1.00 86.31 322 ALA A C 1
ATOM 2531 O O . ALA A 1 322 ? 4.326 1.893 3.107 1.00 86.31 322 ALA A O 1
ATOM 2532 N N . ARG A 1 323 ? 2.838 1.045 1.656 1.00 90.19 323 ARG A N 1
ATOM 2533 C CA . ARG A 1 323 ? 2.110 0.264 2.645 1.00 90.19 323 ARG A CA 1
ATOM 2534 C C . ARG A 1 323 ? 2.981 -0.890 3.098 1.00 90.19 323 ARG A C 1
ATOM 2536 O O . ARG A 1 323 ? 3.548 -1.599 2.275 1.00 90.19 323 ARG A O 1
ATOM 2543 N N . ARG A 1 324 ? 3.015 -1.098 4.401 1.00 92.19 324 ARG A N 1
ATOM 2544 C CA . ARG A 1 324 ? 3.776 -2.118 5.093 1.00 92.19 324 ARG A CA 1
ATOM 2545 C C . ARG A 1 324 ? 2.875 -3.247 5.558 1.00 92.19 324 ARG A C 1
ATOM 2547 O O . ARG A 1 324 ? 1.676 -3.078 5.813 1.00 92.19 324 ARG A O 1
ATOM 2554 N N . ALA A 1 325 ? 3.482 -4.406 5.705 1.00 90.81 325 ALA A N 1
ATOM 2555 C CA . ALA A 1 325 ? 2.890 -5.559 6.343 1.00 90.81 325 ALA A CA 1
ATOM 2556 C C . ALA A 1 325 ? 3.651 -5.890 7.630 1.00 90.81 325 ALA A C 1
ATOM 2558 O O . ALA A 1 325 ? 4.864 -5.728 7.696 1.00 90.81 325 ALA A O 1
ATOM 2559 N N . THR A 1 326 ? 2.943 -6.378 8.653 1.00 85.69 326 THR A N 1
ATOM 2560 C CA . THR A 1 326 ? 3.599 -6.918 9.858 1.00 85.69 326 THR A CA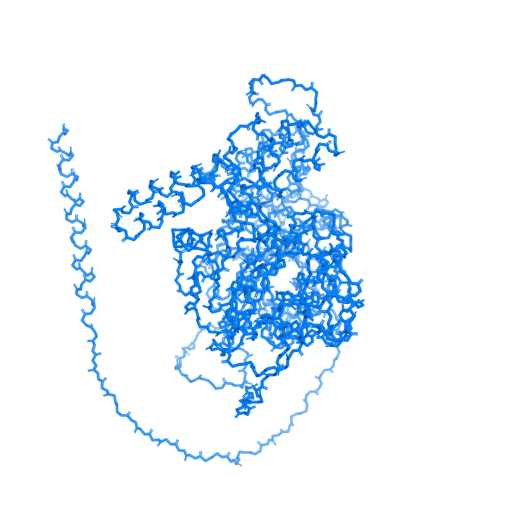 1
ATOM 2561 C C . THR A 1 326 ? 4.375 -8.191 9.522 1.00 85.69 326 THR A C 1
ATOM 2563 O O . THR A 1 326 ? 5.446 -8.425 10.073 1.00 85.69 326 THR A O 1
ATOM 2566 N N . LYS A 1 327 ? 3.817 -9.023 8.638 1.00 88.38 327 LYS A N 1
ATOM 2567 C CA . LYS A 1 327 ? 4.451 -10.233 8.116 1.00 88.38 327 LYS A CA 1
ATOM 2568 C C . LYS A 1 327 ? 4.524 -10.120 6.607 1.00 88.38 327 LYS A C 1
ATOM 2570 O O . LYS A 1 327 ? 3.526 -9.793 5.978 1.00 88.38 327 LYS A O 1
ATOM 2575 N N . GLU A 1 328 ? 5.671 -10.446 6.032 1.00 91.06 328 GLU A N 1
ATOM 2576 C CA . GLU A 1 328 ? 5.902 -10.364 4.586 1.00 91.06 328 GLU A CA 1
ATOM 2577 C C . GLU A 1 328 ? 4.824 -11.101 3.773 1.00 91.06 328 GLU A C 1
ATOM 2579 O O . GLU A 1 328 ? 4.297 -10.560 2.803 1.00 91.06 328 GLU A O 1
ATOM 2584 N N . CYS A 1 329 ? 4.393 -12.288 4.215 1.00 92.25 329 CYS A N 1
ATOM 2585 C CA . CYS A 1 329 ? 3.345 -13.053 3.536 1.00 92.25 329 CYS A CA 1
ATOM 2586 C C . CYS A 1 329 ? 1.995 -12.317 3.433 1.00 92.25 329 CYS A C 1
ATOM 2588 O O . CYS A 1 329 ? 1.229 -12.587 2.504 1.00 92.25 329 CYS A O 1
ATOM 2590 N N . ASP A 1 330 ? 1.704 -11.347 4.307 1.00 91.50 330 ASP A N 1
ATOM 2591 C CA . ASP A 1 330 ? 0.468 -10.566 4.227 1.00 91.50 330 ASP A CA 1
ATOM 2592 C C . ASP A 1 330 ? 0.419 -9.694 2.966 1.00 91.50 330 ASP A C 1
ATOM 2594 O O . ASP A 1 330 ? -0.682 -9.389 2.508 1.00 91.50 330 ASP A O 1
ATOM 2598 N N . TYR A 1 331 ? 1.556 -9.343 2.344 1.00 93.62 331 TYR A N 1
ATOM 2599 C CA . TYR A 1 331 ? 1.542 -8.664 1.039 1.00 93.62 331 TYR A CA 1
ATOM 2600 C C . TYR A 1 331 ? 0.825 -9.486 -0.033 1.00 93.62 331 TYR A C 1
ATOM 2602 O O . TYR A 1 331 ? 0.277 -8.904 -0.970 1.00 93.62 331 TYR A O 1
ATOM 2610 N N . VAL A 1 332 ? 0.793 -10.815 0.111 1.00 94.56 332 VAL A N 1
ATOM 2611 C CA . VAL A 1 332 ? 0.042 -11.715 -0.769 1.00 94.56 332 VAL A CA 1
ATOM 2612 C C . VAL A 1 332 ? -1.315 -12.049 -0.160 1.00 94.56 332 VAL A C 1
ATOM 2614 O O . VAL A 1 332 ? -2.343 -11.847 -0.806 1.00 94.56 332 VAL A O 1
ATOM 2617 N N . LEU A 1 333 ? -1.351 -12.503 1.097 1.00 91.75 333 LEU A N 1
ATOM 2618 C CA . LEU A 1 333 ? -2.577 -13.005 1.735 1.00 91.75 333 LEU A CA 1
ATOM 2619 C C . LEU A 1 333 ? -3.675 -11.942 1.884 1.00 91.75 333 LEU A C 1
ATOM 2621 O O . LEU A 1 333 ? -4.851 -12.286 1.826 1.00 91.75 333 LEU A O 1
ATOM 2625 N N . SER A 1 334 ? -3.316 -10.665 2.035 1.00 88.31 334 SER A N 1
ATOM 2626 C CA . SER A 1 334 ? -4.276 -9.550 2.136 1.00 88.31 334 SER A CA 1
ATOM 2627 C C . SER A 1 334 ? -4.622 -8.905 0.791 1.00 88.31 334 SER A C 1
ATOM 2629 O O . SER A 1 334 ? -5.313 -7.892 0.735 1.00 88.31 334 SER A O 1
ATOM 2631 N N . VAL A 1 335 ? -4.101 -9.419 -0.320 1.00 91.25 335 VAL A N 1
ATOM 2632 C CA . VAL A 1 335 ? -4.296 -8.784 -1.630 1.00 91.25 335 VAL A CA 1
ATOM 2633 C C . VAL A 1 335 ? -4.851 -9.788 -2.620 1.00 91.25 335 VAL A C 1
ATOM 2635 O O . VAL A 1 335 ? -5.875 -9.544 -3.250 1.00 91.25 335 VAL A O 1
ATOM 2638 N N . TRP A 1 336 ? -4.227 -10.956 -2.716 1.00 94.12 336 TRP A N 1
ATOM 2639 C CA . TRP A 1 336 ? -4.577 -11.972 -3.701 1.00 94.12 336 TRP A CA 1
ATOM 2640 C C . TRP A 1 336 ? -5.858 -12.728 -3.373 1.00 94.12 336 TRP A C 1
ATOM 2642 O O . TRP A 1 336 ? -6.447 -13.306 -4.275 1.00 94.12 336 TRP A O 1
ATOM 2652 N N . VAL A 1 337 ? -6.368 -12.657 -2.139 1.00 89.88 337 VAL A N 1
ATOM 2653 C CA . VAL A 1 337 ? -7.729 -13.140 -1.818 1.00 89.88 337 VAL A CA 1
ATOM 2654 C C . VAL A 1 337 ? -8.822 -12.400 -2.597 1.00 89.88 337 VAL A C 1
ATOM 2656 O O . VAL A 1 337 ? -9.934 -12.906 -2.721 1.00 89.88 337 VAL A O 1
ATOM 2659 N N . ASP A 1 338 ? -8.497 -11.235 -3.161 1.00 88.94 338 ASP A N 1
ATOM 2660 C CA . ASP A 1 338 ? -9.382 -10.467 -4.034 1.00 88.94 338 ASP A CA 1
ATOM 2661 C C . ASP A 1 338 ? -9.329 -10.974 -5.497 1.00 88.94 338 ASP A C 1
ATOM 2663 O O . ASP A 1 338 ? -10.165 -10.594 -6.321 1.00 88.94 338 ASP A O 1
ATOM 2667 N N . CYS A 1 339 ? -8.352 -11.824 -5.841 1.00 93.31 339 CYS A N 1
ATOM 2668 C CA . CYS A 1 339 ? -8.200 -12.419 -7.166 1.00 93.31 339 CYS A CA 1
ATOM 2669 C C . CYS A 1 339 ? -9.242 -13.533 -7.375 1.00 93.31 339 CYS A C 1
ATOM 2671 O O . CYS A 1 339 ? -9.275 -14.499 -6.603 1.00 93.31 339 CYS A O 1
ATOM 2673 N N . PRO A 1 340 ? -10.086 -13.464 -8.423 1.00 92.56 340 PRO A N 1
ATOM 2674 C CA . PRO A 1 340 ? -11.109 -14.479 -8.640 1.00 92.56 340 PRO A CA 1
ATOM 2675 C C . PRO A 1 340 ? -10.510 -15.878 -8.839 1.00 92.56 340 PRO A C 1
ATOM 2677 O O . PRO A 1 340 ? -9.759 -16.122 -9.779 1.00 92.56 340 PRO A O 1
ATOM 2680 N N . GLY A 1 341 ? -10.888 -16.814 -7.967 1.00 93.06 341 GLY A N 1
ATOM 2681 C CA . GLY A 1 341 ? -10.438 -18.207 -8.025 1.00 93.06 341 GLY A CA 1
ATOM 2682 C C . GLY A 1 341 ? -9.130 -18.503 -7.287 1.00 93.06 341 GLY A C 1
ATOM 2683 O O . GLY A 1 341 ? -8.756 -19.670 -7.221 1.00 93.06 341 GLY A O 1
ATOM 2684 N N . TYR A 1 342 ? -8.458 -17.506 -6.707 1.00 94.81 342 TYR A N 1
ATOM 2685 C CA . TYR A 1 342 ? -7.289 -17.752 -5.863 1.00 94.81 342 TYR A CA 1
ATOM 2686 C C . TYR A 1 342 ? -7.682 -18.451 -4.556 1.00 94.81 342 TYR A C 1
ATOM 2688 O O . TYR A 1 342 ? -8.658 -18.085 -3.894 1.00 94.81 342 TYR A O 1
ATOM 2696 N N . VAL A 1 343 ? -6.897 -19.454 -4.168 1.00 93.62 343 VAL A N 1
ATOM 2697 C CA . VAL A 1 343 ? -7.048 -20.192 -2.914 1.00 93.62 343 VAL A CA 1
ATOM 2698 C C . VAL A 1 343 ? -5.715 -20.186 -2.181 1.00 93.62 343 VAL A C 1
ATOM 2700 O O . VAL A 1 343 ? -4.707 -20.628 -2.721 1.00 93.62 343 VAL A O 1
ATOM 2703 N N . ILE A 1 344 ? -5.711 -19.739 -0.922 1.00 93.12 344 ILE A N 1
ATOM 2704 C CA . ILE A 1 344 ? -4.496 -19.737 -0.095 1.00 93.12 344 ILE A CA 1
ATOM 2705 C C . ILE A 1 344 ? -3.954 -21.178 0.027 1.00 93.12 344 ILE A C 1
ATOM 2707 O O . ILE A 1 344 ? -4.691 -22.052 0.517 1.00 93.12 344 ILE A O 1
ATOM 2711 N N . PRO A 1 345 ? -2.687 -21.442 -0.350 1.00 94.00 345 PRO A N 1
ATOM 2712 C CA . PRO A 1 345 ? -2.125 -22.788 -0.332 1.00 94.00 345 PRO A CA 1
ATOM 2713 C C . PRO A 1 345 ? -2.106 -23.379 1.085 1.00 94.00 345 PRO A C 1
ATOM 2715 O O . PRO A 1 345 ? -1.985 -22.681 2.094 1.00 94.00 345 PRO A O 1
ATOM 2718 N N . THR A 1 346 ? -2.246 -24.703 1.203 1.00 91.94 346 THR A N 1
ATOM 2719 C CA . THR A 1 346 ? -2.290 -25.398 2.508 1.00 91.94 346 THR A CA 1
ATOM 2720 C C . THR A 1 346 ? -0.998 -25.256 3.305 1.00 91.94 346 THR A C 1
ATOM 2722 O O . THR A 1 346 ? -1.036 -25.253 4.533 1.00 91.94 346 THR A O 1
ATOM 2725 N N . ASN A 1 347 ? 0.124 -25.117 2.608 1.00 93.75 347 ASN A N 1
ATOM 2726 C CA . ASN A 1 347 ? 1.475 -24.987 3.139 1.00 93.75 347 ASN A CA 1
ATOM 2727 C C . ASN A 1 347 ? 1.984 -23.533 3.138 1.00 93.75 347 ASN A C 1
ATOM 2729 O O . ASN A 1 347 ? 3.180 -23.330 3.288 1.00 93.75 347 ASN A O 1
ATOM 2733 N N . TYR A 1 348 ? 1.118 -22.514 3.030 1.00 92.62 348 TYR A N 1
ATOM 2734 C CA . TYR A 1 348 ? 1.545 -21.102 2.943 1.00 92.62 348 TYR A CA 1
ATOM 2735 C C . TYR A 1 348 ? 2.501 -20.648 4.065 1.00 92.62 348 TYR A C 1
ATOM 2737 O O . TYR A 1 348 ? 3.282 -19.728 3.872 1.00 92.62 348 TYR A O 1
ATOM 2745 N N . LYS A 1 349 ? 2.449 -21.278 5.250 1.00 89.94 349 LYS A N 1
ATOM 2746 C CA . LYS A 1 349 ? 3.341 -20.967 6.382 1.00 89.94 349 LYS A CA 1
ATOM 2747 C C . LYS A 1 349 ? 4.795 -21.391 6.162 1.00 89.94 349 LYS A C 1
ATOM 2749 O O . LYS A 1 349 ? 5.662 -20.880 6.859 1.00 89.94 349 LYS A O 1
ATOM 2754 N N . SER A 1 350 ? 5.038 -22.361 5.281 1.00 93.81 350 SER A N 1
ATOM 2755 C CA . SER A 1 350 ? 6.385 -22.823 4.933 1.00 93.81 350 SER A CA 1
ATOM 2756 C C . SER A 1 350 ? 6.914 -22.183 3.653 1.00 93.81 350 SER A C 1
ATOM 2758 O O . SER A 1 350 ? 8.041 -22.480 3.284 1.00 93.81 350 SER A O 1
ATOM 2760 N N . MET A 1 351 ? 6.091 -21.392 2.961 1.00 94.75 351 MET A N 1
ATOM 2761 C CA . MET A 1 351 ? 6.479 -20.690 1.744 1.00 94.75 351 MET A CA 1
ATOM 2762 C C . MET A 1 351 ? 7.053 -19.331 2.119 1.00 94.75 351 MET A C 1
ATOM 2764 O O . MET A 1 351 ? 6.484 -18.634 2.968 1.00 94.75 351 MET A O 1
ATOM 2768 N N . ASP A 1 352 ? 8.159 -18.952 1.489 1.00 94.38 352 ASP A N 1
ATOM 2769 C CA . ASP A 1 352 ? 8.624 -17.570 1.555 1.00 94.38 352 ASP A CA 1
ATOM 2770 C C . ASP A 1 352 ? 7.718 -16.642 0.720 1.00 94.38 352 ASP A C 1
ATOM 2772 O O . ASP A 1 352 ? 6.780 -17.070 0.038 1.00 94.38 352 ASP A O 1
ATOM 2776 N N . LEU A 1 353 ? 7.931 -15.330 0.835 1.00 94.44 353 LEU A N 1
ATOM 2777 C CA . LEU A 1 353 ? 7.109 -14.348 0.134 1.00 94.44 353 LEU A CA 1
ATOM 2778 C C . LEU A 1 353 ? 7.188 -14.494 -1.405 1.00 94.44 353 LEU A C 1
ATOM 2780 O O . LEU A 1 353 ? 6.123 -14.535 -2.031 1.00 94.44 353 LEU A O 1
ATOM 2784 N N . PRO A 1 354 ? 8.376 -14.610 -2.035 1.00 95.06 354 PRO A N 1
ATOM 2785 C CA . PRO A 1 354 ? 8.476 -14.890 -3.468 1.00 95.06 354 PRO A CA 1
ATOM 2786 C C . PRO A 1 354 ? 7.734 -16.158 -3.913 1.00 95.06 354 PRO A C 1
ATOM 2788 O O . PRO A 1 354 ? 7.011 -16.105 -4.909 1.00 95.06 354 PRO A O 1
ATOM 2791 N N . GLU A 1 355 ? 7.861 -17.266 -3.177 1.00 96.19 355 GLU A N 1
ATOM 2792 C CA . GLU A 1 355 ? 7.172 -18.533 -3.462 1.00 96.19 355 GLU A CA 1
ATOM 2793 C C . GLU A 1 355 ? 5.650 -18.376 -3.378 1.00 96.19 355 GLU A C 1
ATOM 2795 O O . GLU A 1 355 ? 4.918 -18.851 -4.248 1.00 96.19 355 GLU A O 1
ATOM 2800 N N . LEU A 1 356 ? 5.155 -17.689 -2.343 1.00 96.31 356 LEU A N 1
ATOM 2801 C CA . LEU A 1 356 ? 3.723 -17.462 -2.152 1.00 96.31 356 LEU A CA 1
ATOM 2802 C C . LEU A 1 356 ? 3.135 -16.554 -3.241 1.00 96.31 356 LEU A C 1
ATOM 2804 O O . LEU A 1 356 ? 2.013 -16.779 -3.697 1.00 96.31 356 LEU A O 1
ATOM 2808 N N . LEU A 1 357 ? 3.885 -15.538 -3.675 1.00 96.69 357 LEU A N 1
ATOM 2809 C CA . LEU A 1 357 ? 3.480 -14.664 -4.773 1.00 96.69 357 LEU A CA 1
ATOM 2810 C C . LEU A 1 357 ? 3.507 -15.403 -6.121 1.00 96.69 357 LEU A C 1
ATOM 2812 O O . LEU A 1 357 ? 2.595 -15.220 -6.927 1.00 96.69 357 LEU A O 1
ATOM 2816 N N . GLU A 1 358 ? 4.512 -16.252 -6.362 1.00 96.38 358 GLU A N 1
ATOM 2817 C CA . GLU A 1 358 ? 4.586 -17.094 -7.563 1.00 96.38 358 GLU A CA 1
ATOM 2818 C C . GLU A 1 358 ? 3.407 -18.073 -7.634 1.00 96.38 358 GLU A C 1
ATOM 2820 O O . GLU A 1 358 ? 2.757 -18.149 -8.675 1.00 96.38 358 GLU A O 1
ATOM 2825 N N . ASP A 1 359 ? 3.057 -18.749 -6.535 1.00 97.75 359 ASP A N 1
ATOM 2826 C CA . ASP A 1 359 ? 1.869 -19.614 -6.479 1.00 97.75 359 ASP A CA 1
ATOM 2827 C C . ASP A 1 359 ? 0.586 -18.842 -6.817 1.00 97.75 359 ASP A C 1
ATOM 2829 O O . ASP A 1 359 ? -0.225 -19.298 -7.625 1.00 97.75 359 ASP A O 1
ATOM 2833 N N . ALA A 1 360 ? 0.427 -17.631 -6.280 1.00 97.56 360 ALA A N 1
ATOM 2834 C CA . ALA A 1 360 ? -0.734 -16.798 -6.566 1.00 97.56 360 ALA A CA 1
ATOM 2835 C C . ALA A 1 360 ? -0.827 -16.397 -8.055 1.00 97.56 360 ALA A C 1
ATOM 2837 O O . ALA A 1 360 ? -1.913 -16.456 -8.645 1.00 97.56 360 ALA A O 1
ATOM 2838 N N . ILE A 1 361 ? 0.307 -16.067 -8.688 1.00 96.75 361 ILE A N 1
ATOM 2839 C CA . ILE A 1 361 ? 0.398 -15.793 -10.133 1.00 96.75 361 ILE A CA 1
ATOM 2840 C C . ILE A 1 361 ? 0.057 -17.047 -10.947 1.00 96.75 361 ILE A C 1
ATOM 2842 O O . ILE A 1 361 ? -0.751 -16.970 -11.872 1.00 96.75 361 ILE A O 1
ATOM 2846 N N . LEU A 1 362 ? 0.610 -18.208 -10.591 1.00 96.19 362 LEU A N 1
ATOM 2847 C CA . LEU A 1 362 ? 0.344 -19.471 -11.286 1.00 96.19 362 LEU A CA 1
ATOM 2848 C C . LEU A 1 362 ? -1.127 -19.887 -11.173 1.00 96.19 362 LEU A C 1
ATOM 2850 O O . LEU A 1 362 ? -1.706 -20.386 -12.138 1.00 96.19 362 LEU A O 1
ATOM 2854 N N . GLN A 1 363 ? -1.765 -19.653 -10.024 1.00 97.31 363 GLN A N 1
ATOM 2855 C CA . GLN A 1 363 ? -3.202 -19.868 -9.868 1.00 97.31 363 GLN A CA 1
ATOM 2856 C C . GLN A 1 363 ? -4.020 -18.919 -10.751 1.00 97.31 363 GLN A C 1
ATOM 2858 O O . GLN A 1 363 ? -4.988 -19.361 -11.367 1.00 97.31 363 GLN A O 1
ATOM 2863 N N . LEU A 1 364 ? -3.642 -17.641 -10.855 1.00 96.62 364 LEU A N 1
ATOM 2864 C CA . LEU A 1 364 ? -4.280 -16.688 -11.772 1.00 96.62 364 LEU A CA 1
ATOM 2865 C C . LEU A 1 364 ? -4.162 -17.157 -13.234 1.00 96.62 364 LEU A C 1
ATOM 2867 O O . LEU A 1 364 ? -5.167 -17.193 -13.946 1.00 96.62 364 LEU A O 1
ATOM 2871 N N . GLU A 1 365 ? -2.971 -17.582 -13.652 1.00 95.50 365 GLU A N 1
ATOM 2872 C CA . GLU A 1 365 ? -2.713 -18.110 -14.997 1.00 95.50 365 GLU A CA 1
ATOM 2873 C C . GLU A 1 365 ? -3.542 -19.366 -15.273 1.00 95.50 365 GLU A C 1
ATOM 2875 O O . GLU A 1 365 ? -4.227 -19.439 -16.288 1.00 95.50 365 GLU A O 1
ATOM 2880 N N . LYS A 1 366 ? -3.560 -20.317 -14.336 1.00 95.56 366 LYS A N 1
ATOM 2881 C CA . LYS A 1 366 ? -4.306 -21.576 -14.456 1.00 95.56 366 LYS A CA 1
ATOM 2882 C C . LYS A 1 366 ? -5.823 -21.391 -14.446 1.00 95.56 366 LYS A C 1
ATOM 2884 O O . LYS A 1 366 ? -6.536 -22.136 -15.111 1.00 95.56 366 LYS A O 1
ATOM 2889 N N . ASN A 1 367 ? -6.331 -20.474 -13.627 1.00 95.88 367 ASN A N 1
ATOM 2890 C CA . ASN A 1 367 ? -7.769 -20.334 -13.402 1.00 95.88 367 ASN A CA 1
ATOM 2891 C C . ASN A 1 367 ? -8.430 -19.363 -14.387 1.00 95.88 367 ASN A C 1
ATOM 2893 O O . ASN A 1 367 ? -9.639 -19.467 -14.605 1.00 95.88 367 ASN A O 1
ATOM 2897 N N . LEU A 1 368 ? -7.674 -18.399 -14.928 1.00 94.88 368 LEU A N 1
ATOM 2898 C CA . LEU A 1 368 ? -8.200 -17.289 -15.732 1.00 94.88 368 LEU A CA 1
ATOM 2899 C C . LEU A 1 368 ? -7.458 -17.060 -17.061 1.00 94.88 368 LEU A C 1
ATOM 2901 O O . LEU A 1 368 ? -7.764 -16.073 -17.739 1.00 94.88 368 LEU A O 1
ATOM 2905 N N . ASP A 1 369 ? -6.510 -17.932 -17.424 1.00 94.44 369 ASP A N 1
ATOM 2906 C CA . ASP A 1 369 ? -5.739 -17.900 -18.677 1.00 94.44 369 ASP A CA 1
ATOM 2907 C C . ASP A 1 369 ? -5.092 -16.529 -18.942 1.00 94.44 369 ASP A C 1
ATOM 2909 O O . ASP A 1 369 ? -5.102 -15.987 -20.053 1.00 94.44 369 ASP A O 1
ATOM 2913 N N . CYS A 1 370 ? -4.585 -15.890 -17.885 1.00 94.12 370 CYS A N 1
ATOM 2914 C CA . CYS A 1 370 ? -3.940 -14.585 -17.981 1.00 94.12 370 CYS A CA 1
ATOM 2915 C C . CYS A 1 370 ? -2.913 -14.353 -16.873 1.00 94.12 370 CYS A C 1
ATOM 2917 O O . CYS A 1 370 ? -2.989 -14.971 -15.821 1.00 94.12 370 CYS A O 1
ATOM 2919 N N . SER A 1 371 ? -1.998 -13.413 -17.096 1.00 93.31 371 SER A N 1
ATOM 2920 C CA . SER A 1 371 ? -0.994 -12.964 -16.127 1.00 93.31 371 SER A CA 1
ATOM 2921 C C . SER A 1 371 ? -1.019 -11.430 -16.019 1.00 93.31 371 SER A C 1
ATOM 2923 O O . SER A 1 371 ? -1.494 -10.759 -16.952 1.00 93.31 371 SER A O 1
ATOM 2925 N N . PRO A 1 372 ? -0.558 -10.827 -14.907 1.00 92.44 372 PRO A N 1
ATOM 2926 C CA . PRO A 1 372 ? -0.406 -9.380 -14.810 1.00 92.44 372 PRO A CA 1
ATOM 2927 C C . PRO A 1 372 ? 0.596 -8.870 -15.851 1.00 92.44 372 PRO A C 1
ATOM 2929 O O . PRO A 1 372 ? 1.604 -9.517 -16.127 1.00 92.44 372 PRO A O 1
ATOM 2932 N N . LEU A 1 373 ? 0.345 -7.692 -16.424 1.00 88.50 373 LEU A N 1
ATOM 2933 C CA . LEU A 1 373 ? 1.337 -7.055 -17.283 1.00 88.50 373 LEU A CA 1
ATOM 2934 C C . LEU A 1 373 ? 2.491 -6.506 -16.431 1.00 88.50 373 LEU A C 1
ATOM 2936 O O . LEU A 1 373 ? 2.268 -5.631 -15.593 1.00 88.50 373 LEU A O 1
ATOM 2940 N N . VAL A 1 374 ? 3.721 -6.964 -16.682 1.00 89.50 374 VAL A N 1
ATOM 2941 C CA . VAL A 1 374 ? 4.905 -6.567 -15.904 1.00 89.50 374 VAL A CA 1
ATOM 2942 C C . VAL A 1 374 ? 6.021 -5.980 -16.753 1.00 89.50 374 VAL A C 1
ATOM 2944 O O . VAL A 1 374 ? 6.153 -6.298 -17.930 1.00 89.50 374 VAL A O 1
ATOM 2947 N N . THR A 1 375 ? 6.858 -5.158 -16.128 1.00 87.19 375 THR A N 1
ATOM 2948 C CA . THR A 1 375 ? 8.134 -4.653 -16.654 1.00 87.19 375 THR A CA 1
ATOM 2949 C C . THR A 1 375 ? 9.322 -5.493 -16.180 1.00 87.19 375 THR A C 1
ATOM 2951 O O . THR A 1 375 ? 10.440 -5.006 -16.175 1.00 87.19 375 THR A O 1
ATOM 2954 N N . VAL A 1 376 ? 9.111 -6.737 -15.739 1.00 84.81 376 VAL A N 1
ATOM 2955 C CA . VAL A 1 376 ? 10.180 -7.628 -15.248 1.00 84.81 376 VAL A CA 1
ATOM 2956 C C . VAL A 1 376 ? 9.942 -9.046 -15.764 1.00 84.81 376 VAL A C 1
ATOM 2958 O O . VAL A 1 376 ? 9.364 -9.869 -15.052 1.00 84.81 376 VAL A O 1
ATOM 2961 N N . PRO A 1 377 ? 10.315 -9.336 -17.022 1.00 88.00 377 PRO A N 1
ATOM 2962 C CA . PRO A 1 377 ? 10.212 -10.688 -17.556 1.00 88.00 377 PRO A CA 1
ATOM 2963 C C . PRO A 1 377 ? 11.222 -11.607 -16.858 1.00 88.00 377 PRO A C 1
ATOM 2965 O O . PRO A 1 377 ? 12.384 -11.239 -16.669 1.00 88.00 377 PRO A O 1
ATOM 2968 N N . ALA A 1 378 ? 10.798 -12.818 -16.506 1.00 87.38 378 ALA A N 1
ATOM 2969 C CA . ALA A 1 378 ? 11.630 -13.794 -15.802 1.00 87.38 378 ALA A CA 1
ATOM 2970 C C . ALA A 1 378 ? 12.914 -14.177 -16.562 1.00 87.38 378 ALA A C 1
ATOM 2972 O O . ALA A 1 378 ? 13.965 -14.353 -15.942 1.00 87.38 378 ALA A O 1
ATOM 2973 N N . ALA A 1 379 ? 12.859 -14.238 -17.896 1.00 86.25 379 ALA A N 1
ATOM 2974 C CA . ALA A 1 379 ? 14.011 -14.568 -18.741 1.00 86.25 379 ALA A CA 1
ATOM 2975 C C . ALA A 1 379 ? 15.186 -13.577 -18.601 1.00 86.25 379 ALA A C 1
ATOM 2977 O O . ALA A 1 379 ? 16.349 -13.943 -18.795 1.00 86.25 379 ALA A O 1
ATOM 2978 N N . LEU A 1 380 ? 14.929 -12.334 -18.174 1.00 88.19 380 LEU A N 1
ATOM 2979 C CA . LEU A 1 380 ? 15.997 -11.367 -17.901 1.00 88.19 380 LEU A CA 1
ATOM 2980 C C . LEU A 1 380 ? 16.870 -11.777 -16.696 1.00 88.19 380 LEU A C 1
ATOM 2982 O O . LEU A 1 380 ? 18.020 -11.360 -16.622 1.00 88.19 380 LEU A O 1
ATOM 2986 N N . PHE A 1 381 ? 16.356 -12.641 -15.812 1.00 88.81 381 PHE A N 1
ATOM 2987 C CA . PHE A 1 381 ? 16.996 -13.087 -14.566 1.00 88.81 381 PHE A CA 1
ATOM 2988 C C . PHE A 1 381 ? 17.334 -14.588 -14.575 1.00 88.81 381 PHE A C 1
ATOM 2990 O O . PHE A 1 381 ? 17.348 -15.236 -13.532 1.00 88.81 381 PHE A O 1
ATOM 2997 N N . GLY A 1 382 ? 17.567 -15.162 -15.761 1.00 79.75 382 GLY A N 1
ATOM 2998 C CA . GLY A 1 382 ? 18.125 -16.512 -15.905 1.00 79.75 382 GLY A CA 1
ATOM 2999 C C . GLY A 1 382 ? 17.120 -17.669 -15.892 1.00 79.75 382 GLY A C 1
ATOM 3000 O O . GLY A 1 382 ? 17.542 -18.821 -15.894 1.00 79.75 382 GLY A O 1
ATOM 3001 N N . ARG A 1 383 ? 15.804 -17.406 -15.910 1.00 78.50 383 ARG A N 1
ATOM 3002 C CA . ARG A 1 383 ? 14.783 -18.431 -16.208 1.00 78.50 383 ARG A CA 1
ATOM 3003 C C . ARG A 1 383 ? 14.262 -18.276 -17.632 1.00 78.50 383 ARG A C 1
ATOM 3005 O O . ARG A 1 383 ? 13.178 -17.728 -17.843 1.00 78.50 383 ARG A O 1
ATOM 3012 N N . ASP A 1 384 ? 15.024 -18.787 -18.590 1.00 73.00 384 ASP A N 1
ATOM 3013 C CA . ASP A 1 384 ? 14.657 -18.734 -20.009 1.00 73.00 384 ASP A CA 1
ATOM 3014 C C . ASP A 1 384 ? 13.305 -19.447 -20.263 1.00 73.00 384 ASP A C 1
ATOM 3016 O O . ASP A 1 384 ? 12.453 -18.914 -20.972 1.00 73.00 384 ASP A O 1
ATOM 3020 N N . GLU A 1 385 ? 13.014 -20.542 -19.545 1.00 70.69 385 GLU A N 1
ATOM 3021 C CA . GLU A 1 385 ? 11.746 -21.294 -19.639 1.00 70.69 385 GLU A CA 1
ATOM 3022 C C . GLU A 1 385 ? 10.482 -20.481 -19.299 1.00 70.69 385 GLU A C 1
ATOM 3024 O O . GLU A 1 385 ? 9.394 -20.799 -19.768 1.00 70.69 385 GLU A O 1
ATOM 3029 N N . ALA A 1 386 ? 10.586 -19.438 -18.472 1.00 66.31 386 ALA A N 1
ATOM 3030 C CA . ALA A 1 386 ? 9.433 -18.615 -18.095 1.00 66.31 386 ALA A CA 1
ATOM 3031 C C . ALA A 1 386 ? 9.209 -17.424 -19.044 1.00 66.31 386 ALA A C 1
ATOM 3033 O O . ALA A 1 386 ? 8.184 -16.738 -18.950 1.00 66.31 386 ALA A O 1
ATOM 3034 N N . GLY A 1 387 ? 10.155 -17.173 -19.954 1.00 78.50 387 GLY A N 1
ATOM 3035 C CA . GLY A 1 387 ? 10.019 -16.189 -21.016 1.00 78.50 387 GLY A CA 1
ATOM 3036 C C . GLY A 1 387 ? 9.659 -14.786 -20.519 1.00 78.50 387 GLY A C 1
ATOM 3037 O O . GLY A 1 387 ? 10.323 -14.201 -19.659 1.00 78.50 387 GLY A O 1
ATOM 3038 N N . GLY A 1 388 ? 8.581 -14.239 -21.088 1.00 81.38 388 GLY A N 1
ATOM 3039 C CA . GLY A 1 388 ? 8.062 -12.906 -20.771 1.00 81.38 388 GLY A CA 1
ATOM 3040 C C . GLY A 1 388 ? 7.144 -12.831 -19.546 1.00 81.38 388 GLY A C 1
ATOM 3041 O O . GLY A 1 388 ? 6.636 -11.749 -19.249 1.00 81.38 388 GLY A O 1
ATOM 3042 N N . LEU A 1 389 ? 6.887 -13.949 -18.859 1.00 88.81 389 LEU A N 1
ATOM 3043 C CA . LEU A 1 389 ? 5.995 -13.984 -17.701 1.00 88.81 389 LEU A CA 1
ATOM 3044 C C . LEU A 1 389 ? 6.683 -13.490 -16.426 1.00 88.81 389 LEU A C 1
ATOM 3046 O O . LEU A 1 389 ? 7.909 -13.491 -16.301 1.00 88.81 389 LEU A O 1
ATOM 3050 N N . TRP A 1 390 ? 5.869 -13.081 -15.454 1.00 91.81 390 TRP A N 1
ATOM 3051 C CA . TRP A 1 390 ? 6.351 -12.645 -14.150 1.00 91.81 390 TRP A CA 1
ATOM 3052 C C . TRP A 1 390 ? 6.621 -13.843 -13.237 1.00 91.81 390 TRP A C 1
ATOM 3054 O O . TRP A 1 390 ? 5.699 -14.601 -12.927 1.00 91.81 390 TRP A O 1
ATOM 3064 N N . ARG A 1 391 ? 7.869 -14.012 -12.785 1.00 93.62 391 ARG A N 1
ATOM 3065 C CA . ARG A 1 391 ? 8.267 -15.060 -11.830 1.00 93.62 391 ARG A CA 1
ATOM 3066 C C . ARG A 1 391 ? 9.061 -14.447 -10.675 1.00 93.62 391 ARG A C 1
ATOM 3068 O O . ARG A 1 391 ? 10.271 -14.294 -10.779 1.00 93.62 391 ARG A O 1
ATOM 3075 N N . PRO A 1 392 ? 8.396 -14.055 -9.580 1.00 92.44 392 PRO A N 1
ATOM 3076 C CA . PRO A 1 392 ? 9.041 -13.368 -8.464 1.00 92.44 392 PRO A CA 1
ATOM 3077 C C . PRO A 1 392 ? 10.240 -14.115 -7.866 1.00 92.44 392 PRO A C 1
ATOM 3079 O O . PRO A 1 392 ? 11.226 -13.481 -7.499 1.00 92.44 392 PRO A O 1
ATOM 3082 N N . THR A 1 393 ? 10.207 -15.450 -7.830 1.00 93.12 393 THR A N 1
ATOM 3083 C CA . THR A 1 393 ? 11.292 -16.290 -7.289 1.00 93.12 393 THR A CA 1
ATOM 3084 C C . THR A 1 393 ? 12.610 -16.202 -8.054 1.00 93.12 393 THR A C 1
ATOM 3086 O O . THR A 1 393 ? 13.623 -16.692 -7.560 1.00 93.12 393 THR A O 1
ATOM 3089 N N . THR A 1 394 ? 12.640 -15.584 -9.239 1.00 88.81 394 THR A N 1
ATOM 3090 C CA . THR A 1 394 ? 13.874 -15.455 -10.028 1.00 88.81 394 THR A CA 1
ATOM 3091 C C . THR A 1 394 ? 14.705 -14.238 -9.652 1.00 88.81 394 THR A C 1
ATOM 3093 O O . THR A 1 394 ? 15.899 -14.219 -9.932 1.00 88.81 394 THR A O 1
ATOM 3096 N N . TYR A 1 395 ? 14.096 -13.204 -9.063 1.00 86.50 395 TYR A N 1
ATOM 3097 C CA . TYR A 1 395 ? 14.772 -11.920 -8.852 1.00 86.50 395 TYR A CA 1
ATOM 3098 C C . TYR A 1 395 ? 14.467 -11.256 -7.508 1.00 86.50 395 TYR A C 1
ATOM 3100 O O . TYR A 1 395 ? 15.272 -10.442 -7.050 1.00 86.50 395 TYR A O 1
ATOM 3108 N N . LEU A 1 396 ? 13.336 -11.569 -6.864 1.00 88.62 396 LEU A N 1
ATOM 3109 C CA . LEU A 1 396 ? 13.067 -11.064 -5.522 1.00 88.62 396 LEU A CA 1
ATOM 3110 C C . LEU A 1 396 ? 13.991 -11.773 -4.537 1.00 88.62 396 LEU A C 1
ATOM 3112 O O . LEU A 1 396 ? 13.929 -12.988 -4.348 1.00 88.62 396 LEU A O 1
ATOM 3116 N N . GLN A 1 397 ? 14.863 -10.990 -3.910 1.00 80.00 397 GLN A N 1
ATOM 3117 C CA . GLN A 1 397 ? 15.734 -11.483 -2.858 1.00 80.00 397 GLN A CA 1
ATOM 3118 C C . GLN A 1 397 ? 14.900 -11.831 -1.622 1.00 80.00 397 GLN A C 1
ATOM 3120 O O . GLN A 1 397 ? 13.950 -11.133 -1.278 1.00 80.00 397 GLN A O 1
ATOM 3125 N N . ARG A 1 398 ? 15.287 -12.906 -0.929 1.00 77.75 398 ARG A N 1
ATOM 3126 C CA . ARG A 1 398 ? 14.631 -13.355 0.311 1.00 77.75 398 ARG A CA 1
ATOM 3127 C C . ARG A 1 398 ? 14.782 -12.370 1.471 1.00 77.75 398 ARG A C 1
ATOM 3129 O O . ARG A 1 398 ? 14.064 -12.480 2.454 1.00 77.75 398 ARG A O 1
ATOM 3136 N N . SER A 1 399 ? 15.746 -11.456 1.398 1.00 64.88 399 SER A N 1
ATOM 3137 C CA . SER A 1 399 ? 16.049 -10.518 2.472 1.00 64.88 399 SER A CA 1
ATOM 3138 C C . SER A 1 399 ? 15.410 -9.151 2.226 1.00 64.88 399 SER A C 1
ATOM 3140 O O . SER A 1 399 ? 15.871 -8.404 1.366 1.00 64.88 399 SER A O 1
ATOM 3142 N N . ALA A 1 400 ? 14.425 -8.858 3.082 1.00 70.12 400 ALA A N 1
ATOM 3143 C CA . ALA A 1 400 ? 13.882 -7.555 3.468 1.00 70.12 400 ALA A CA 1
ATOM 3144 C C . ALA A 1 400 ? 13.037 -6.819 2.421 1.00 70.12 400 ALA A C 1
ATOM 3146 O O . ALA A 1 400 ? 13.411 -5.754 1.942 1.00 70.12 400 ALA A O 1
ATOM 3147 N N . ILE A 1 401 ? 11.844 -7.356 2.155 1.00 87.69 401 ILE A N 1
ATOM 3148 C CA . ILE A 1 401 ? 10.801 -6.595 1.465 1.00 87.69 401 ILE A CA 1
ATOM 3149 C C . ILE A 1 401 ? 10.153 -5.626 2.463 1.00 87.69 401 ILE A C 1
ATOM 3151 O O . ILE A 1 401 ? 9.401 -6.035 3.354 1.00 87.69 401 ILE A O 1
ATOM 3155 N N . HIS A 1 402 ? 10.442 -4.331 2.333 1.00 88.75 402 HIS A N 1
ATOM 3156 C CA . HIS A 1 402 ? 10.040 -3.336 3.335 1.00 88.75 402 HIS A CA 1
ATOM 3157 C C . HIS A 1 402 ? 8.609 -2.834 3.161 1.00 88.75 402 HIS A C 1
ATOM 3159 O O . HIS A 1 402 ? 7.918 -2.568 4.149 1.00 88.75 402 HIS A O 1
ATOM 3165 N N . ASP A 1 403 ? 8.160 -2.690 1.917 1.00 91.44 403 ASP A N 1
ATOM 3166 C CA . ASP A 1 403 ? 6.827 -2.197 1.589 1.00 91.44 403 ASP A CA 1
ATOM 3167 C C . ASP A 1 403 ? 6.294 -2.752 0.263 1.00 91.44 403 ASP A C 1
ATOM 3169 O O . ASP A 1 403 ? 7.008 -3.368 -0.526 1.00 91.44 403 ASP A O 1
ATOM 3173 N N . ALA A 1 404 ? 5.002 -2.531 0.018 1.00 91.81 404 ALA A N 1
ATOM 3174 C CA . ALA A 1 404 ? 4.286 -3.071 -1.130 1.00 91.81 404 ALA A CA 1
ATOM 3175 C C . ALA A 1 404 ? 4.846 -2.611 -2.491 1.00 91.81 404 ALA A C 1
ATOM 3177 O O . ALA A 1 404 ? 4.613 -3.292 -3.498 1.00 91.81 404 ALA A O 1
ATOM 3178 N N . ARG A 1 405 ? 5.586 -1.490 -2.549 1.00 90.81 405 ARG A N 1
ATOM 3179 C CA . ARG A 1 405 ? 6.196 -1.006 -3.796 1.00 90.81 405 ARG A CA 1
ATOM 3180 C C . ARG A 1 405 ? 7.227 -1.997 -4.291 1.00 90.81 405 ARG A C 1
ATOM 3182 O O . ARG A 1 405 ? 7.232 -2.274 -5.478 1.00 90.81 405 ARG A O 1
ATOM 3189 N N . GLU A 1 406 ? 8.037 -2.566 -3.409 1.00 90.25 406 GLU A N 1
ATOM 3190 C CA . GLU A 1 406 ? 9.134 -3.461 -3.792 1.00 90.25 406 GLU A CA 1
ATOM 3191 C C . GLU A 1 406 ? 8.658 -4.753 -4.474 1.00 90.25 406 GLU A C 1
ATOM 3193 O O . GLU A 1 406 ? 9.404 -5.333 -5.260 1.00 90.25 406 GLU A O 1
ATOM 3198 N N . LEU A 1 407 ? 7.409 -5.180 -4.239 1.00 92.06 407 LEU A N 1
ATOM 3199 C CA . LEU A 1 407 ? 6.821 -6.321 -4.949 1.00 92.06 407 LEU A CA 1
ATOM 3200 C C . LEU A 1 407 ? 6.073 -5.901 -6.213 1.00 92.06 407 LEU A C 1
ATOM 3202 O O . LEU A 1 407 ? 6.169 -6.564 -7.243 1.00 92.06 407 LEU A O 1
ATOM 3206 N N . TYR A 1 408 ? 5.245 -4.857 -6.111 1.00 93.75 408 TYR A N 1
ATOM 3207 C CA . TYR A 1 408 ? 4.188 -4.584 -7.088 1.00 93.75 408 TYR A CA 1
ATOM 3208 C C . TYR A 1 408 ? 4.496 -3.408 -8.027 1.00 93.75 408 TYR A C 1
ATOM 3210 O O . TYR A 1 408 ? 3.734 -3.164 -8.965 1.00 93.75 408 TYR A O 1
ATOM 3218 N N . ASN A 1 409 ? 5.592 -2.668 -7.825 1.00 90.19 409 ASN A N 1
ATOM 3219 C CA . ASN A 1 409 ? 6.014 -1.570 -8.715 1.00 90.19 409 ASN A CA 1
ATOM 3220 C C . ASN A 1 409 ? 6.334 -2.037 -10.149 1.00 90.19 409 ASN A C 1
ATOM 3222 O O . ASN A 1 409 ? 6.253 -1.227 -11.080 1.00 90.19 409 ASN A O 1
ATOM 3226 N N . VAL A 1 410 ? 6.633 -3.328 -10.329 1.00 91.00 410 VAL A N 1
ATOM 3227 C CA . VAL A 1 410 ? 6.851 -4.003 -11.618 1.00 91.00 410 VAL A CA 1
ATOM 3228 C C . VAL A 1 410 ? 5.602 -4.049 -12.494 1.00 91.00 410 VAL A C 1
ATOM 3230 O O . VAL A 1 410 ? 5.693 -4.296 -13.693 1.00 91.00 410 VAL A O 1
ATOM 3233 N N . LEU A 1 411 ? 4.416 -3.829 -11.925 1.00 89.94 411 LEU A N 1
ATOM 3234 C CA . LEU A 1 411 ? 3.161 -3.927 -12.657 1.00 89.94 411 LEU A CA 1
ATOM 3235 C C . LEU A 1 411 ? 2.931 -2.687 -13.522 1.00 89.94 411 LEU A C 1
ATOM 3237 O O . LEU A 1 411 ? 2.903 -1.554 -13.029 1.00 89.94 411 LEU A O 1
ATOM 3241 N N . SER A 1 412 ? 2.690 -2.902 -14.815 1.00 78.94 412 SER A N 1
ATOM 3242 C CA . SER A 1 412 ? 2.264 -1.840 -15.721 1.00 78.94 412 SER A CA 1
ATOM 3243 C C . SER A 1 412 ? 0.742 -1.786 -15.808 1.00 78.94 412 SER A C 1
ATOM 3245 O O . SER A 1 412 ? 0.100 -2.610 -16.461 1.00 78.94 412 SER A O 1
ATOM 3247 N N . LYS A 1 413 ? 0.168 -0.753 -15.178 1.00 74.62 413 LYS A N 1
ATOM 3248 C CA . LYS A 1 413 ? -1.271 -0.435 -15.189 1.00 74.62 413 LYS A CA 1
ATOM 3249 C C . LYS A 1 413 ? -2.163 -1.611 -14.737 1.00 74.62 413 LYS A C 1
ATOM 3251 O O . LYS A 1 413 ? -1.719 -2.681 -14.345 1.00 74.62 413 LYS A O 1
ATOM 3256 N N . SER A 1 414 ? -3.476 -1.404 -14.794 1.00 76.31 414 SER A N 1
ATOM 3257 C CA . SER A 1 414 ? -4.516 -2.406 -14.518 1.00 76.31 414 SER A CA 1
ATOM 3258 C C . SER A 1 414 ? -4.690 -3.455 -15.629 1.00 76.31 414 SER A C 1
ATOM 3260 O O . SER A 1 414 ? -5.819 -3.871 -15.912 1.00 76.31 414 SER A O 1
ATOM 3262 N N . GLN A 1 415 ? -3.626 -3.791 -16.361 1.00 84.38 415 GLN A N 1
ATOM 3263 C CA . GLN A 1 415 ? -3.718 -4.607 -17.570 1.00 84.38 415 GLN A CA 1
ATOM 3264 C C . GLN A 1 415 ? -3.353 -6.066 -17.303 1.00 84.38 415 GLN A C 1
ATOM 3266 O O . GLN A 1 415 ? -2.487 -6.384 -16.491 1.00 84.38 415 GLN A O 1
ATOM 3271 N N . ARG A 1 416 ? -4.040 -6.953 -18.026 1.00 89.56 416 ARG A N 1
ATOM 3272 C CA . ARG A 1 416 ? -3.750 -8.385 -18.083 1.00 89.56 416 ARG A CA 1
ATOM 3273 C C . ARG A 1 416 ? -3.218 -8.744 -19.456 1.00 89.56 416 ARG A C 1
ATOM 3275 O O . ARG A 1 416 ? -3.665 -8.169 -20.453 1.00 89.56 416 ARG A O 1
ATOM 3282 N N . VAL A 1 417 ? -2.355 -9.741 -19.492 1.00 88.94 417 VAL A N 1
ATOM 3283 C CA . VAL A 1 417 ? -1.860 -10.363 -20.716 1.00 88.94 417 VAL A CA 1
ATOM 3284 C C . VAL A 1 417 ? -2.446 -11.771 -20.774 1.00 88.94 417 VAL A C 1
ATOM 3286 O O . VAL A 1 417 ? -2.364 -12.480 -19.770 1.00 88.94 417 VAL A O 1
ATOM 3289 N N . PRO A 1 418 ? -3.112 -12.178 -21.869 1.00 89.94 418 PRO A N 1
ATOM 3290 C CA . PRO A 1 418 ? -3.605 -13.545 -21.979 1.00 89.94 418 PRO A CA 1
ATOM 3291 C C . PRO A 1 418 ? -2.421 -14.516 -22.031 1.00 89.94 418 PRO A C 1
ATOM 3293 O O . PRO A 1 418 ? -1.389 -14.204 -22.627 1.00 89.94 418 PRO A O 1
ATOM 3296 N N . VAL A 1 419 ? -2.583 -15.676 -21.402 1.00 89.56 419 VAL A N 1
ATOM 3297 C CA . VAL A 1 419 ? -1.574 -16.735 -21.352 1.00 89.56 419 VAL A CA 1
ATOM 3298 C C . VAL A 1 419 ? -2.138 -17.977 -22.018 1.00 89.56 419 VAL A C 1
ATOM 3300 O O . VAL A 1 419 ? -3.247 -18.398 -21.708 1.00 89.56 419 VAL A O 1
ATOM 3303 N N . SER A 1 420 ? -1.373 -18.561 -22.934 1.00 85.88 420 SER A N 1
ATOM 3304 C CA . SER A 1 420 ? -1.719 -19.813 -23.607 1.00 85.88 420 SER A CA 1
ATOM 3305 C C . SER A 1 420 ? -0.484 -20.696 -23.640 1.00 85.88 420 SER A C 1
ATOM 3307 O O . SER A 1 420 ? 0.519 -20.298 -24.220 1.00 85.88 420 SER A O 1
ATOM 3309 N N . ASN A 1 421 ? -0.541 -21.876 -23.016 1.00 82.69 421 ASN A N 1
ATOM 3310 C CA . ASN A 1 421 ? 0.584 -22.822 -22.925 1.00 82.69 421 ASN A CA 1
ATOM 3311 C C . ASN A 1 421 ? 1.883 -22.193 -22.377 1.00 82.69 421 ASN A C 1
ATOM 3313 O O . ASN A 1 421 ? 2.971 -22.455 -22.875 1.00 82.69 421 ASN A O 1
ATOM 3317 N N . GLY A 1 422 ? 1.770 -21.317 -21.372 1.00 80.50 422 GLY A N 1
ATOM 3318 C CA . GLY A 1 422 ? 2.924 -20.607 -20.804 1.00 80.50 422 GLY A CA 1
ATOM 3319 C C . GLY A 1 422 ? 3.463 -19.468 -21.678 1.00 80.50 422 GLY A C 1
ATOM 3320 O O . GLY A 1 422 ? 4.446 -18.835 -21.309 1.00 80.50 422 GLY A O 1
ATOM 3321 N N . SER A 1 423 ? 2.807 -19.165 -22.798 1.00 83.00 423 SER A N 1
ATOM 3322 C CA . SER A 1 423 ? 3.201 -18.094 -23.706 1.00 83.00 423 SER A CA 1
ATOM 3323 C C . SER A 1 423 ? 2.301 -16.870 -23.615 1.00 83.00 423 SER A C 1
ATOM 3325 O O . SER A 1 423 ? 1.107 -16.976 -23.330 1.00 83.00 423 SER A O 1
ATOM 3327 N N . ILE A 1 424 ? 2.867 -15.709 -23.949 1.00 84.38 424 ILE A N 1
ATOM 3328 C CA . ILE A 1 424 ? 2.155 -14.430 -24.058 1.00 84.38 424 ILE A CA 1
ATOM 3329 C C . ILE A 1 424 ? 2.181 -13.901 -25.493 1.00 84.38 424 ILE A C 1
ATOM 3331 O O . ILE A 1 424 ? 3.174 -14.119 -26.191 1.00 84.38 424 ILE A O 1
ATOM 3335 N N . PRO A 1 425 ? 1.135 -13.185 -25.941 1.00 84.38 425 PRO A N 1
ATOM 3336 C CA . PRO A 1 425 ? 1.139 -12.566 -27.254 1.00 84.38 425 PRO A CA 1
ATOM 3337 C C . PRO A 1 425 ? 2.059 -11.345 -27.275 1.00 84.38 425 PRO A C 1
ATOM 3339 O O . PRO A 1 425 ? 2.000 -10.466 -26.404 1.00 84.38 425 PRO A O 1
ATOM 3342 N N . LEU A 1 426 ? 2.876 -11.273 -28.317 1.00 82.44 426 LEU A N 1
ATOM 3343 C CA . LEU A 1 426 ? 3.775 -10.160 -28.574 1.00 82.44 426 LEU A CA 1
ATOM 3344 C C . LEU A 1 426 ? 3.437 -9.466 -29.890 1.00 82.44 426 LEU A C 1
ATOM 3346 O O . LEU A 1 426 ? 2.883 -10.058 -30.813 1.00 82.44 426 LEU A O 1
ATOM 3350 N N . THR A 1 427 ? 3.820 -8.198 -29.962 1.00 79.75 427 THR A N 1
ATOM 3351 C CA . THR A 1 427 ? 3.713 -7.339 -31.143 1.00 79.75 427 THR A CA 1
ATOM 3352 C C . THR A 1 427 ? 5.050 -6.650 -31.375 1.00 79.75 427 THR A C 1
ATOM 3354 O O . THR A 1 427 ? 5.652 -6.144 -30.427 1.00 79.75 427 THR A O 1
ATOM 3357 N N . CYS A 1 428 ? 5.514 -6.594 -32.621 1.00 74.81 428 CYS A N 1
ATOM 3358 C CA . CYS A 1 428 ? 6.728 -5.855 -32.970 1.00 74.81 428 CYS A CA 1
ATOM 3359 C C . CYS A 1 428 ? 6.518 -4.344 -32.775 1.00 74.81 428 CYS A C 1
ATOM 3361 O O . CYS A 1 428 ? 5.459 -3.809 -33.099 1.00 74.81 428 CYS A O 1
ATOM 3363 N N . PHE A 1 429 ? 7.524 -3.660 -32.226 1.00 65.69 429 PHE A N 1
ATOM 3364 C CA . PHE A 1 429 ? 7.432 -2.247 -31.840 1.00 65.69 429 PHE A CA 1
ATOM 3365 C C . PHE A 1 429 ? 7.490 -1.268 -33.035 1.00 65.69 429 PHE A C 1
ATOM 3367 O O . PHE A 1 429 ? 7.083 -0.119 -32.879 1.00 65.69 429 PHE A O 1
ATOM 3374 N N . LEU A 1 430 ? 7.962 -1.693 -34.219 1.00 62.12 430 LEU A N 1
ATOM 3375 C CA . LEU A 1 430 ? 8.123 -0.847 -35.414 1.00 62.12 430 LEU A CA 1
ATOM 3376 C C . LEU A 1 430 ? 7.839 -1.625 -36.714 1.00 62.12 430 LEU A C 1
ATOM 3378 O O . LEU A 1 430 ? 8.236 -2.780 -36.839 1.00 62.12 430 LEU A O 1
ATOM 3382 N N . GLU A 1 431 ? 7.226 -0.967 -37.707 1.00 54.09 431 GLU A N 1
ATOM 3383 C CA . GLU A 1 431 ? 7.094 -1.489 -39.086 1.00 54.09 431 GLU A CA 1
ATOM 3384 C C . GLU A 1 431 ? 8.434 -1.534 -39.843 1.00 54.09 431 GLU A C 1
ATOM 3386 O O . GLU A 1 431 ? 8.575 -2.197 -40.871 1.00 54.09 431 GLU A O 1
ATOM 3391 N N . HIS A 1 432 ? 9.443 -0.821 -39.342 1.00 54.75 432 HIS A N 1
ATOM 3392 C CA . HIS A 1 432 ? 10.802 -0.838 -39.866 1.00 54.75 432 HIS A CA 1
ATOM 3393 C C . HIS A 1 432 ? 11.665 -1.674 -38.920 1.00 54.75 432 HIS A C 1
ATOM 3395 O O . HIS A 1 432 ? 11.869 -1.283 -37.776 1.00 54.75 432 HIS A O 1
ATOM 3401 N N . SER A 1 433 ? 12.148 -2.812 -39.419 1.00 55.69 433 SER A N 1
ATOM 3402 C CA . SER A 1 433 ? 12.781 -3.956 -38.735 1.00 55.69 433 SER A CA 1
ATOM 3403 C C . SER A 1 433 ? 13.948 -3.693 -37.771 1.00 55.69 433 SER A C 1
ATOM 3405 O O . SER A 1 433 ? 14.491 -4.641 -37.219 1.00 55.69 433 SER A O 1
ATOM 3407 N N . LEU A 1 434 ? 14.355 -2.443 -37.540 1.00 70.56 434 LEU A N 1
ATOM 3408 C CA . LEU A 1 434 ? 15.482 -2.154 -36.664 1.00 70.56 434 LEU A CA 1
ATOM 3409 C C . LEU A 1 434 ? 15.039 -2.173 -35.205 1.00 70.56 434 LEU A C 1
ATOM 3411 O O . LEU A 1 434 ? 14.249 -1.335 -34.756 1.00 70.56 434 LEU A O 1
ATOM 3415 N N . SER A 1 435 ? 15.599 -3.114 -34.456 1.00 83.06 435 SER A N 1
ATOM 3416 C CA . SER A 1 435 ? 15.462 -3.146 -33.011 1.00 83.06 435 SER A CA 1
ATOM 3417 C C . SER A 1 435 ? 16.002 -1.861 -32.369 1.00 83.06 435 SER A C 1
ATOM 3419 O O . SER A 1 435 ? 16.856 -1.154 -32.912 1.00 83.06 435 SER A O 1
ATOM 3421 N N . VAL A 1 436 ? 15.506 -1.525 -31.184 1.00 85.56 436 VAL A N 1
ATOM 3422 C CA . VAL A 1 436 ? 16.040 -0.444 -30.358 1.00 85.56 436 VAL A CA 1
ATOM 3423 C C . VAL A 1 436 ? 17.492 -0.732 -29.992 1.00 85.56 436 VAL A C 1
ATOM 3425 O O . VAL A 1 436 ? 18.310 0.179 -30.099 1.00 85.56 436 VAL A O 1
ATOM 3428 N N . SER A 1 437 ? 17.830 -1.984 -29.656 1.00 86.56 437 SER A N 1
ATOM 3429 C CA . SER A 1 437 ? 19.218 -2.365 -29.358 1.00 86.56 437 SER A CA 1
ATOM 3430 C C . SER A 1 437 ? 20.169 -2.068 -30.511 1.00 86.56 437 SER A C 1
ATOM 3432 O O . SER A 1 437 ? 21.279 -1.613 -30.261 1.00 86.56 437 SER A O 1
ATOM 3434 N N . SER A 1 438 ? 19.722 -2.207 -31.766 1.00 84.75 438 SER A N 1
ATOM 3435 C CA . SER A 1 438 ? 20.566 -1.912 -32.926 1.00 84.75 438 SER A CA 1
ATOM 3436 C C . SER A 1 438 ? 21.044 -0.459 -32.958 1.00 84.75 438 SER A C 1
ATOM 3438 O O . SER A 1 438 ? 22.060 -0.189 -33.588 1.00 84.75 438 SER A O 1
ATOM 3440 N N . ARG A 1 439 ? 20.319 0.473 -32.313 1.00 85.44 439 ARG A N 1
ATOM 3441 C CA . ARG A 1 439 ? 20.594 1.925 -32.222 1.00 85.44 439 ARG A CA 1
ATOM 3442 C C . ARG A 1 439 ? 21.034 2.377 -30.834 1.00 85.44 439 ARG A C 1
ATOM 3444 O O . ARG A 1 439 ? 21.300 3.562 -30.643 1.00 85.44 439 ARG A O 1
ATOM 3451 N N . ALA A 1 440 ? 21.069 1.464 -29.875 1.00 90.50 440 ALA A N 1
ATOM 3452 C CA . ALA A 1 440 ? 21.519 1.763 -28.537 1.00 90.50 440 ALA A CA 1
ATOM 3453 C C . ALA A 1 440 ? 23.021 1.512 -28.411 1.00 90.50 440 ALA A C 1
ATOM 3455 O O . ALA A 1 440 ? 23.586 0.658 -29.093 1.00 90.50 440 ALA A O 1
ATOM 3456 N N . ASP A 1 441 ? 23.655 2.250 -27.512 1.00 92.25 441 ASP A N 1
ATOM 3457 C CA . ASP A 1 441 ? 25.039 2.034 -27.111 1.00 92.25 441 ASP A CA 1
ATOM 3458 C C . ASP A 1 441 ? 25.112 1.829 -25.594 1.00 92.25 441 ASP A C 1
ATOM 3460 O O . ASP A 1 441 ? 24.185 2.193 -24.856 1.00 92.25 441 ASP A O 1
ATOM 3464 N N . ASP A 1 442 ? 26.207 1.230 -25.139 1.00 93.62 442 ASP A N 1
ATOM 3465 C CA . ASP A 1 442 ? 26.514 1.115 -23.719 1.00 93.62 442 ASP A CA 1
ATOM 3466 C C . ASP A 1 442 ? 26.654 2.518 -23.117 1.00 93.62 442 ASP A C 1
ATOM 3468 O O . ASP A 1 442 ? 27.343 3.389 -23.658 1.00 93.62 442 ASP A O 1
ATOM 3472 N N . TYR A 1 443 ? 25.969 2.752 -21.996 1.00 95.62 443 TYR A N 1
ATOM 3473 C CA . TYR A 1 443 ? 25.923 4.064 -21.360 1.00 95.62 443 TYR A CA 1
ATOM 3474 C C . TYR A 1 443 ? 27.323 4.585 -21.019 1.00 95.62 443 TYR A C 1
ATOM 3476 O O . TYR A 1 443 ? 27.602 5.767 -21.233 1.00 95.62 443 TYR A O 1
ATOM 3484 N N . ILE A 1 444 ? 28.189 3.723 -20.468 1.00 94.75 444 ILE A N 1
ATOM 3485 C CA . ILE A 1 444 ? 29.542 4.114 -20.059 1.00 94.75 444 ILE A CA 1
ATOM 3486 C C . ILE A 1 444 ? 30.313 4.513 -21.306 1.00 94.75 444 ILE A C 1
ATOM 3488 O O . ILE A 1 444 ? 30.849 5.614 -21.340 1.00 94.75 444 ILE A O 1
ATOM 3492 N N . ARG A 1 445 ? 30.278 3.694 -22.363 1.00 92.75 445 ARG A N 1
ATOM 3493 C CA . ARG A 1 445 ? 30.955 4.012 -23.631 1.00 92.75 445 ARG A CA 1
ATOM 3494 C C . ARG A 1 445 ? 30.491 5.342 -24.232 1.00 92.75 445 ARG A C 1
ATOM 3496 O O . ARG A 1 445 ? 31.309 6.106 -24.736 1.00 92.75 445 ARG A O 1
ATOM 3503 N N . LEU A 1 446 ? 29.188 5.620 -24.190 1.00 94.19 446 LEU A N 1
ATOM 3504 C CA . LEU A 1 446 ? 28.600 6.807 -24.813 1.00 94.19 446 LEU A CA 1
ATOM 3505 C C . LEU A 1 446 ? 28.941 8.110 -24.073 1.00 94.19 446 LEU A C 1
ATOM 3507 O O . LEU A 1 446 ? 29.102 9.158 -24.705 1.00 94.19 446 LEU A O 1
ATOM 3511 N N . PHE A 1 447 ? 29.027 8.052 -22.743 1.00 95.69 447 PHE A N 1
ATOM 3512 C CA . PHE A 1 447 ? 29.173 9.230 -21.882 1.00 95.69 447 PHE A CA 1
ATOM 3513 C C . PHE A 1 447 ? 30.491 9.282 -21.108 1.00 95.69 447 PHE A C 1
ATOM 3515 O O . PHE A 1 447 ? 30.656 10.150 -20.252 1.00 95.69 447 PHE A O 1
ATOM 3522 N N . GLU A 1 448 ? 31.445 8.398 -21.399 1.00 94.12 448 GLU A N 1
ATOM 3523 C CA . GLU A 1 448 ? 32.761 8.410 -20.763 1.00 94.12 448 GLU A CA 1
ATOM 3524 C C . GLU A 1 448 ? 33.428 9.788 -20.912 1.00 94.12 448 GLU A C 1
ATOM 3526 O O . GLU A 1 448 ? 33.531 10.353 -22.005 1.00 94.12 448 GLU A O 1
ATOM 3531 N N . GLY A 1 449 ? 33.845 10.364 -19.782 1.00 93.88 449 GLY A N 1
ATOM 3532 C CA . GLY A 1 449 ? 34.478 11.683 -19.725 1.00 93.88 449 GLY A CA 1
ATOM 3533 C C . GLY A 1 449 ? 33.547 12.871 -19.997 1.00 93.88 449 GLY A C 1
ATOM 3534 O O . GLY A 1 449 ? 34.025 14.005 -20.083 1.00 93.88 449 GLY A O 1
ATOM 3535 N N . TRP A 1 450 ? 32.234 12.660 -20.148 1.00 94.69 450 TRP A N 1
ATOM 3536 C CA . TRP A 1 450 ? 31.285 13.764 -20.267 1.00 94.69 450 TRP A CA 1
ATOM 3537 C C . TRP A 1 450 ? 30.971 14.349 -18.887 1.00 94.69 450 TRP A C 1
ATOM 3539 O O . TRP A 1 450 ? 30.653 13.600 -17.969 1.00 94.69 450 TRP A O 1
ATOM 3549 N N . PRO A 1 451 ? 30.953 15.687 -18.739 1.00 91.25 451 PRO A N 1
ATOM 3550 C CA . PRO A 1 451 ? 30.477 16.302 -17.508 1.00 91.25 451 PRO A CA 1
ATOM 3551 C C . PRO A 1 451 ? 29.014 15.940 -17.240 1.00 91.25 451 PRO A C 1
ATOM 3553 O O . PRO A 1 451 ? 28.192 15.970 -18.165 1.00 91.25 451 PRO A O 1
ATOM 3556 N N . THR A 1 452 ? 28.668 15.713 -15.970 1.00 85.75 452 THR A N 1
ATOM 3557 C CA . THR A 1 452 ? 27.301 15.368 -15.522 1.00 85.75 452 THR A CA 1
ATOM 3558 C C . THR A 1 452 ? 26.214 16.264 -16.146 1.00 85.75 452 THR A C 1
ATOM 3560 O O . THR A 1 452 ? 25.180 15.770 -16.594 1.00 85.75 452 THR A O 1
ATOM 3563 N N . ALA A 1 453 ? 26.451 17.577 -16.256 1.00 83.94 453 ALA A N 1
ATOM 3564 C CA . ALA A 1 453 ? 25.502 18.519 -16.860 1.00 83.94 453 ALA A CA 1
ATOM 3565 C C . ALA A 1 453 ? 25.216 18.234 -18.350 1.00 83.94 453 ALA A C 1
ATOM 3567 O O . ALA A 1 453 ? 24.070 18.284 -18.789 1.00 83.94 453 ALA A O 1
ATOM 3568 N N . LYS A 1 454 ? 26.245 17.872 -19.126 1.00 90.00 454 LYS A N 1
ATOM 3569 C CA . LYS A 1 454 ? 26.099 17.556 -20.555 1.00 90.00 454 LYS A CA 1
ATOM 3570 C C . LYS A 1 454 ? 25.334 16.248 -20.760 1.00 90.00 454 LYS A C 1
ATOM 3572 O O . LYS A 1 454 ? 24.519 16.135 -21.675 1.00 90.00 454 LYS A O 1
ATOM 3577 N N . VAL A 1 455 ? 25.590 15.264 -19.901 1.00 90.56 455 VAL A N 1
ATOM 3578 C CA . VAL A 1 455 ? 24.851 13.995 -19.879 1.00 90.56 455 VAL A CA 1
ATOM 3579 C C . VAL A 1 455 ? 23.378 14.240 -19.552 1.00 90.56 455 VAL A C 1
ATOM 3581 O O . VAL A 1 455 ? 22.494 13.692 -20.209 1.00 90.56 455 VAL A O 1
ATOM 3584 N N . PHE A 1 456 ? 23.103 15.117 -18.587 1.00 83.50 456 PHE A N 1
ATOM 3585 C CA . PHE A 1 456 ? 21.744 15.497 -18.220 1.00 83.50 456 PHE A CA 1
ATOM 3586 C C . PHE A 1 456 ? 20.973 16.128 -19.388 1.00 83.50 456 PHE A C 1
ATOM 3588 O O . PHE A 1 456 ? 19.847 15.712 -19.674 1.00 83.50 456 PHE A O 1
ATOM 3595 N N . ASP A 1 457 ? 21.591 17.063 -20.111 1.00 85.31 457 ASP A N 1
ATOM 3596 C CA . ASP A 1 457 ? 20.973 17.681 -21.289 1.00 85.31 457 ASP A CA 1
ATOM 3597 C C . ASP A 1 457 ? 20.608 16.637 -22.357 1.00 85.31 457 ASP A C 1
ATOM 3599 O O . ASP A 1 457 ? 19.519 16.692 -22.937 1.00 85.31 457 ASP A O 1
ATOM 3603 N N . ALA A 1 458 ? 21.463 15.629 -22.566 1.00 90.69 458 ALA A N 1
ATOM 3604 C CA . ALA A 1 458 ? 21.159 14.511 -23.458 1.00 90.69 458 ALA A CA 1
ATOM 3605 C C . ALA A 1 458 ? 19.990 13.650 -22.934 1.00 90.69 458 ALA A C 1
ATOM 3607 O O . ALA A 1 458 ? 19.090 13.278 -23.696 1.00 90.69 458 ALA A O 1
ATOM 3608 N N . MET A 1 459 ? 19.958 13.362 -21.627 1.00 90.44 459 MET A N 1
ATOM 3609 C CA . MET A 1 459 ? 18.925 12.530 -20.994 1.00 90.44 459 MET A CA 1
ATOM 3610 C C . MET A 1 459 ? 17.563 13.217 -20.869 1.00 90.44 459 MET A C 1
ATOM 3612 O O . MET A 1 459 ? 16.545 12.521 -20.770 1.00 90.44 459 MET A O 1
ATOM 3616 N N . LYS A 1 460 ? 17.495 14.554 -20.937 1.00 85.06 460 LYS A N 1
ATOM 3617 C CA . LYS A 1 460 ? 16.223 15.298 -20.924 1.00 85.06 460 LYS A CA 1
ATOM 3618 C C . LYS A 1 460 ? 15.283 14.798 -22.022 1.00 85.06 460 LYS A C 1
ATOM 3620 O O . LYS A 1 460 ? 14.104 14.558 -21.758 1.00 85.06 460 LYS A O 1
ATOM 3625 N N . ASN A 1 461 ? 15.810 14.560 -23.223 1.00 85.38 461 ASN A N 1
ATOM 3626 C CA . ASN A 1 461 ? 15.028 14.057 -24.354 1.00 85.38 461 ASN A CA 1
ATOM 3627 C C . ASN A 1 461 ? 14.521 12.630 -24.112 1.00 85.38 461 ASN A C 1
ATOM 3629 O O . ASN A 1 461 ? 13.340 12.363 -24.335 1.00 85.38 461 ASN A O 1
ATOM 3633 N N . VAL A 1 462 ? 15.366 11.749 -23.571 1.00 89.56 462 VAL A N 1
ATOM 3634 C CA . VAL A 1 462 ? 14.993 10.371 -23.210 1.00 89.56 462 VAL A CA 1
ATOM 3635 C C . VAL A 1 462 ? 13.855 10.369 -22.179 1.00 89.56 462 VAL A C 1
ATOM 3637 O O . VAL A 1 462 ? 12.802 9.767 -22.396 1.00 89.56 462 VAL A O 1
ATOM 3640 N N . CYS A 1 463 ? 14.008 11.115 -21.083 1.00 87.94 463 CYS A N 1
ATOM 3641 C CA . CYS A 1 463 ? 13.030 11.144 -19.990 1.00 87.94 463 CYS A CA 1
ATOM 3642 C C . CYS A 1 463 ? 11.743 11.908 -20.359 1.00 87.94 463 CYS A C 1
ATOM 3644 O O . CYS A 1 463 ? 10.654 11.627 -19.841 1.00 87.94 463 CYS A O 1
ATOM 3646 N N . SER A 1 464 ? 11.814 12.859 -21.300 1.00 84.12 464 SER A N 1
ATOM 3647 C CA . SER A 1 464 ? 10.632 13.533 -21.863 1.00 84.12 464 SER A CA 1
ATOM 3648 C C . SER A 1 464 ? 9.692 12.568 -22.601 1.00 84.12 464 SER A C 1
ATOM 3650 O O . SER A 1 464 ? 8.495 12.841 -22.730 1.00 84.12 464 SER A O 1
ATOM 3652 N N . GLY A 1 465 ? 10.214 11.408 -23.014 1.00 85.06 465 GLY A N 1
ATOM 3653 C CA . GLY A 1 465 ? 9.459 10.327 -23.629 1.00 85.06 465 GLY A CA 1
ATOM 3654 C C . GLY A 1 465 ? 8.677 9.461 -22.643 1.00 85.06 465 GLY A C 1
ATOM 3655 O O . GLY A 1 465 ? 7.779 8.750 -23.076 1.00 85.06 465 GLY A O 1
ATOM 3656 N N . TRP A 1 466 ? 8.944 9.505 -21.334 1.00 88.25 466 TRP A N 1
ATOM 3657 C CA . TRP A 1 466 ? 8.316 8.581 -20.376 1.00 88.25 466 TRP A CA 1
ATOM 3658 C C . TRP A 1 466 ? 6.810 8.846 -20.164 1.00 88.25 466 TRP A C 1
ATOM 3660 O O . TRP A 1 466 ? 6.350 9.994 -20.206 1.00 88.25 466 TRP A O 1
ATOM 3670 N N . PRO A 1 467 ? 5.980 7.820 -19.951 1.00 85.50 467 PRO A N 1
ATOM 3671 C CA . PRO A 1 467 ? 4.579 8.013 -19.610 1.00 85.50 467 PRO A CA 1
ATOM 3672 C C . PRO A 1 467 ? 4.425 8.460 -18.140 1.00 85.50 467 PRO A C 1
ATOM 3674 O O . PRO A 1 467 ? 5.339 8.329 -17.326 1.00 85.50 467 PRO A O 1
ATOM 3677 N N . GLU A 1 468 ? 3.270 9.042 -17.800 1.00 83.06 468 GLU A N 1
ATOM 3678 C CA . GLU A 1 468 ? 3.022 9.638 -16.472 1.00 83.06 468 GLU A CA 1
ATOM 3679 C C . GLU A 1 468 ? 3.112 8.618 -15.330 1.00 83.06 468 GLU A C 1
ATOM 3681 O O . GLU A 1 468 ? 3.478 8.963 -14.216 1.00 83.06 468 GLU A O 1
ATOM 3686 N N . ASP A 1 469 ? 2.805 7.351 -15.587 1.00 81.75 469 ASP A N 1
ATOM 3687 C CA . ASP A 1 469 ? 2.950 6.269 -14.617 1.00 81.75 469 ASP A CA 1
ATOM 3688 C C . ASP A 1 469 ? 4.409 5.952 -14.281 1.00 81.75 469 ASP A C 1
ATOM 3690 O O . ASP A 1 469 ? 4.709 5.720 -13.111 1.00 81.75 469 ASP A O 1
ATOM 3694 N N . VAL A 1 470 ? 5.314 5.997 -15.262 1.00 86.38 470 VAL A N 1
ATOM 3695 C CA . VAL A 1 470 ? 6.760 5.871 -15.013 1.00 86.38 470 VAL A CA 1
ATOM 3696 C C . VAL A 1 470 ? 7.249 7.054 -14.176 1.00 86.38 470 VAL A C 1
ATOM 3698 O O . VAL A 1 470 ? 7.903 6.848 -13.156 1.00 86.38 470 VAL A O 1
ATOM 3701 N N . LEU A 1 471 ? 6.869 8.283 -14.543 1.00 85.69 471 LEU A N 1
ATOM 3702 C CA . LEU A 1 471 ? 7.226 9.481 -13.773 1.00 85.69 471 LEU A CA 1
ATOM 3703 C C . LEU A 1 471 ? 6.648 9.448 -12.355 1.00 85.69 471 LEU A C 1
ATOM 3705 O O . LEU A 1 471 ? 7.330 9.807 -11.401 1.00 85.69 471 LEU A O 1
ATOM 3709 N N . ALA A 1 472 ? 5.409 8.980 -12.195 1.00 82.44 472 ALA A N 1
ATOM 3710 C CA . ALA A 1 472 ? 4.789 8.813 -10.890 1.00 82.44 472 ALA A CA 1
ATOM 3711 C C . ALA A 1 472 ? 5.562 7.813 -10.024 1.00 82.44 472 ALA A C 1
ATOM 3713 O O . ALA A 1 472 ? 5.822 8.124 -8.869 1.00 82.44 472 ALA A O 1
ATOM 3714 N N . ARG A 1 473 ? 5.985 6.662 -10.572 1.00 84.94 473 ARG A N 1
ATOM 3715 C CA . ARG A 1 473 ? 6.813 5.689 -9.833 1.00 84.94 473 ARG A CA 1
ATOM 3716 C C . ARG A 1 473 ? 8.105 6.316 -9.327 1.00 84.94 473 ARG A C 1
ATOM 3718 O O . ARG A 1 473 ? 8.428 6.180 -8.152 1.00 84.94 473 ARG A O 1
ATOM 3725 N N . VAL A 1 474 ? 8.798 7.045 -10.194 1.00 85.56 474 VAL A N 1
ATOM 3726 C CA . VAL A 1 474 ? 10.039 7.727 -9.829 1.00 85.56 474 VAL A CA 1
ATOM 3727 C C . VAL A 1 474 ? 9.793 8.782 -8.745 1.00 85.56 474 VAL A C 1
ATOM 3729 O O . VAL A 1 474 ? 10.485 8.810 -7.732 1.00 85.56 474 VAL A O 1
ATOM 3732 N N . ARG A 1 475 ? 8.745 9.597 -8.890 1.00 81.62 475 ARG A N 1
ATOM 3733 C CA . ARG A 1 475 ? 8.350 10.613 -7.900 1.00 81.62 475 ARG A CA 1
ATOM 3734 C C . ARG A 1 475 ? 8.063 9.983 -6.542 1.00 81.62 475 ARG A C 1
ATOM 3736 O O . ARG A 1 475 ? 8.469 10.513 -5.512 1.00 81.62 475 ARG A O 1
ATOM 3743 N N . ASP A 1 476 ? 7.363 8.858 -6.555 1.00 79.75 476 ASP A N 1
ATOM 3744 C CA . ASP A 1 476 ? 6.908 8.165 -5.357 1.00 79.75 476 ASP A CA 1
ATOM 3745 C C . ASP A 1 476 ? 8.053 7.451 -4.634 1.00 79.75 476 ASP A C 1
ATOM 3747 O O . ASP A 1 476 ? 8.046 7.396 -3.404 1.00 79.75 476 ASP A O 1
ATOM 3751 N N . ALA A 1 477 ? 9.058 6.966 -5.367 1.00 80.94 477 ALA A N 1
ATOM 3752 C CA . ALA A 1 477 ? 10.285 6.422 -4.791 1.00 80.94 477 ALA A CA 1
ATOM 3753 C C . ALA A 1 477 ? 11.098 7.492 -4.041 1.00 80.94 477 ALA A C 1
ATOM 3755 O O . ALA A 1 477 ? 11.644 7.206 -2.980 1.00 80.94 477 ALA A O 1
ATOM 3756 N N . HIS A 1 478 ? 11.107 8.732 -4.542 1.00 77.06 478 HIS A N 1
ATOM 3757 C CA . HIS A 1 478 ? 11.834 9.854 -3.934 1.00 77.06 478 HIS A CA 1
ATOM 3758 C C . HIS A 1 478 ? 10.998 10.705 -2.965 1.00 77.06 478 HIS A C 1
ATOM 3760 O O . HIS A 1 478 ? 11.502 11.667 -2.399 1.00 77.06 478 HIS A O 1
ATOM 3766 N N . GLY A 1 479 ? 9.715 10.384 -2.756 1.00 71.00 479 GLY A N 1
ATOM 3767 C CA . GLY A 1 479 ? 8.840 11.169 -1.875 1.00 71.00 479 GLY A CA 1
ATOM 3768 C C . GLY A 1 479 ? 8.567 12.597 -2.370 1.00 71.00 479 GLY A C 1
ATOM 3769 O O . GLY A 1 479 ? 8.139 13.449 -1.592 1.00 71.00 479 GLY A O 1
ATOM 3770 N N . MET A 1 480 ? 8.788 12.865 -3.657 1.00 68.75 480 MET A N 1
ATOM 3771 C CA . MET A 1 480 ? 8.677 14.204 -4.229 1.00 68.75 480 MET A CA 1
ATOM 3772 C C . MET A 1 480 ? 7.205 14.636 -4.399 1.00 68.75 480 MET A C 1
ATOM 3774 O O . MET A 1 480 ? 6.337 13.814 -4.724 1.00 68.75 480 MET A O 1
ATOM 3778 N N . PRO A 1 481 ? 6.880 15.932 -4.232 1.00 64.00 481 PRO A N 1
ATOM 3779 C CA . PRO A 1 481 ? 5.552 16.450 -4.546 1.00 64.00 481 PRO A CA 1
ATOM 3780 C C . PRO A 1 481 ? 5.280 16.418 -6.061 1.00 64.00 481 PRO A C 1
ATOM 3782 O O . PRO A 1 481 ? 6.191 16.357 -6.885 1.00 64.00 481 PRO A O 1
ATOM 3785 N N . SER A 1 482 ? 4.005 16.468 -6.458 1.00 60.88 482 SER A N 1
ATOM 3786 C CA . SER A 1 482 ? 3.645 16.671 -7.866 1.00 60.88 482 SER A CA 1
ATOM 3787 C C . SER A 1 482 ? 4.093 18.067 -8.303 1.00 60.88 482 SER A C 1
ATOM 3789 O O . SER A 1 482 ? 3.583 19.045 -7.763 1.00 60.88 482 SER A O 1
ATOM 3791 N N . ALA A 1 483 ? 5.036 18.158 -9.243 1.00 58.09 483 ALA A N 1
ATOM 3792 C CA . ALA A 1 483 ? 5.494 19.438 -9.775 1.00 58.09 483 ALA A CA 1
ATOM 3793 C C . ALA A 1 483 ? 4.455 20.069 -10.716 1.00 58.09 483 ALA A C 1
ATOM 3795 O O . ALA A 1 483 ? 3.728 19.357 -11.412 1.00 58.09 483 ALA A O 1
ATOM 3796 N N . ASP A 1 484 ? 4.463 21.401 -10.794 1.00 52.47 484 ASP A N 1
ATOM 3797 C CA . ASP A 1 484 ? 3.585 22.176 -11.680 1.00 52.47 484 ASP A CA 1
ATOM 3798 C C . ASP A 1 484 ? 3.936 22.007 -13.169 1.00 52.47 484 ASP A C 1
ATOM 3800 O O . ASP A 1 484 ? 3.089 22.213 -14.039 1.00 52.47 484 ASP A O 1
ATOM 3804 N N . SER A 1 485 ? 5.171 21.595 -13.489 1.00 68.12 485 SER A N 1
ATOM 3805 C CA . SER A 1 485 ? 5.571 21.250 -14.856 1.00 68.12 485 SER A CA 1
ATOM 3806 C C . SER A 1 485 ? 6.502 20.037 -14.918 1.00 68.12 485 SER A C 1
ATOM 3808 O O . SER A 1 485 ? 7.331 19.791 -14.039 1.00 68.12 485 SER A O 1
ATOM 3810 N N . ARG A 1 486 ? 6.371 19.271 -16.007 1.00 66.81 486 ARG A N 1
ATOM 3811 C CA . ARG A 1 486 ? 7.145 18.049 -16.270 1.00 66.81 486 ARG A CA 1
ATOM 3812 C C . ARG A 1 486 ? 8.644 18.312 -16.425 1.00 66.81 486 ARG A C 1
ATOM 3814 O O . ARG A 1 486 ? 9.451 17.489 -16.009 1.00 66.81 486 ARG A O 1
ATOM 3821 N N . GLU A 1 487 ? 9.018 19.436 -17.030 1.00 62.81 487 GLU A N 1
ATOM 3822 C CA . GLU A 1 487 ? 10.430 19.795 -17.191 1.00 62.81 487 GLU A CA 1
ATOM 3823 C C . GLU A 1 487 ? 11.070 20.168 -15.860 1.00 62.81 487 GLU A C 1
ATOM 3825 O O . GLU A 1 487 ? 12.163 19.692 -15.567 1.00 62.81 487 GLU A O 1
ATOM 3830 N N . HIS A 1 488 ? 10.365 20.945 -15.030 1.00 62.16 488 HIS A N 1
ATOM 3831 C CA . HIS A 1 488 ? 10.832 21.256 -13.683 1.00 62.16 488 HIS A CA 1
ATOM 3832 C C . HIS A 1 488 ? 11.016 19.972 -12.871 1.00 62.16 488 HIS A C 1
ATOM 3834 O O . HIS A 1 488 ? 12.054 19.793 -12.255 1.00 62.16 488 HIS A O 1
ATOM 3840 N N . TYR A 1 489 ? 10.076 19.026 -12.974 1.00 67.12 489 TYR A N 1
ATOM 3841 C CA . TYR A 1 489 ? 10.181 17.727 -12.312 1.00 67.12 489 TYR A CA 1
ATOM 3842 C C . TYR A 1 489 ? 11.441 16.940 -12.694 1.00 67.12 489 TYR A C 1
ATOM 3844 O O . TYR A 1 489 ? 12.139 16.468 -11.806 1.00 67.12 489 TYR A O 1
ATOM 3852 N N . LEU A 1 490 ? 11.748 16.804 -13.990 1.00 65.69 490 LEU A N 1
ATOM 3853 C CA . LEU A 1 490 ? 12.936 16.064 -14.434 1.00 65.69 490 LEU A CA 1
ATOM 3854 C C . LEU A 1 490 ? 14.232 16.726 -13.949 1.00 65.69 490 LEU A C 1
ATOM 3856 O O . LEU A 1 490 ? 15.155 16.025 -13.548 1.00 65.69 490 LEU A O 1
ATOM 3860 N N . VAL A 1 491 ? 14.278 18.060 -13.929 1.00 61.47 491 VAL A N 1
ATOM 3861 C CA . VAL A 1 491 ? 15.413 18.815 -13.380 1.00 61.47 491 VAL A CA 1
ATOM 3862 C C . VAL A 1 491 ? 15.531 18.610 -11.870 1.00 61.47 491 VAL A C 1
ATOM 3864 O O . VAL A 1 491 ? 16.610 18.269 -11.398 1.00 61.47 491 VAL A O 1
ATOM 3867 N N . THR A 1 492 ? 14.443 18.758 -11.108 1.00 64.56 492 THR A N 1
ATOM 3868 C CA . THR A 1 492 ? 14.453 18.578 -9.648 1.00 64.56 492 THR A CA 1
ATOM 3869 C C . THR A 1 492 ? 14.800 17.145 -9.262 1.00 64.56 492 THR A C 1
ATOM 3871 O O . THR A 1 492 ? 15.584 16.940 -8.350 1.00 64.56 492 THR A O 1
ATOM 3874 N N . LEU A 1 493 ? 14.269 16.154 -9.976 1.00 67.00 493 LEU A N 1
ATOM 3875 C CA . LEU A 1 493 ? 14.513 14.738 -9.723 1.00 67.00 493 LEU A CA 1
ATOM 3876 C C . LEU A 1 493 ? 15.993 14.379 -9.887 1.00 67.00 493 LEU A C 1
ATOM 3878 O O . LEU A 1 493 ? 16.570 13.700 -9.044 1.00 67.00 493 LEU A O 1
ATOM 3882 N N . PHE A 1 494 ? 16.612 14.831 -10.975 1.00 64.94 494 PHE A N 1
ATOM 3883 C CA . PHE A 1 494 ? 18.033 14.599 -11.206 1.00 64.94 494 PHE A CA 1
ATOM 3884 C C . PHE A 1 494 ? 18.905 15.405 -10.256 1.00 64.94 494 PHE A C 1
ATOM 3886 O O . PHE A 1 494 ? 19.880 14.869 -9.736 1.00 64.94 494 PHE A O 1
ATOM 3893 N N . ALA A 1 495 ? 18.541 16.663 -9.996 1.00 60.75 495 ALA A N 1
ATOM 3894 C CA . ALA A 1 495 ? 19.219 17.475 -9.002 1.00 60.75 495 ALA A CA 1
ATOM 3895 C C . ALA A 1 495 ? 19.172 16.787 -7.635 1.00 60.75 495 ALA A C 1
ATOM 3897 O O . ALA A 1 495 ? 20.210 16.678 -7.008 1.00 60.75 495 ALA A O 1
ATOM 3898 N N . GLU A 1 496 ? 18.036 16.235 -7.204 1.00 63.84 496 GLU A N 1
ATOM 3899 C CA . GLU A 1 496 ? 17.936 15.475 -5.956 1.00 63.84 496 GLU A CA 1
ATOM 3900 C C . GLU A 1 496 ? 18.697 14.149 -6.008 1.00 63.84 496 GLU A C 1
ATOM 3902 O O . GLU A 1 496 ? 19.369 13.818 -5.045 1.00 63.84 496 GLU A O 1
ATOM 3907 N N . LEU A 1 497 ? 18.690 13.400 -7.110 1.00 64.62 497 LEU A N 1
ATOM 3908 C CA . LEU A 1 497 ? 19.483 12.165 -7.225 1.00 64.62 497 LEU A CA 1
ATOM 3909 C C . LEU A 1 497 ? 20.995 12.417 -7.124 1.00 64.62 497 LEU A C 1
ATOM 3911 O O . LEU A 1 497 ? 21.718 11.644 -6.491 1.00 64.62 497 LEU A O 1
ATOM 3915 N N . VAL A 1 498 ? 21.462 13.512 -7.725 1.00 59.50 498 VAL A N 1
ATOM 3916 C CA . VAL A 1 498 ? 22.860 13.959 -7.689 1.00 59.50 498 VAL A CA 1
ATOM 3917 C C . VAL A 1 498 ? 23.197 14.572 -6.325 1.00 59.50 498 VAL A C 1
ATOM 3919 O O . VAL A 1 498 ? 24.226 14.249 -5.731 1.00 59.50 498 VAL A O 1
ATOM 3922 N N . VAL A 1 499 ? 22.308 15.408 -5.783 1.00 54.84 499 VAL A N 1
ATOM 3923 C CA . VAL A 1 499 ? 22.490 16.118 -4.511 1.00 54.84 499 VAL A CA 1
ATOM 3924 C C . VAL A 1 499 ? 22.324 15.192 -3.315 1.00 54.84 499 VAL A C 1
ATOM 3926 O O . VAL A 1 499 ? 23.125 15.304 -2.410 1.00 54.84 499 VAL A O 1
ATOM 3929 N N . VAL A 1 500 ? 21.383 14.247 -3.279 1.00 55.78 500 VAL A N 1
ATOM 3930 C CA . VAL A 1 500 ? 21.223 13.288 -2.164 1.00 55.78 500 VAL A CA 1
ATOM 3931 C C . VAL A 1 500 ? 22.464 12.407 -2.034 1.00 55.78 500 VAL A C 1
ATOM 3933 O O . VAL A 1 500 ? 22.959 12.208 -0.926 1.00 55.78 500 VAL A O 1
ATOM 3936 N N . LYS A 1 501 ? 23.046 11.951 -3.151 1.00 54.72 501 LYS A N 1
ATOM 3937 C CA . LYS A 1 501 ? 24.336 11.242 -3.116 1.00 54.72 501 LYS A CA 1
ATOM 3938 C C . LYS A 1 501 ? 25.486 12.153 -2.692 1.00 54.72 501 LYS A C 1
ATOM 3940 O O . LYS A 1 501 ? 26.308 11.742 -1.878 1.00 54.72 501 LYS A O 1
ATOM 3945 N N . ALA A 1 502 ? 25.526 13.393 -3.183 1.00 46.50 502 ALA A N 1
ATOM 3946 C CA . ALA A 1 502 ? 26.531 14.365 -2.759 1.00 46.50 502 ALA A CA 1
ATOM 3947 C C . ALA A 1 502 ? 26.371 14.777 -1.281 1.00 46.50 502 ALA A C 1
ATOM 3949 O O . ALA A 1 502 ? 27.368 14.999 -0.608 1.00 46.50 502 ALA A O 1
ATOM 3950 N N . MET A 1 503 ? 25.145 14.844 -0.757 1.00 42.53 503 MET A N 1
ATOM 3951 C CA . MET A 1 503 ? 24.805 15.228 0.616 1.00 42.53 503 MET A CA 1
ATOM 3952 C C . MET A 1 503 ? 25.095 14.111 1.610 1.00 42.53 503 MET A C 1
ATOM 3954 O O . MET A 1 503 ? 25.631 14.406 2.672 1.00 42.53 503 MET A O 1
ATOM 3958 N N . ASN A 1 504 ? 24.868 12.846 1.244 1.00 47.88 504 ASN A N 1
ATOM 3959 C CA . ASN A 1 504 ? 25.346 11.705 2.033 1.00 47.88 504 ASN A CA 1
ATOM 3960 C C . ASN A 1 504 ? 26.886 11.666 2.116 1.00 47.88 504 ASN A C 1
ATOM 3962 O O . ASN A 1 504 ? 27.438 11.114 3.060 1.00 47.88 504 ASN A O 1
ATOM 3966 N N . ALA A 1 505 ? 27.588 12.294 1.165 1.00 42.56 505 ALA A N 1
ATOM 3967 C CA . ALA A 1 505 ? 29.033 12.519 1.231 1.00 42.56 505 ALA A CA 1
ATOM 3968 C C . ALA A 1 505 ? 29.431 13.847 1.921 1.00 42.56 505 ALA A C 1
ATOM 3970 O O . ALA A 1 505 ? 30.616 14.082 2.151 1.00 42.56 505 ALA A O 1
ATOM 3971 N N . LEU A 1 506 ? 28.473 14.726 2.247 1.00 38.12 506 LEU A N 1
ATOM 3972 C CA . LEU A 1 506 ? 28.691 16.106 2.712 1.00 38.12 506 LEU A CA 1
ATOM 3973 C C . LEU A 1 506 ? 28.007 16.431 4.052 1.00 38.12 506 LEU A C 1
ATOM 3975 O O . LEU A 1 506 ? 27.756 17.607 4.322 1.00 38.12 506 LEU A O 1
ATOM 3979 N N . GLU A 1 507 ? 27.796 15.458 4.945 1.00 40.59 507 GLU A N 1
ATOM 3980 C CA . GLU A 1 507 ? 27.295 15.673 6.325 1.00 40.59 507 GLU A CA 1
ATOM 3981 C C . GLU A 1 507 ? 28.131 16.658 7.192 1.00 40.59 507 GLU A C 1
ATOM 3983 O O . GLU A 1 507 ? 27.878 16.830 8.379 1.00 40.59 507 GLU A O 1
ATOM 3988 N N . THR A 1 508 ? 29.106 17.376 6.627 1.00 39.50 508 THR A N 1
ATOM 3989 C CA . THR A 1 508 ? 29.994 18.309 7.333 1.00 39.50 508 THR A CA 1
ATOM 3990 C C . THR A 1 508 ? 29.889 19.788 6.944 1.00 39.50 508 THR A C 1
ATOM 3992 O O . THR A 1 508 ? 30.614 20.585 7.540 1.00 39.50 508 THR A O 1
ATOM 3995 N N . ILE A 1 509 ? 29.039 20.228 6.000 1.00 38.84 509 ILE A N 1
ATOM 3996 C CA . ILE A 1 509 ? 29.096 21.635 5.532 1.00 38.84 509 ILE A CA 1
ATOM 3997 C C . ILE A 1 509 ? 27.788 22.421 5.728 1.00 38.84 509 ILE A C 1
ATOM 3999 O O . ILE A 1 509 ? 26.727 22.110 5.200 1.00 38.84 509 ILE A O 1
ATOM 4003 N N . SER A 1 510 ? 27.937 23.490 6.516 1.00 42.47 510 SER A N 1
ATOM 4004 C CA . SER A 1 510 ? 26.941 24.456 6.983 1.00 42.47 510 SER A CA 1
ATOM 4005 C C . SER A 1 510 ? 26.158 25.188 5.878 1.00 42.47 510 SER A C 1
ATOM 4007 O O . SER A 1 510 ? 26.675 25.495 4.804 1.00 42.47 510 SER A O 1
ATOM 4009 N N . ARG A 1 511 ? 24.908 25.526 6.226 1.00 41.00 511 ARG A N 1
ATOM 4010 C CA . ARG A 1 511 ? 23.855 26.218 5.462 1.00 41.00 511 ARG A CA 1
ATOM 4011 C C . ARG A 1 511 ? 24.294 27.578 4.880 1.00 41.00 511 ARG A C 1
ATOM 4013 O O . ARG A 1 511 ? 24.022 28.623 5.471 1.00 41.00 511 ARG A O 1
ATOM 4020 N N . LYS A 1 512 ? 24.887 27.589 3.687 1.00 39.69 512 LYS A N 1
ATOM 4021 C CA . LYS A 1 512 ? 24.868 28.754 2.781 1.00 39.69 512 LYS A CA 1
ATOM 4022 C C . LYS A 1 512 ? 24.163 28.384 1.480 1.00 39.69 512 LYS A C 1
ATOM 4024 O O . LYS A 1 512 ? 24.213 27.231 1.065 1.00 39.69 512 LYS A O 1
ATOM 4029 N N . GLU A 1 513 ? 23.464 29.360 0.903 1.00 40.03 513 GLU A N 1
ATOM 4030 C CA . GLU A 1 513 ? 22.640 29.209 -0.300 1.00 40.03 513 GLU A CA 1
ATOM 4031 C C . GLU A 1 513 ? 23.391 28.471 -1.423 1.00 40.03 513 GLU A C 1
ATOM 4033 O O . GLU A 1 513 ? 24.533 28.833 -1.724 1.00 40.03 513 GLU A O 1
ATOM 4038 N N . PRO A 1 514 ? 22.785 27.439 -2.040 1.00 42.47 514 PRO A N 1
ATOM 4039 C CA . PRO A 1 514 ? 23.451 26.671 -3.075 1.00 42.47 514 PRO A CA 1
ATOM 4040 C C . PRO A 1 514 ? 23.499 27.487 -4.370 1.00 42.47 514 PRO A C 1
ATOM 4042 O O . PRO A 1 514 ? 22.492 27.672 -5.052 1.00 42.47 514 PRO A O 1
ATOM 4045 N N . SER A 1 515 ? 24.688 27.952 -4.747 1.00 47.41 515 SER A N 1
ATOM 4046 C CA . SER A 1 515 ? 24.998 28.183 -6.156 1.00 47.41 515 SER A CA 1
ATOM 4047 C C . SER A 1 515 ? 24.888 26.833 -6.873 1.00 47.41 515 SER A C 1
ATOM 4049 O O . SER A 1 515 ? 25.598 25.896 -6.509 1.00 47.41 515 SER A O 1
ATOM 4051 N N . TRP A 1 516 ? 23.981 26.714 -7.846 1.00 48.50 516 TRP A N 1
ATOM 4052 C CA . TRP A 1 516 ? 23.630 25.474 -8.560 1.00 48.50 516 TRP A CA 1
ATOM 4053 C C . TRP A 1 516 ? 24.724 24.965 -9.520 1.00 48.50 516 TRP A C 1
ATOM 4055 O O . TRP A 1 516 ? 24.437 24.557 -10.643 1.00 48.50 516 TRP A O 1
ATOM 4065 N N . GLU A 1 517 ? 25.988 24.986 -9.108 1.00 56.94 517 GLU A N 1
ATOM 4066 C CA . GLU A 1 517 ? 27.037 24.265 -9.821 1.00 56.94 517 GLU A CA 1
ATOM 4067 C C . GLU A 1 517 ? 26.855 22.770 -9.545 1.00 56.94 517 GLU A C 1
ATOM 4069 O O . GLU A 1 517 ? 27.132 22.280 -8.447 1.00 56.94 517 GLU A O 1
ATOM 4074 N N . ILE A 1 518 ? 26.337 22.045 -10.541 1.00 59.06 518 ILE A N 1
ATOM 4075 C CA . ILE A 1 518 ? 26.273 20.583 -10.510 1.00 59.06 518 ILE A CA 1
ATOM 4076 C C . ILE A 1 518 ? 27.716 20.084 -10.453 1.00 59.06 518 ILE A C 1
ATOM 4078 O O . ILE A 1 518 ? 28.445 20.151 -11.444 1.00 59.06 518 ILE A O 1
ATOM 4082 N N . ARG A 1 519 ? 28.138 19.615 -9.276 1.00 64.75 519 ARG A N 1
ATOM 4083 C CA . ARG A 1 519 ? 29.422 18.929 -9.124 1.00 64.75 519 ARG A CA 1
ATOM 4084 C C . ARG A 1 519 ? 29.409 17.678 -9.987 1.00 64.75 519 ARG A C 1
ATOM 4086 O O . ARG A 1 519 ? 28.370 17.033 -10.128 1.00 64.75 519 ARG A O 1
ATOM 4093 N N . ASP A 1 520 ? 30.563 17.338 -10.542 1.00 75.62 520 ASP A N 1
ATOM 4094 C CA . ASP A 1 520 ? 30.677 16.098 -11.291 1.00 75.62 520 ASP A CA 1
ATOM 4095 C C . ASP A 1 520 ? 30.476 14.917 -10.334 1.00 75.62 520 ASP A C 1
ATOM 4097 O O . ASP A 1 520 ? 31.086 14.854 -9.263 1.00 75.62 520 ASP A O 1
ATOM 4101 N N . THR A 1 521 ? 29.543 14.036 -10.679 1.00 79.12 521 THR A N 1
ATOM 4102 C CA . THR A 1 521 ? 29.160 12.869 -9.878 1.00 79.12 521 THR A CA 1
ATOM 4103 C C . THR A 1 521 ? 29.179 11.633 -10.757 1.00 79.12 521 THR A C 1
ATOM 4105 O O . THR A 1 521 ? 29.214 11.740 -11.981 1.00 79.12 521 THR A O 1
ATOM 4108 N N . ASP A 1 522 ? 29.130 10.451 -10.145 1.00 87.56 522 ASP A N 1
ATOM 4109 C CA . ASP A 1 522 ? 28.926 9.212 -10.889 1.00 87.56 522 ASP A CA 1
ATOM 4110 C C . ASP A 1 522 ? 27.503 9.180 -11.477 1.00 87.56 522 ASP A C 1
ATOM 4112 O O . ASP A 1 522 ? 26.541 8.660 -10.896 1.00 87.56 522 ASP A O 1
ATOM 4116 N N . HIS A 1 523 ? 27.364 9.811 -12.642 1.00 90.19 523 HIS A N 1
ATOM 4117 C CA . HIS A 1 523 ? 26.104 9.920 -13.354 1.00 90.19 523 HIS A CA 1
ATOM 4118 C C . HIS A 1 523 ? 25.628 8.553 -13.860 1.00 90.19 523 HIS A C 1
ATOM 4120 O O . HIS A 1 523 ? 24.425 8.361 -14.017 1.00 90.19 523 HIS A O 1
ATOM 4126 N N . HIS A 1 524 ? 26.535 7.593 -14.093 1.00 93.19 524 HIS A N 1
ATOM 4127 C CA . HIS A 1 524 ? 26.157 6.229 -14.460 1.00 93.19 524 HIS A CA 1
ATOM 4128 C C . HIS A 1 524 ? 25.407 5.573 -13.300 1.00 93.19 524 HIS A C 1
ATOM 4130 O O . HIS A 1 524 ? 24.290 5.097 -13.487 1.00 93.19 524 HIS A O 1
ATOM 4136 N N . ASP A 1 525 ? 25.954 5.642 -12.087 1.00 90.50 525 ASP A N 1
ATOM 4137 C CA . ASP A 1 525 ? 25.324 5.079 -10.892 1.00 90.50 525 ASP A CA 1
ATOM 4138 C C . ASP A 1 525 ? 23.960 5.719 -10.579 1.00 90.50 525 ASP A C 1
ATOM 4140 O O . ASP A 1 525 ? 23.016 5.062 -10.125 1.00 90.50 525 ASP A O 1
ATOM 4144 N N . ALA A 1 526 ? 23.835 7.031 -10.803 1.00 88.00 526 ALA A N 1
ATOM 4145 C CA . ALA A 1 526 ? 22.564 7.745 -10.675 1.00 88.00 526 ALA A CA 1
ATOM 4146 C C . ALA A 1 526 ? 21.541 7.283 -11.725 1.00 88.00 526 ALA A C 1
ATOM 4148 O O . ALA A 1 526 ? 20.403 6.964 -11.373 1.00 88.00 526 ALA A O 1
ATOM 4149 N N . MET A 1 527 ? 21.953 7.189 -12.993 1.00 91.69 527 MET A N 1
ATOM 4150 C CA . MET A 1 527 ? 21.085 6.754 -14.087 1.00 91.69 527 MET A CA 1
ATOM 4151 C C . MET A 1 527 ? 20.660 5.298 -13.968 1.00 91.69 527 MET A C 1
ATOM 4153 O O . MET A 1 527 ? 19.499 4.983 -14.220 1.00 91.69 527 MET A O 1
ATOM 4157 N N . TYR A 1 528 ? 21.561 4.425 -13.530 1.00 94.81 528 TYR A N 1
ATOM 4158 C CA . TYR A 1 528 ? 21.260 3.021 -13.290 1.00 94.81 528 TYR A CA 1
ATOM 4159 C C . TYR A 1 528 ? 20.157 2.876 -12.235 1.00 94.81 528 TYR A C 1
ATOM 4161 O O . TYR A 1 528 ? 19.144 2.216 -12.471 1.00 94.81 528 TYR A O 1
ATOM 4169 N N . GLY A 1 529 ? 20.303 3.562 -11.094 1.00 92.19 529 GLY A N 1
ATOM 4170 C CA . GLY A 1 529 ? 19.280 3.583 -10.045 1.00 92.19 529 GLY A CA 1
ATOM 4171 C C . GLY A 1 529 ? 17.949 4.161 -10.531 1.00 92.19 529 GLY A C 1
ATOM 4172 O O . GLY A 1 529 ? 16.894 3.578 -10.284 1.00 92.19 529 GLY A O 1
ATOM 4173 N N . LEU A 1 530 ? 17.990 5.265 -11.281 1.00 90.69 530 LEU A N 1
ATOM 4174 C CA . LEU A 1 530 ? 16.795 5.893 -11.839 1.00 90.69 530 LEU A CA 1
ATOM 4175 C C . LEU A 1 530 ? 16.045 4.960 -12.802 1.00 90.69 530 LEU A C 1
ATOM 4177 O O . LEU A 1 530 ? 14.820 4.867 -12.738 1.00 90.69 530 LEU A O 1
ATOM 4181 N N . VAL A 1 531 ? 16.760 4.259 -13.683 1.00 93.88 531 VAL A N 1
ATOM 4182 C CA . VAL A 1 531 ? 16.159 3.335 -14.657 1.00 93.88 531 VAL A CA 1
ATOM 4183 C C . VAL A 1 531 ? 15.606 2.089 -13.974 1.00 93.88 531 VAL A C 1
ATOM 4185 O O . VAL A 1 531 ? 14.506 1.655 -14.322 1.00 93.88 531 VAL A O 1
ATOM 4188 N N . ALA A 1 532 ? 16.281 1.575 -12.941 1.00 93.69 532 ALA A N 1
ATOM 4189 C CA . ALA A 1 532 ? 15.744 0.515 -12.090 1.00 93.69 532 ALA A CA 1
ATOM 4190 C C . ALA A 1 532 ? 14.411 0.933 -11.445 1.00 93.69 532 ALA A C 1
ATOM 4192 O O . ALA A 1 532 ? 13.413 0.230 -11.594 1.00 93.69 532 ALA A O 1
ATOM 4193 N N . ILE A 1 533 ? 14.338 2.131 -10.853 1.00 91.06 533 ILE A N 1
ATOM 4194 C CA . ILE A 1 533 ? 13.094 2.683 -10.288 1.00 91.06 533 ILE A CA 1
ATOM 4195 C C . ILE A 1 533 ? 12.019 2.871 -11.371 1.00 91.06 533 ILE A C 1
ATOM 4197 O O . ILE A 1 533 ? 10.857 2.510 -11.168 1.00 91.06 533 ILE A O 1
ATOM 4201 N N . ALA A 1 534 ? 12.388 3.412 -12.535 1.00 91.00 534 ALA A N 1
ATOM 4202 C CA . ALA A 1 534 ? 11.472 3.656 -13.650 1.00 91.00 534 ALA A CA 1
ATOM 4203 C C . ALA A 1 534 ? 10.828 2.361 -14.171 1.00 91.00 534 ALA A C 1
ATOM 4205 O O . ALA A 1 534 ? 9.649 2.365 -14.550 1.00 91.00 534 ALA A O 1
ATOM 4206 N N . LEU A 1 535 ? 11.584 1.261 -14.158 1.00 91.88 535 LEU A N 1
ATOM 4207 C CA . LEU A 1 535 ? 11.137 -0.088 -14.500 1.00 91.88 535 LEU A CA 1
ATOM 4208 C C . LEU A 1 535 ? 10.533 -0.853 -13.311 1.00 91.88 535 LEU A C 1
ATOM 4210 O O . LEU A 1 535 ? 9.997 -1.939 -13.510 1.00 91.88 535 LEU A O 1
ATOM 4214 N N . GLY A 1 536 ? 10.589 -0.308 -12.095 1.00 90.75 536 GLY A N 1
ATOM 4215 C CA . GLY A 1 536 ? 10.144 -0.994 -10.884 1.00 90.75 536 GLY A CA 1
ATOM 4216 C C . GLY A 1 536 ? 11.002 -2.207 -10.509 1.00 90.75 536 GLY A C 1
ATOM 4217 O O . GLY A 1 536 ? 10.519 -3.108 -9.848 1.00 90.75 536 GLY A O 1
ATOM 4218 N N . ILE A 1 537 ? 12.256 -2.287 -10.940 1.00 90.75 537 ILE A N 1
ATOM 4219 C CA . ILE A 1 537 ? 13.122 -3.440 -10.654 1.00 90.75 537 ILE A CA 1
ATOM 4220 C C . ILE A 1 537 ? 14.046 -3.095 -9.496 1.00 90.75 537 ILE A C 1
ATOM 4222 O O . ILE A 1 537 ? 14.496 -1.956 -9.369 1.00 90.75 537 ILE A O 1
ATOM 4226 N N . SER A 1 538 ? 14.371 -4.087 -8.667 1.00 90.25 538 SER A N 1
ATOM 4227 C CA . SER A 1 538 ? 15.456 -3.934 -7.705 1.00 90.25 538 SER A CA 1
ATOM 4228 C C . SER A 1 538 ? 16.781 -3.695 -8.432 1.00 90.25 538 SER A C 1
ATOM 4230 O O . SER A 1 538 ? 17.200 -4.496 -9.269 1.00 90.25 538 SER A O 1
ATOM 4232 N N . ARG A 1 539 ? 17.469 -2.612 -8.058 1.00 92.06 539 ARG A N 1
ATOM 4233 C CA . ARG A 1 539 ? 18.815 -2.302 -8.544 1.00 92.06 539 ARG A CA 1
ATOM 4234 C C . ARG A 1 539 ? 19.790 -3.452 -8.270 1.00 92.06 539 ARG A C 1
ATOM 4236 O O . ARG A 1 539 ? 20.510 -3.847 -9.181 1.00 92.06 539 ARG A O 1
ATOM 4243 N N . SER A 1 540 ? 19.768 -4.017 -7.060 1.00 90.94 540 SER A N 1
ATOM 4244 C CA . SER A 1 540 ? 20.665 -5.117 -6.685 1.00 90.94 540 SER A CA 1
ATOM 4245 C C . SER A 1 540 ? 20.387 -6.387 -7.489 1.00 90.94 540 SER A C 1
ATOM 4247 O O . SER A 1 540 ? 21.313 -7.130 -7.800 1.00 90.94 540 SER A O 1
ATOM 4249 N N . ALA A 1 541 ? 19.129 -6.625 -7.879 1.00 90.56 541 ALA A N 1
ATOM 4250 C CA . ALA A 1 541 ? 18.781 -7.735 -8.761 1.00 90.56 541 ALA A CA 1
ATOM 4251 C C . ALA A 1 541 ? 19.337 -7.525 -10.178 1.00 90.56 541 ALA A C 1
ATOM 4253 O O . ALA A 1 541 ? 19.865 -8.468 -10.763 1.00 90.56 541 ALA A O 1
ATOM 4254 N N . CYS A 1 542 ? 19.268 -6.302 -10.718 1.00 93.44 542 CYS A N 1
ATOM 4255 C CA . CYS A 1 542 ? 19.873 -5.981 -12.013 1.00 93.44 542 CYS A CA 1
ATOM 4256 C C . CYS A 1 542 ? 21.403 -6.147 -11.990 1.00 93.44 542 CYS A C 1
ATOM 4258 O O . CYS A 1 542 ? 21.966 -6.762 -12.896 1.00 93.44 542 CYS A O 1
ATOM 4260 N N . GLU A 1 543 ? 22.065 -5.655 -10.938 1.00 93.38 543 GLU A N 1
ATOM 4261 C CA . GLU A 1 543 ? 23.519 -5.769 -10.756 1.00 93.38 543 GLU A CA 1
ATOM 4262 C C . GLU A 1 543 ? 23.960 -7.230 -10.601 1.00 93.38 543 GLU A C 1
ATOM 4264 O O . GLU A 1 543 ? 24.928 -7.650 -11.232 1.00 93.38 543 GLU A O 1
ATOM 4269 N N . ALA A 1 544 ? 23.222 -8.030 -9.823 1.00 91.62 544 ALA A N 1
ATOM 4270 C CA . ALA A 1 544 ? 23.506 -9.453 -9.634 1.00 91.62 544 ALA A CA 1
ATOM 4271 C C . ALA A 1 544 ? 23.402 -10.264 -10.936 1.00 91.62 544 ALA A C 1
ATOM 4273 O O . ALA A 1 544 ? 24.093 -11.268 -11.089 1.00 91.62 544 ALA A O 1
ATOM 4274 N N . GLN A 1 545 ? 22.565 -9.822 -11.878 1.00 91.94 545 GLN A N 1
ATOM 4275 C CA . GLN A 1 545 ? 22.451 -10.408 -13.219 1.00 91.94 545 GLN A CA 1
ATOM 4276 C C . GLN A 1 545 ? 23.410 -9.777 -14.240 1.00 91.94 545 GLN A C 1
ATOM 4278 O O . GLN A 1 545 ? 23.361 -10.107 -15.424 1.00 91.94 545 GLN A O 1
ATOM 4283 N N . GLY A 1 546 ? 24.265 -8.845 -13.810 1.00 93.62 546 GLY A N 1
ATOM 4284 C CA . GLY A 1 546 ? 25.218 -8.162 -14.680 1.00 93.62 546 GLY A CA 1
ATOM 4285 C C . GLY A 1 546 ? 24.561 -7.316 -15.770 1.00 93.62 546 GLY A C 1
ATOM 4286 O O . GLY A 1 546 ? 25.180 -7.091 -16.808 1.00 93.62 546 GLY A O 1
ATOM 4287 N N . LEU A 1 547 ? 23.317 -6.864 -15.584 1.00 94.31 547 LEU A N 1
ATOM 4288 C CA . LEU A 1 547 ? 22.622 -6.075 -16.601 1.00 94.31 547 LEU A CA 1
ATOM 4289 C C . LEU A 1 547 ? 23.322 -4.730 -16.814 1.00 94.31 547 LEU A C 1
ATOM 4291 O O . LEU A 1 547 ? 23.610 -4.016 -15.851 1.00 94.31 547 LEU A O 1
ATOM 4295 N N . ARG A 1 548 ? 23.548 -4.367 -18.080 1.00 95.38 548 ARG A N 1
ATOM 4296 C CA . ARG A 1 548 ? 24.162 -3.097 -18.489 1.00 95.38 548 ARG A CA 1
ATOM 4297 C C . ARG A 1 548 ? 23.117 -2.070 -18.871 1.00 95.38 548 ARG A C 1
ATOM 4299 O O . ARG A 1 548 ? 22.071 -2.414 -19.420 1.00 95.38 548 ARG A O 1
ATOM 4306 N N . LEU A 1 549 ? 23.426 -0.807 -18.601 1.00 96.19 549 LEU A N 1
ATOM 4307 C CA . LEU A 1 549 ? 22.596 0.323 -18.980 1.00 96.19 549 LEU A CA 1
ATOM 4308 C C . LEU A 1 549 ? 22.844 0.672 -20.453 1.00 96.19 549 LEU A C 1
ATOM 4310 O O . LEU A 1 549 ? 23.966 1.000 -20.830 1.00 96.19 549 LEU A O 1
ATOM 4314 N N . MET A 1 550 ? 21.795 0.621 -21.269 1.00 95.81 550 MET A N 1
ATOM 4315 C CA . MET A 1 550 ? 21.859 0.888 -22.708 1.00 95.81 550 MET A CA 1
ATOM 4316 C C . MET A 1 550 ? 21.033 2.119 -23.059 1.00 95.81 550 MET A C 1
ATOM 4318 O O . MET A 1 550 ? 19.932 2.297 -22.531 1.00 95.81 550 MET A O 1
ATOM 4322 N N . VAL A 1 551 ? 21.535 2.953 -23.971 1.00 94.94 551 VAL A N 1
ATOM 4323 C CA . VAL A 1 551 ? 20.908 4.225 -24.358 1.00 94.94 551 VAL A CA 1
ATOM 4324 C C . VAL A 1 551 ? 20.845 4.365 -25.870 1.00 94.94 551 VAL A C 1
ATOM 4326 O O . VAL A 1 551 ? 21.868 4.313 -26.541 1.00 94.94 551 VAL A O 1
ATOM 4329 N N . SER A 1 552 ? 19.654 4.650 -26.396 1.00 92.75 552 SER A N 1
ATOM 4330 C CA . SER A 1 552 ? 19.470 5.165 -27.755 1.00 92.75 552 SER A CA 1
ATOM 4331 C C . SER A 1 552 ? 19.099 6.643 -27.683 1.00 92.75 552 SER A C 1
ATOM 4333 O O . SER A 1 552 ? 18.045 7.004 -27.154 1.00 92.75 552 SER A O 1
ATOM 4335 N N . LEU A 1 553 ? 19.948 7.505 -28.246 1.00 92.31 553 LEU A N 1
ATOM 4336 C CA . LEU A 1 553 ? 19.640 8.928 -28.445 1.00 92.31 553 LEU A CA 1
ATOM 4337 C C . LEU A 1 553 ? 18.876 9.184 -29.758 1.00 92.31 553 LEU A C 1
ATOM 4339 O O . LEU A 1 553 ? 18.338 10.274 -29.957 1.00 92.31 553 LEU A O 1
ATOM 4343 N N . GLU A 1 554 ? 18.816 8.189 -30.647 1.00 88.94 554 GLU A N 1
ATOM 4344 C CA . GLU A 1 554 ? 18.058 8.237 -31.900 1.00 88.94 554 GLU A CA 1
ATOM 4345 C C . GLU A 1 554 ? 16.546 8.102 -31.653 1.00 88.94 554 GLU A C 1
ATOM 4347 O O . GLU A 1 554 ? 16.120 7.550 -30.642 1.00 88.94 554 GLU A O 1
ATOM 4352 N N . TYR A 1 555 ? 15.711 8.582 -32.584 1.00 83.06 555 TYR A N 1
ATOM 4353 C CA . TYR A 1 555 ? 14.253 8.596 -32.415 1.00 83.06 555 TYR A CA 1
ATOM 4354 C C . TYR A 1 555 ? 13.603 7.197 -32.542 1.00 83.06 555 TYR A C 1
ATOM 4356 O O . TYR A 1 555 ? 13.775 6.554 -33.577 1.00 83.06 555 TYR A O 1
ATOM 4364 N N . PRO A 1 556 ? 12.761 6.747 -31.588 1.00 83.44 556 PRO A N 1
ATOM 4365 C CA . PRO A 1 556 ? 12.449 7.422 -30.332 1.00 83.44 556 PRO A CA 1
ATOM 4366 C C . PRO A 1 556 ? 13.571 7.226 -29.292 1.00 83.44 556 PRO A C 1
ATOM 4368 O O . PRO A 1 556 ? 14.024 6.093 -29.103 1.00 83.44 556 PRO A O 1
ATOM 4371 N N . PRO A 1 557 ? 13.999 8.300 -28.598 1.00 89.31 557 PRO A N 1
ATOM 4372 C CA . PRO A 1 557 ? 15.057 8.202 -27.604 1.00 89.31 557 PRO A CA 1
ATOM 4373 C C . PRO A 1 557 ? 14.586 7.356 -26.421 1.00 89.31 557 PRO A C 1
ATOM 4375 O O . PRO A 1 557 ? 13.479 7.543 -25.908 1.00 89.31 557 PRO A O 1
ATOM 4378 N N . CYS A 1 558 ? 15.421 6.421 -25.986 1.00 92.00 558 CYS A N 1
ATOM 4379 C CA . CYS A 1 558 ? 15.067 5.449 -24.959 1.00 92.00 558 CYS A CA 1
ATOM 4380 C C . CYS A 1 558 ? 16.292 4.948 -24.195 1.00 92.00 558 CYS A C 1
ATOM 4382 O O . CYS A 1 558 ? 17.438 5.113 -24.608 1.00 92.00 558 CYS A O 1
ATOM 4384 N N . ILE A 1 559 ? 16.018 4.361 -23.034 1.00 95.31 559 ILE A N 1
ATOM 4385 C CA . ILE A 1 559 ? 17.012 3.830 -22.109 1.00 95.31 559 ILE A CA 1
ATOM 4386 C C . ILE A 1 559 ? 16.466 2.558 -21.471 1.00 95.31 559 ILE A C 1
ATOM 4388 O O . ILE A 1 559 ? 15.248 2.419 -21.308 1.00 95.31 559 ILE A O 1
ATOM 4392 N N . GLY A 1 560 ? 17.347 1.620 -21.152 1.00 95.44 560 GLY A N 1
ATOM 4393 C CA . GLY A 1 560 ? 16.958 0.303 -20.675 1.00 95.44 560 GLY A CA 1
ATOM 4394 C C . GLY A 1 560 ? 18.123 -0.512 -20.139 1.00 95.44 560 GLY A C 1
ATOM 4395 O O . GLY A 1 560 ? 19.246 -0.022 -20.040 1.00 95.44 560 GLY A O 1
ATOM 4396 N N . PHE A 1 561 ? 17.837 -1.767 -19.813 1.00 95.62 561 PHE A N 1
ATOM 4397 C CA . PHE A 1 561 ? 18.815 -2.751 -19.372 1.00 95.62 561 PHE A CA 1
ATOM 4398 C C . PHE A 1 561 ? 18.962 -3.877 -20.394 1.00 95.62 561 PHE A C 1
ATOM 4400 O O . PHE A 1 561 ? 17.961 -4.355 -20.926 1.00 95.62 561 PHE A O 1
ATOM 4407 N N . MET A 1 562 ? 20.189 -4.338 -20.637 1.00 93.50 562 MET A N 1
ATOM 4408 C CA . MET A 1 562 ? 20.480 -5.487 -21.508 1.00 93.50 562 MET A CA 1
ATOM 4409 C C . MET A 1 562 ? 21.531 -6.420 -20.901 1.00 93.50 562 MET A C 1
ATOM 4411 O O . MET A 1 562 ? 22.368 -5.988 -20.105 1.00 93.50 562 MET A O 1
ATOM 4415 N N . LYS A 1 563 ? 21.508 -7.700 -21.293 1.00 90.75 563 LYS A N 1
ATOM 4416 C CA . LYS A 1 563 ? 22.546 -8.670 -20.911 1.00 90.75 563 LYS A CA 1
ATOM 4417 C C . LYS A 1 563 ? 23.885 -8.366 -21.625 1.00 90.75 563 LYS A C 1
ATOM 4419 O O . LYS A 1 563 ? 23.869 -8.043 -22.813 1.00 90.75 563 LYS A O 1
ATOM 4424 N N . PRO A 1 564 ? 25.048 -8.500 -20.951 1.00 79.25 564 PRO A N 1
ATOM 4425 C CA . PRO A 1 564 ? 26.372 -8.190 -21.514 1.00 79.25 564 PRO A CA 1
ATOM 4426 C C . PRO A 1 564 ? 26.772 -9.004 -22.741 1.00 79.25 564 PRO A C 1
ATOM 4428 O O . PRO A 1 564 ? 27.529 -8.514 -23.572 1.00 79.25 564 PRO A O 1
ATOM 4431 N N . GLU A 1 565 ? 26.285 -10.242 -22.835 1.00 73.50 565 GLU A N 1
ATOM 4432 C CA . GLU A 1 565 ? 26.601 -11.215 -23.896 1.00 73.50 565 GLU A CA 1
ATOM 4433 C C . GLU A 1 565 ? 26.226 -10.709 -25.299 1.00 73.50 565 GLU A C 1
ATOM 4435 O O . GLU A 1 565 ? 26.668 -11.250 -26.305 1.00 73.50 565 GLU A O 1
ATOM 4440 N N . LEU A 1 566 ? 25.455 -9.623 -25.346 1.00 63.00 566 LEU A N 1
ATOM 4441 C CA . LEU A 1 566 ? 24.930 -8.964 -26.534 1.00 63.00 566 LEU A CA 1
ATOM 4442 C C . LEU A 1 566 ? 25.658 -7.664 -26.871 1.00 63.00 566 LEU A C 1
ATOM 4444 O O . LEU A 1 566 ? 25.296 -6.986 -27.831 1.00 63.00 566 LEU A O 1
ATOM 4448 N N . SER A 1 567 ? 26.652 -7.280 -26.065 1.00 53.00 567 SER A N 1
ATOM 4449 C CA . SER A 1 567 ? 27.478 -6.107 -26.322 1.00 53.00 567 SER A CA 1
ATOM 4450 C C . SER A 1 567 ? 28.250 -6.351 -27.612 1.00 53.00 567 SER A C 1
ATOM 4452 O O . SER A 1 567 ? 29.282 -7.022 -27.603 1.00 53.00 567 SER A O 1
ATOM 4454 N N . LEU A 1 568 ? 27.729 -5.803 -28.712 1.00 57.31 568 LEU A N 1
ATOM 4455 C CA . LEU A 1 568 ? 28.362 -5.766 -30.025 1.00 57.31 568 LEU A CA 1
ATOM 4456 C C . LEU A 1 568 ? 29.830 -5.362 -29.836 1.00 57.31 568 LEU A C 1
ATOM 4458 O O . LEU A 1 568 ? 30.130 -4.241 -29.423 1.00 57.31 568 LEU A O 1
ATOM 4462 N N . GLN A 1 569 ? 30.748 -6.304 -30.065 1.00 53.06 569 GLN A N 1
ATOM 4463 C CA . GLN A 1 569 ? 32.187 -6.054 -29.939 1.00 53.06 569 GLN A CA 1
ATOM 4464 C C . GLN A 1 569 ? 32.704 -5.108 -31.035 1.00 53.06 569 GLN A C 1
ATOM 4466 O O . GLN A 1 569 ? 33.829 -4.622 -30.944 1.00 53.06 569 GLN A O 1
ATOM 4471 N N . GLU A 1 570 ? 31.880 -4.799 -32.037 1.00 61.75 570 GLU A N 1
ATOM 4472 C CA . GLU A 1 570 ? 32.209 -3.891 -33.129 1.00 61.75 570 GLU A CA 1
ATOM 4473 C C . GLU A 1 570 ? 31.466 -2.549 -32.991 1.00 61.75 570 GLU A C 1
ATOM 4475 O O . GLU A 1 570 ? 30.340 -2.505 -32.482 1.00 61.75 570 GLU A O 1
ATOM 4480 N N . PRO A 1 571 ? 32.086 -1.426 -33.404 1.00 59.78 571 PRO A N 1
ATOM 4481 C CA . PRO A 1 571 ? 31.432 -0.124 -33.412 1.00 59.78 571 PRO A CA 1
ATOM 4482 C C . PRO A 1 571 ? 30.147 -0.192 -34.236 1.00 59.78 571 PRO A C 1
ATOM 4484 O O . PRO A 1 571 ? 30.151 -0.625 -35.386 1.00 59.78 571 PRO A O 1
ATOM 4487 N N . THR A 1 572 ? 29.043 0.243 -33.631 1.00 60.00 572 THR A N 1
ATOM 4488 C CA . THR A 1 572 ? 27.721 0.230 -34.250 1.00 60.00 572 THR A CA 1
ATOM 4489 C C . THR A 1 572 ? 27.782 1.050 -35.543 1.00 60.00 572 THR A C 1
ATOM 4491 O O . THR A 1 572 ? 28.094 2.243 -35.467 1.00 60.00 572 THR A O 1
ATOM 4494 N N . PRO A 1 573 ? 27.505 0.462 -36.724 1.00 63.06 573 PRO A N 1
ATOM 4495 C CA . PRO A 1 573 ? 27.534 1.213 -37.971 1.00 63.06 573 PRO A CA 1
ATOM 4496 C C . PRO A 1 573 ? 26.583 2.411 -37.886 1.00 63.06 573 PRO A C 1
ATOM 4498 O O . PRO A 1 573 ? 25.598 2.404 -37.140 1.00 63.06 573 PRO A O 1
ATOM 4501 N N . THR A 1 574 ? 26.844 3.474 -38.633 1.00 67.00 574 THR A N 1
ATOM 4502 C CA . THR A 1 574 ? 25.938 4.628 -38.685 1.00 67.00 574 THR A CA 1
ATOM 4503 C C . THR A 1 574 ? 24.553 4.201 -39.186 1.00 67.00 574 THR A C 1
ATOM 4505 O O . THR A 1 574 ? 24.401 3.192 -39.878 1.00 67.00 574 THR A O 1
ATOM 4508 N N . TYR A 1 575 ? 23.506 4.964 -38.855 1.00 63.78 575 TYR A N 1
ATOM 4509 C CA . TYR A 1 575 ? 22.142 4.677 -39.325 1.00 63.78 575 TYR A CA 1
ATOM 4510 C C . TYR A 1 575 ? 22.084 4.480 -40.851 1.00 63.78 575 TYR A C 1
ATOM 4512 O O . TYR A 1 575 ? 21.438 3.558 -41.342 1.00 63.78 575 TYR A O 1
ATOM 4520 N N . ASN A 1 576 ? 22.820 5.304 -41.605 1.00 67.12 576 ASN A N 1
ATOM 4521 C CA . ASN A 1 576 ? 22.875 5.210 -43.062 1.00 67.12 576 ASN A CA 1
ATOM 4522 C C . ASN A 1 576 ? 23.537 3.909 -43.537 1.00 67.12 576 ASN A C 1
ATOM 4524 O O . ASN A 1 576 ? 23.019 3.282 -44.457 1.00 67.12 576 ASN A O 1
ATOM 4528 N N . GLU A 1 577 ? 24.615 3.466 -42.886 1.00 68.94 577 GLU A N 1
ATOM 4529 C CA . GLU A 1 577 ? 25.267 2.182 -43.182 1.00 68.94 577 GLU A CA 1
ATOM 4530 C C . GLU A 1 577 ? 24.347 0.997 -42.857 1.00 68.94 577 GLU A C 1
ATOM 4532 O O . GLU A 1 577 ? 24.257 0.056 -43.643 1.00 68.94 577 GLU A O 1
ATOM 4537 N N . ARG A 1 578 ? 23.576 1.074 -41.763 1.00 67.38 578 ARG A N 1
ATOM 4538 C CA . ARG A 1 578 ? 22.589 0.046 -41.380 1.00 67.38 578 ARG A CA 1
ATOM 4539 C C . ARG A 1 578 ? 21.409 -0.039 -42.345 1.00 67.38 578 ARG A C 1
ATOM 4541 O O . ARG A 1 578 ? 20.962 -1.131 -42.683 1.00 67.38 578 ARG A O 1
ATOM 4548 N N . VAL A 1 579 ? 20.907 1.099 -42.821 1.00 64.44 579 VAL A N 1
ATOM 4549 C CA . VAL A 1 579 ? 19.815 1.131 -43.808 1.00 64.44 579 VAL A CA 1
ATOM 4550 C C . VAL A 1 579 ? 20.292 0.647 -45.182 1.00 64.44 579 VAL A C 1
ATOM 4552 O O . VAL A 1 579 ? 19.534 -0.026 -45.881 1.00 64.44 579 VAL A O 1
ATOM 4555 N N . GLN A 1 580 ? 21.540 0.943 -45.558 1.00 66.12 580 GLN A N 1
ATOM 4556 C CA . GLN A 1 580 ? 22.121 0.547 -46.845 1.00 66.12 580 GLN A CA 1
ATOM 4557 C C . GLN A 1 580 ? 22.628 -0.909 -46.864 1.00 66.12 580 GLN A C 1
ATOM 4559 O O . GLN A 1 580 ? 22.579 -1.547 -47.912 1.00 66.12 580 GLN A O 1
ATOM 4564 N N . GLY A 1 581 ? 23.043 -1.469 -45.721 1.00 62.00 581 GLY A N 1
ATOM 4565 C CA . GLY A 1 581 ? 23.564 -2.838 -45.572 1.00 62.00 581 GLY A CA 1
ATOM 4566 C C . GLY A 1 581 ? 22.519 -3.950 -45.378 1.00 62.00 581 GLY A C 1
ATOM 4567 O O . GLY A 1 581 ? 22.888 -5.084 -45.077 1.00 62.00 581 GLY A O 1
ATOM 4568 N N . ARG A 1 582 ? 21.221 -3.662 -45.560 1.00 54.44 582 ARG A N 1
ATOM 4569 C CA . ARG A 1 582 ? 20.068 -4.542 -45.242 1.00 54.44 582 ARG A CA 1
ATOM 4570 C C . ARG A 1 582 ? 20.027 -5.929 -45.909 1.00 54.44 582 ARG A C 1
ATOM 4572 O O . ARG A 1 582 ? 19.094 -6.680 -45.654 1.00 54.44 582 ARG A O 1
ATOM 4579 N N . GLN A 1 583 ? 20.978 -6.287 -46.769 1.00 51.84 583 GLN A N 1
ATOM 4580 C CA . GLN A 1 583 ? 20.963 -7.572 -47.480 1.00 51.84 583 GLN A CA 1
ATOM 4581 C C . GLN A 1 583 ? 21.798 -8.690 -46.836 1.00 51.84 583 GLN A C 1
ATOM 4583 O O . GLN A 1 583 ? 21.786 -9.794 -47.372 1.00 51.84 583 GLN A O 1
ATOM 4588 N N . GLY A 1 584 ? 22.495 -8.462 -45.713 1.00 49.06 584 GLY A N 1
ATOM 4589 C CA . GLY A 1 584 ? 23.428 -9.476 -45.186 1.00 49.06 584 GLY A CA 1
ATOM 4590 C C . GLY A 1 584 ? 23.497 -9.684 -43.675 1.00 49.06 584 GLY A C 1
ATOM 4591 O O . GLY A 1 584 ? 24.026 -10.710 -43.257 1.00 49.06 584 GLY A O 1
ATOM 4592 N N . HIS A 1 585 ? 22.979 -8.772 -42.851 1.00 50.72 585 HIS A N 1
ATOM 4593 C CA . HIS A 1 585 ? 22.923 -9.014 -41.411 1.00 50.72 585 HIS A CA 1
ATOM 4594 C C . HIS A 1 585 ? 21.614 -9.718 -41.079 1.00 50.72 585 HIS A C 1
ATOM 4596 O O . HIS A 1 585 ? 20.539 -9.166 -41.293 1.00 50.72 585 HIS A O 1
ATOM 4602 N N . ASN A 1 586 ? 21.715 -10.956 -40.593 1.00 53.66 586 ASN A N 1
ATOM 4603 C CA . ASN A 1 586 ? 20.612 -11.618 -39.914 1.00 53.66 586 ASN A CA 1
ATOM 4604 C C . ASN A 1 586 ? 20.121 -10.659 -38.823 1.00 53.66 586 ASN A C 1
ATOM 4606 O O . ASN A 1 586 ? 20.879 -10.361 -37.901 1.00 53.66 586 ASN A O 1
ATOM 4610 N N . ASP A 1 587 ? 18.898 -10.139 -38.955 1.00 58.69 587 ASP A N 1
ATOM 4611 C CA . ASP A 1 587 ? 18.226 -9.369 -37.907 1.00 58.69 587 ASP A CA 1
ATOM 4612 C C . ASP A 1 587 ? 17.973 -10.329 -36.728 1.00 58.69 587 ASP A C 1
ATOM 4614 O O . ASP A 1 587 ? 16.894 -10.900 -36.574 1.00 58.69 587 ASP A O 1
ATOM 4618 N N . GLU A 1 588 ? 19.019 -10.586 -35.936 1.00 75.06 588 GLU A N 1
ATOM 4619 C CA . GLU A 1 588 ? 18.998 -11.528 -34.815 1.00 75.06 588 GLU A CA 1
ATOM 4620 C C . GLU A 1 588 ? 18.117 -11.023 -33.675 1.00 75.06 588 GLU A C 1
ATOM 4622 O O . GLU A 1 588 ? 17.658 -11.838 -32.880 1.00 75.06 588 GLU A O 1
ATOM 4627 N N . TYR A 1 589 ? 17.839 -9.713 -33.621 1.00 81.25 589 TYR A N 1
ATOM 4628 C CA . TYR A 1 589 ? 17.127 -9.053 -32.530 1.00 81.25 589 TYR A CA 1
ATOM 4629 C C . TYR A 1 589 ? 15.885 -8.306 -32.999 1.00 81.25 589 TYR A C 1
ATOM 4631 O O . TYR A 1 589 ? 15.863 -7.648 -34.038 1.00 81.25 589 TYR A O 1
ATOM 4639 N N . LEU A 1 590 ? 14.862 -8.349 -32.155 1.00 85.25 590 LEU A N 1
ATOM 4640 C CA . LEU A 1 590 ? 13.597 -7.660 -32.310 1.00 85.25 590 LEU A CA 1
ATOM 4641 C C . LEU A 1 590 ? 13.273 -6.916 -31.015 1.00 85.25 590 LEU A C 1
ATOM 4643 O O . LEU A 1 590 ? 13.345 -7.476 -29.919 1.00 85.25 590 LEU A O 1
ATOM 4647 N N . THR A 1 591 ? 12.809 -5.674 -31.147 1.00 84.50 591 THR A N 1
ATOM 4648 C CA . THR A 1 591 ? 12.100 -5.020 -30.046 1.00 84.50 591 THR A CA 1
ATOM 4649 C C . THR A 1 591 ? 10.622 -5.338 -30.156 1.00 84.50 591 THR A C 1
ATOM 4651 O O . THR A 1 591 ? 9.944 -4.959 -31.118 1.00 84.50 591 THR A O 1
ATOM 4654 N N . VAL A 1 592 ? 10.117 -6.025 -29.145 1.00 84.50 592 VAL A N 1
ATOM 4655 C CA . VAL A 1 592 ? 8.734 -6.475 -29.054 1.00 84.50 592 VAL A CA 1
ATOM 4656 C C . VAL A 1 592 ? 8.057 -5.844 -27.847 1.00 84.50 592 VAL A C 1
ATOM 4658 O O . VAL A 1 592 ? 8.689 -5.416 -26.885 1.00 84.50 592 VAL A O 1
ATOM 4661 N N . CYS A 1 593 ? 6.740 -5.764 -27.893 1.00 82.62 593 CYS A N 1
ATOM 4662 C CA . CYS A 1 593 ? 5.916 -5.312 -26.789 1.00 82.62 593 CYS A CA 1
ATOM 4663 C C . CYS A 1 593 ? 4.792 -6.311 -26.559 1.00 82.62 593 CYS A C 1
ATOM 4665 O O . CYS A 1 593 ? 4.308 -6.952 -27.494 1.00 82.62 593 CYS A O 1
ATOM 4667 N N . THR A 1 594 ? 4.371 -6.450 -25.311 1.00 77.06 594 THR A N 1
ATOM 4668 C CA . THR A 1 594 ? 3.223 -7.288 -24.971 1.00 77.06 594 THR A CA 1
ATOM 4669 C C . THR A 1 594 ? 1.958 -6.745 -25.632 1.00 77.06 594 THR A C 1
ATOM 4671 O O . THR A 1 594 ? 1.614 -5.569 -25.488 1.00 77.06 594 THR A O 1
ATOM 4674 N N . ALA A 1 595 ? 1.255 -7.600 -26.375 1.00 67.06 595 ALA A N 1
ATOM 4675 C CA . ALA A 1 595 ? 0.022 -7.208 -27.040 1.00 67.06 595 ALA A CA 1
ATOM 4676 C C . ALA A 1 595 ? -1.089 -7.046 -25.992 1.00 67.06 595 ALA A C 1
ATOM 4678 O O . ALA A 1 595 ? -1.554 -8.014 -25.387 1.00 67.06 595 ALA A O 1
ATOM 4679 N N . VAL A 1 596 ? -1.527 -5.808 -25.770 1.00 68.06 596 VAL A N 1
ATOM 4680 C CA . VAL A 1 596 ? -2.662 -5.486 -24.895 1.00 68.06 596 VAL A CA 1
ATOM 4681 C C . VAL A 1 596 ? -3.817 -4.906 -25.695 1.00 68.06 596 VAL A C 1
ATOM 4683 O O . VAL A 1 596 ? -3.632 -4.124 -26.622 1.00 68.06 596 VAL A O 1
ATOM 4686 N N . TYR A 1 597 ? -5.039 -5.234 -25.269 1.00 53.91 597 TYR A N 1
ATOM 4687 C CA . TYR A 1 597 ? -6.302 -4.840 -25.908 1.00 53.91 597 TYR A CA 1
ATOM 4688 C C . TYR A 1 597 ? -6.512 -3.321 -26.082 1.00 53.91 597 TYR A C 1
ATOM 4690 O O . TYR A 1 597 ? -7.464 -2.909 -26.740 1.00 53.91 597 TYR A O 1
ATOM 4698 N N . SER A 1 598 ? -5.669 -2.469 -25.488 1.00 57.09 598 SER A N 1
ATOM 4699 C CA . SER A 1 598 ? -5.741 -1.018 -25.652 1.00 57.09 598 SER A CA 1
ATOM 4700 C C . SER A 1 598 ? -4.384 -0.440 -26.053 1.00 57.09 598 SER A C 1
ATOM 4702 O O . SER A 1 598 ? -3.474 -0.389 -25.229 1.00 57.09 598 SER A O 1
ATOM 4704 N N . HIS A 1 599 ? -4.298 0.083 -27.278 1.00 52.38 599 HIS A N 1
ATOM 4705 C CA . HIS A 1 599 ? -3.124 0.695 -27.930 1.00 52.38 599 HIS A CA 1
ATOM 4706 C C . HIS A 1 599 ? -2.561 1.970 -27.253 1.00 52.38 599 HIS A C 1
ATOM 4708 O O . HIS A 1 599 ? -1.886 2.775 -27.889 1.00 52.38 599 HIS A O 1
ATOM 4714 N N . LYS A 1 600 ? -2.879 2.236 -25.981 1.00 52.69 600 LYS A N 1
ATOM 4715 C CA . LYS A 1 600 ? -2.581 3.508 -25.307 1.00 52.69 600 LYS A CA 1
ATOM 4716 C C . LYS A 1 600 ? -1.506 3.348 -24.227 1.00 52.69 600 LYS A C 1
ATOM 4718 O O . LYS A 1 600 ? -1.851 3.197 -23.057 1.00 52.69 600 LYS A O 1
ATOM 4723 N N . ALA A 1 601 ? -0.243 3.503 -24.645 1.00 53.75 601 ALA A N 1
ATOM 4724 C CA . ALA A 1 601 ? 0.976 3.774 -23.859 1.00 53.75 601 ALA A CA 1
ATOM 4725 C C . ALA A 1 601 ? 1.326 2.800 -22.709 1.00 53.75 601 ALA A C 1
ATOM 4727 O O . ALA A 1 601 ? 0.457 2.316 -21.991 1.00 53.75 601 ALA A O 1
ATOM 4728 N N . GLY A 1 602 ? 2.622 2.602 -22.445 1.00 56.53 602 GLY A N 1
ATOM 4729 C CA . GLY A 1 602 ? 3.095 1.949 -21.212 1.00 56.53 602 GLY A CA 1
ATOM 4730 C C . GLY A 1 602 ? 3.279 0.426 -21.263 1.00 56.53 602 GLY A C 1
ATOM 4731 O O . GLY A 1 602 ? 3.369 -0.196 -20.209 1.00 56.53 602 GLY A O 1
ATOM 4732 N N . CYS A 1 603 ? 3.335 -0.196 -22.443 1.00 69.50 603 CYS A N 1
ATOM 4733 C CA . CYS A 1 603 ? 3.664 -1.625 -22.530 1.00 69.50 603 CYS A CA 1
ATOM 4734 C C . CYS A 1 603 ? 5.127 -1.863 -22.128 1.00 69.50 603 CYS A C 1
ATOM 4736 O O . CYS A 1 603 ? 5.971 -0.984 -22.323 1.00 69.50 603 CYS A O 1
ATOM 4738 N N . ALA A 1 604 ? 5.429 -3.046 -21.592 1.00 76.88 604 ALA A N 1
ATOM 4739 C CA . ALA A 1 604 ? 6.813 -3.470 -21.428 1.00 76.88 604 ALA A CA 1
ATOM 4740 C C . ALA A 1 604 ? 7.443 -3.638 -22.815 1.00 76.88 604 ALA A C 1
ATOM 4742 O O . ALA A 1 604 ? 6.882 -4.318 -23.676 1.00 76.88 604 ALA A O 1
ATOM 4743 N N . LEU A 1 605 ? 8.569 -2.965 -23.031 1.00 86.06 605 LEU A N 1
ATOM 4744 C CA . LEU A 1 605 ? 9.332 -3.020 -24.269 1.00 86.06 605 LEU A CA 1
ATOM 4745 C C . LEU A 1 605 ? 10.474 -3.999 -24.056 1.00 86.06 605 LEU A C 1
ATOM 4747 O O . LEU A 1 605 ? 11.404 -3.706 -23.311 1.00 86.06 605 LEU A O 1
ATOM 4751 N N . LEU A 1 606 ? 10.367 -5.168 -24.665 1.00 89.25 606 LEU A N 1
ATOM 4752 C CA . LEU A 1 606 ? 11.332 -6.243 -24.528 1.00 89.25 606 LEU A CA 1
ATOM 4753 C C . LEU A 1 606 ? 12.256 -6.242 -25.733 1.00 89.25 606 LEU A C 1
ATOM 4755 O O . LEU A 1 606 ? 11.814 -6.104 -26.871 1.00 89.25 606 LEU A O 1
ATOM 4759 N N . GLU A 1 607 ? 13.533 -6.431 -25.465 1.00 90.06 607 GLU A N 1
ATOM 4760 C CA . GLU A 1 607 ? 14.513 -6.760 -26.482 1.00 90.06 607 GLU A CA 1
ATOM 4761 C C . GLU A 1 607 ? 14.663 -8.274 -26.501 1.00 90.06 607 GLU A C 1
ATOM 4763 O O . GLU A 1 607 ? 14.891 -8.867 -25.443 1.00 90.06 607 GLU A O 1
ATOM 4768 N N . ALA A 1 608 ? 14.510 -8.912 -27.656 1.00 88.56 608 ALA A N 1
ATOM 4769 C CA . ALA A 1 608 ? 14.594 -10.361 -27.746 1.00 88.56 608 ALA A CA 1
ATOM 4770 C C . ALA A 1 608 ? 15.282 -10.817 -29.029 1.00 88.56 608 ALA A C 1
ATOM 4772 O O . ALA A 1 608 ? 15.128 -10.173 -30.063 1.00 88.56 608 ALA A O 1
ATOM 4773 N N . SER A 1 609 ? 16.008 -11.930 -28.962 1.00 86.69 609 SER A N 1
ATOM 4774 C CA . SER A 1 609 ? 16.567 -12.588 -30.139 1.00 86.69 609 SER A CA 1
ATOM 4775 C C . SER A 1 609 ? 15.677 -13.716 -30.640 1.00 86.69 609 SER A C 1
ATOM 4777 O O . SER A 1 609 ? 14.916 -14.302 -29.869 1.00 86.69 609 SER A O 1
ATOM 4779 N N . ILE A 1 610 ? 15.751 -14.018 -31.936 1.00 84.50 610 ILE A N 1
ATOM 4780 C CA . ILE A 1 610 ? 15.038 -15.156 -32.528 1.00 84.50 610 ILE A CA 1
ATOM 4781 C C . ILE A 1 610 ? 15.855 -16.425 -32.279 1.00 84.50 610 ILE A C 1
ATOM 4783 O O . ILE A 1 610 ? 16.954 -16.563 -32.806 1.00 84.50 610 ILE A O 1
ATOM 4787 N N . GLU A 1 611 ? 15.307 -17.358 -31.505 1.00 83.12 611 GLU A N 1
ATOM 4788 C CA . GLU A 1 611 ? 15.974 -18.625 -31.177 1.00 83.12 611 GLU A CA 1
ATOM 4789 C C . GLU A 1 611 ? 15.565 -19.745 -32.138 1.00 83.12 611 GLU A C 1
ATOM 4791 O O . GLU A 1 611 ? 16.407 -20.477 -32.653 1.00 83.12 611 GLU A O 1
ATOM 4796 N N . ALA A 1 612 ? 14.268 -19.837 -32.445 1.00 81.12 612 ALA A N 1
ATOM 4797 C CA . ALA A 1 612 ? 13.742 -20.807 -33.397 1.00 81.12 612 ALA A CA 1
ATOM 4798 C C . ALA A 1 612 ? 12.670 -20.184 -34.297 1.00 81.12 612 ALA A C 1
ATOM 4800 O O . ALA A 1 612 ? 11.698 -19.576 -33.835 1.00 81.12 612 ALA A O 1
ATOM 4801 N N . GLN A 1 613 ? 12.831 -20.377 -35.607 1.00 75.25 613 GLN A N 1
ATOM 4802 C CA . GLN A 1 613 ? 11.832 -20.001 -36.602 1.00 75.25 613 GLN A CA 1
ATOM 4803 C C . GLN A 1 613 ? 10.803 -21.132 -36.730 1.00 75.25 613 GLN A C 1
ATOM 4805 O O . GLN A 1 613 ? 11.074 -22.178 -37.314 1.00 75.25 613 GLN A O 1
ATOM 4810 N N . GLY A 1 614 ? 9.614 -20.925 -36.172 1.00 74.06 614 GLY A N 1
ATOM 4811 C CA . GLY A 1 614 ? 8.475 -21.839 -36.270 1.00 74.06 614 GLY A CA 1
ATOM 4812 C C . GLY A 1 614 ? 7.164 -21.107 -35.975 1.00 74.06 614 GLY A C 1
ATOM 4813 O O . GLY A 1 614 ? 7.201 -19.941 -35.597 1.00 74.06 614 GLY A O 1
ATOM 4814 N N . PRO A 1 615 ? 5.992 -21.721 -36.197 1.00 72.88 615 PRO A N 1
ATOM 4815 C CA . PRO A 1 615 ? 4.729 -21.255 -35.642 1.00 72.88 615 PRO A CA 1
ATOM 4816 C C . PRO A 1 615 ? 4.437 -22.022 -34.335 1.00 72.88 615 PRO A C 1
ATOM 4818 O O . PRO A 1 615 ? 3.987 -23.167 -34.397 1.00 72.88 615 PRO A O 1
ATOM 4821 N N . PRO A 1 616 ? 4.664 -21.427 -33.152 1.00 72.38 616 PRO A N 1
ATOM 4822 C CA . PRO A 1 616 ? 5.047 -20.032 -32.920 1.00 72.38 616 PRO A CA 1
ATOM 4823 C C . PRO A 1 616 ? 6.563 -19.767 -32.908 1.00 72.38 616 PRO A C 1
ATOM 4825 O O . PRO A 1 616 ? 7.362 -20.671 -32.672 1.00 72.38 616 PRO A O 1
ATOM 4828 N N . VAL A 1 617 ? 6.947 -18.508 -33.165 1.00 76.19 617 VAL A N 1
ATOM 4829 C CA . VAL A 1 617 ? 8.355 -18.075 -33.173 1.00 76.19 617 VAL A CA 1
ATOM 4830 C C . VAL A 1 617 ? 8.849 -18.015 -31.738 1.00 76.19 617 VAL A C 1
ATOM 4832 O O . VAL A 1 617 ? 8.248 -17.312 -30.933 1.00 76.19 617 VAL A O 1
ATOM 4835 N N . VAL A 1 618 ? 9.949 -18.697 -31.428 1.00 81.81 618 VAL A N 1
ATOM 4836 C CA . VAL A 1 618 ? 10.527 -18.677 -30.081 1.00 81.81 618 VAL A CA 1
ATOM 4837 C C . VAL A 1 618 ? 11.509 -17.517 -29.983 1.00 81.81 618 VAL A C 1
ATOM 4839 O O . VAL A 1 618 ? 12.425 -17.395 -30.800 1.00 81.81 618 VAL A O 1
ATOM 4842 N N . LEU A 1 619 ? 11.285 -16.649 -28.994 1.00 85.44 619 LEU A N 1
ATOM 4843 C CA . LEU A 1 619 ? 12.128 -15.491 -28.727 1.00 85.44 619 LEU A CA 1
ATOM 4844 C C . LEU A 1 619 ? 12.813 -15.615 -27.369 1.00 85.44 619 LEU A C 1
ATOM 4846 O O . LEU A 1 619 ? 12.150 -15.891 -26.366 1.00 85.44 619 LEU A O 1
ATOM 4850 N N . LYS A 1 620 ? 14.101 -15.278 -27.324 1.00 87.06 620 LYS A N 1
ATOM 4851 C CA . LYS A 1 620 ? 14.892 -15.200 -26.098 1.00 87.06 620 LYS A CA 1
ATOM 4852 C C . LYS A 1 620 ? 15.033 -13.756 -25.634 1.00 87.06 620 LYS A C 1
ATOM 4854 O O . LYS A 1 620 ? 15.682 -12.936 -26.284 1.00 87.06 620 LYS A O 1
ATOM 4859 N N . VAL A 1 621 ? 14.432 -13.430 -24.488 1.00 89.62 621 VAL A N 1
ATOM 4860 C CA . VAL A 1 621 ? 14.496 -12.073 -23.924 1.00 89.62 621 VAL A CA 1
ATOM 4861 C C . VAL A 1 621 ? 15.915 -11.760 -23.455 1.00 89.62 621 VAL A C 1
ATOM 4863 O O . VAL A 1 621 ? 16.542 -12.491 -22.692 1.00 89.62 621 VAL A O 1
ATOM 4866 N N . SER A 1 622 ? 16.382 -10.618 -23.921 1.00 89.94 622 SER A N 1
ATOM 4867 C CA . SER A 1 622 ? 17.768 -10.177 -23.946 1.00 89.94 622 SER A CA 1
ATOM 4868 C C . SER A 1 622 ? 17.947 -8.806 -23.280 1.00 89.94 622 SER A C 1
ATOM 4870 O O . SER A 1 622 ? 19.038 -8.443 -22.835 1.00 89.94 622 SER A O 1
ATOM 4872 N N . GLY A 1 623 ? 16.854 -8.051 -23.161 1.00 92.00 623 GLY A N 1
ATOM 4873 C CA . GLY A 1 623 ? 16.826 -6.756 -22.506 1.00 92.00 623 GLY A CA 1
ATOM 4874 C C . GLY A 1 623 ? 15.421 -6.203 -22.333 1.00 92.00 623 GLY A C 1
ATOM 4875 O O . GLY A 1 623 ? 14.425 -6.802 -22.747 1.00 92.00 623 GLY A O 1
ATOM 4876 N N . ILE A 1 624 ? 15.355 -5.037 -21.706 1.00 93.62 624 ILE A N 1
ATOM 4877 C CA . ILE A 1 624 ? 14.124 -4.311 -21.443 1.00 93.62 624 ILE A CA 1
ATOM 4878 C C . ILE A 1 624 ? 14.350 -2.804 -21.519 1.00 93.62 624 ILE A C 1
ATOM 4880 O O . ILE A 1 624 ? 15.328 -2.285 -20.988 1.00 93.62 624 ILE A O 1
ATOM 4884 N N . TRP A 1 625 ? 13.406 -2.089 -22.124 1.00 93.19 625 TRP A N 1
ATOM 4885 C CA . TRP A 1 625 ? 13.416 -0.634 -22.240 1.00 93.19 625 TRP A CA 1
ATOM 4886 C C . TRP A 1 625 ? 12.371 0.009 -21.330 1.00 93.19 625 TRP A C 1
ATOM 4888 O O . TRP A 1 625 ? 11.272 -0.524 -21.139 1.00 93.19 625 TRP A O 1
ATOM 4898 N N . VAL A 1 626 ? 12.689 1.192 -20.796 1.00 91.56 626 VAL A N 1
ATOM 4899 C CA . VAL A 1 626 ? 11.715 2.011 -20.064 1.00 91.56 626 VAL A CA 1
ATOM 4900 C C . VAL A 1 626 ? 10.537 2.326 -20.994 1.00 91.56 626 VAL A C 1
ATOM 4902 O O . VAL A 1 626 ? 10.762 2.782 -22.120 1.00 91.56 626 VAL A O 1
ATOM 4905 N N . PRO A 1 627 ? 9.277 2.117 -20.558 1.00 88.00 627 PRO A N 1
ATOM 4906 C CA . PRO A 1 627 ? 8.124 2.399 -21.399 1.00 88.00 627 PRO A CA 1
ATOM 4907 C C . PRO A 1 627 ? 8.108 3.846 -21.909 1.00 88.00 627 PRO A C 1
ATOM 4909 O O . PRO A 1 627 ? 8.457 4.781 -21.188 1.00 88.00 627 PRO A O 1
ATOM 4912 N N . MET A 1 628 ? 7.641 4.037 -23.144 1.00 84.81 628 MET A N 1
ATOM 4913 C CA . MET A 1 628 ? 7.543 5.347 -23.799 1.00 84.81 628 MET A CA 1
ATOM 4914 C C . MET A 1 628 ? 6.081 5.781 -23.995 1.00 84.81 628 MET A C 1
ATOM 4916 O O . MET A 1 628 ? 5.174 4.959 -24.138 1.00 84.81 628 MET A O 1
ATOM 4920 N N . LYS A 1 629 ? 5.842 7.097 -24.009 1.00 75.25 629 LYS A N 1
ATOM 4921 C CA . LYS A 1 629 ? 4.534 7.746 -24.200 1.00 75.25 629 LYS A CA 1
ATOM 4922 C C . LYS A 1 629 ? 4.006 7.546 -25.620 1.00 75.25 629 LYS A C 1
ATOM 4924 O O . LYS A 1 629 ? 2.811 7.316 -25.790 1.00 75.25 629 LYS A O 1
ATOM 4929 N N . TYR A 1 630 ? 4.892 7.632 -26.610 1.00 64.81 630 TYR A N 1
ATOM 4930 C CA . TYR A 1 630 ? 4.590 7.400 -28.017 1.00 64.81 630 TYR A CA 1
ATOM 4931 C C . TYR A 1 630 ? 5.223 6.078 -28.439 1.00 64.81 630 TYR A C 1
ATOM 4933 O O . TYR A 1 630 ? 6.357 6.033 -28.899 1.00 64.81 630 TYR A O 1
ATOM 4941 N N . THR A 1 631 ? 4.492 4.988 -28.244 1.00 56.38 631 THR A N 1
ATOM 4942 C CA . THR A 1 631 ? 4.687 3.783 -29.053 1.00 56.38 631 THR A CA 1
ATOM 4943 C C . THR A 1 631 ? 3.992 4.105 -30.378 1.00 56.38 631 THR A C 1
ATOM 4945 O O . THR A 1 631 ? 2.776 4.317 -30.341 1.00 56.38 631 THR A O 1
ATOM 4948 N N . PRO A 1 632 ? 4.697 4.259 -31.513 1.00 48.00 632 PRO A N 1
ATOM 4949 C CA . PRO A 1 632 ? 4.055 4.528 -32.793 1.00 48.00 632 PRO A CA 1
ATOM 4950 C C . PRO A 1 632 ? 3.301 3.266 -33.237 1.00 48.00 632 PRO A C 1
ATOM 4952 O O . PRO A 1 632 ? 3.778 2.474 -34.030 1.00 48.00 632 PRO A O 1
ATOM 4955 N N . LEU A 1 633 ? 2.118 3.050 -32.660 1.00 49.44 633 LEU A N 1
ATOM 4956 C CA . LEU A 1 633 ? 1.214 1.932 -32.953 1.00 49.44 633 LEU A CA 1
ATOM 4957 C C . LEU A 1 633 ? 0.080 2.352 -33.893 1.00 49.44 633 LEU A C 1
ATOM 4959 O O . LEU A 1 633 ? -0.905 1.630 -34.029 1.00 49.44 633 LEU A O 1
ATOM 4963 N N . HIS A 1 634 ? 0.178 3.526 -34.523 1.00 37.56 634 HIS A N 1
ATOM 4964 C CA . HIS A 1 634 ? -0.891 4.056 -35.367 1.00 37.56 634 HIS A CA 1
ATOM 4965 C C . HIS A 1 634 ? -1.154 3.229 -36.642 1.00 37.56 634 HIS A C 1
ATOM 4967 O O . HIS A 1 634 ? -2.162 3.486 -37.293 1.00 37.56 634 HIS A O 1
ATOM 4973 N N . GLU A 1 635 ? -0.352 2.200 -36.943 1.00 35.91 635 GLU A N 1
ATOM 4974 C CA . GLU A 1 635 ? -0.513 1.355 -38.140 1.00 35.91 635 GLU A CA 1
ATOM 4975 C C . GLU A 1 635 ? -0.600 -0.162 -37.859 1.00 35.91 635 GLU A C 1
ATOM 4977 O O . GLU A 1 635 ? -0.739 -0.950 -38.785 1.00 35.91 635 GLU A O 1
ATOM 4982 N N . VAL A 1 636 ? -0.669 -0.609 -36.595 1.00 36.34 636 VAL A N 1
ATOM 4983 C CA . VAL A 1 636 ? -0.883 -2.041 -36.278 1.00 36.34 636 VAL A CA 1
ATOM 4984 C C . VAL A 1 636 ? -2.348 -2.285 -35.916 1.00 36.34 636 VAL A C 1
ATOM 4986 O O . VAL A 1 636 ? -2.735 -2.424 -34.751 1.00 36.34 636 VAL A O 1
ATOM 4989 N N . ALA A 1 637 ? -3.195 -2.273 -36.944 1.00 27.89 637 ALA A N 1
ATOM 4990 C CA . ALA A 1 637 ? -4.591 -2.667 -36.834 1.00 27.89 637 ALA A CA 1
ATOM 4991 C C . ALA A 1 637 ? -4.730 -4.200 -36.749 1.00 27.89 637 ALA A C 1
ATOM 4993 O O . ALA A 1 637 ? -4.168 -4.930 -37.556 1.00 27.89 637 ALA A O 1
ATOM 4994 N N . ALA A 1 638 ? -5.576 -4.640 -35.810 1.00 34.06 638 ALA A N 1
ATOM 4995 C CA . ALA A 1 638 ? -6.242 -5.946 -35.741 1.00 34.06 638 ALA A CA 1
ATOM 4996 C C . ALA A 1 638 ? -5.368 -7.192 -35.508 1.00 34.06 638 ALA A C 1
ATOM 4998 O O . ALA A 1 638 ? -4.978 -7.841 -36.464 1.00 34.06 638 ALA A O 1
ATOM 4999 N N . LEU A 1 639 ? -5.175 -7.612 -34.245 1.00 30.61 639 LEU A N 1
ATOM 5000 C CA . LEU A 1 639 ? -4.622 -8.943 -33.927 1.00 30.61 639 LEU A CA 1
ATOM 5001 C C . LEU A 1 639 ? -4.859 -9.368 -32.458 1.00 30.61 639 LEU A C 1
ATOM 5003 O O . LEU A 1 639 ? -3.933 -9.559 -31.683 1.00 30.61 639 LEU A O 1
ATOM 5007 N N . ALA A 1 640 ? -6.126 -9.481 -32.046 1.00 28.95 640 ALA A N 1
ATOM 5008 C CA . ALA A 1 640 ? -6.518 -10.190 -30.816 1.00 28.95 640 ALA A CA 1
ATOM 5009 C C . ALA A 1 640 ? -8.021 -10.515 -30.821 1.00 28.95 640 ALA A C 1
ATOM 5011 O O . ALA A 1 640 ? -8.774 -10.065 -29.957 1.00 28.95 640 ALA A O 1
ATOM 5012 N N . GLN A 1 641 ? -8.493 -11.270 -31.812 1.00 31.28 641 GLN A N 1
ATOM 5013 C CA . GLN A 1 641 ? -9.764 -11.983 -31.690 1.00 31.28 641 GLN A CA 1
ATOM 5014 C C . GLN A 1 641 ? -9.614 -13.397 -32.252 1.00 31.28 641 GLN A C 1
ATOM 5016 O O . GLN A 1 641 ? -9.004 -13.602 -33.292 1.00 31.28 641 GLN A O 1
ATOM 5021 N N . THR A 1 642 ? -10.220 -14.337 -31.528 1.00 30.67 642 THR A N 1
ATOM 5022 C CA . THR A 1 642 ? -10.449 -15.755 -31.845 1.00 30.67 642 THR A CA 1
ATOM 5023 C C . THR A 1 642 ? -9.300 -16.742 -31.618 1.00 30.67 642 THR A C 1
ATOM 5025 O O . THR A 1 642 ? -8.634 -17.179 -32.545 1.00 30.67 642 THR A O 1
ATOM 5028 N N . SER A 1 643 ? -9.209 -17.237 -30.381 1.00 29.22 643 SER A N 1
ATOM 5029 C CA . SER A 1 643 ? -8.947 -18.661 -30.128 1.00 29.22 643 SER A CA 1
ATOM 5030 C C . SER A 1 643 ? -9.655 -19.131 -28.850 1.00 29.22 643 SER A C 1
ATOM 5032 O O . SER A 1 643 ? -9.047 -19.447 -27.837 1.00 29.22 643 SER A O 1
ATOM 5034 N N . SER A 1 644 ? -10.985 -19.206 -28.904 1.00 30.48 644 SER A N 1
ATOM 5035 C CA . SER A 1 644 ? -11.713 -20.245 -28.172 1.00 30.48 644 SER A CA 1
ATOM 5036 C C . SER A 1 644 ? -12.900 -20.706 -29.015 1.00 30.48 644 SER A C 1
ATOM 5038 O O . SER A 1 644 ? -13.958 -20.078 -29.081 1.00 30.48 644 SER A O 1
ATOM 5040 N N . ARG A 1 645 ? -12.725 -21.831 -29.714 1.00 31.95 645 ARG A N 1
ATOM 5041 C CA . ARG A 1 645 ? -13.869 -22.674 -30.070 1.00 31.95 645 ARG A CA 1
ATOM 5042 C C . ARG A 1 645 ? -14.311 -23.362 -28.783 1.00 31.95 645 ARG A C 1
ATOM 5044 O O . ARG A 1 645 ? -13.757 -24.383 -28.412 1.00 31.95 645 ARG A O 1
ATOM 5051 N N . ASP A 1 646 ? -15.169 -22.659 -28.046 1.00 31.16 646 ASP A N 1
ATOM 5052 C CA . ASP A 1 646 ? -16.410 -23.149 -27.430 1.00 31.16 646 ASP A CA 1
ATOM 5053 C C . ASP A 1 646 ? -16.807 -22.261 -26.242 1.00 31.16 646 ASP A C 1
ATOM 5055 O O . ASP A 1 646 ? -16.296 -22.372 -25.131 1.00 31.16 646 ASP A O 1
ATOM 5059 N N . GLY A 1 647 ? -17.755 -21.347 -26.485 1.00 27.31 647 GLY A N 1
ATOM 5060 C CA . GLY A 1 647 ? -18.284 -20.456 -25.450 1.00 27.31 647 GLY A CA 1
ATOM 5061 C C . GLY A 1 647 ? -19.175 -19.326 -25.974 1.00 27.31 647 GLY A C 1
ATOM 5062 O O . GLY A 1 647 ? -18.814 -18.161 -25.894 1.00 27.31 647 GLY A O 1
ATOM 5063 N N . ARG A 1 648 ? -20.341 -19.688 -26.522 1.00 28.22 648 ARG A N 1
ATOM 5064 C CA . ARG A 1 648 ? -21.479 -18.850 -26.968 1.00 28.22 648 ARG A CA 1
ATOM 5065 C C . ARG A 1 648 ? -21.602 -17.437 -26.344 1.00 28.22 648 ARG A C 1
ATOM 5067 O O . ARG A 1 648 ? -22.020 -17.332 -25.197 1.00 28.22 648 ARG A O 1
ATOM 5074 N N . LEU A 1 649 ? -21.470 -16.384 -27.162 1.00 26.58 649 LEU A N 1
ATOM 5075 C CA . LEU A 1 649 ? -22.265 -15.135 -27.133 1.00 26.58 649 LEU A CA 1
ATOM 5076 C C . LEU A 1 649 ? -22.343 -14.587 -28.579 1.00 26.58 649 LEU A C 1
ATOM 5078 O O . LEU A 1 649 ? -21.334 -14.532 -29.273 1.00 26.58 649 LEU A O 1
ATOM 5082 N N . GLY A 1 650 ? -23.550 -14.293 -29.075 1.00 26.81 650 GLY A N 1
ATOM 5083 C CA . GLY A 1 650 ? -23.850 -14.193 -30.512 1.00 26.81 650 GLY A CA 1
ATOM 5084 C C . GLY A 1 650 ? -23.686 -12.821 -31.195 1.00 26.81 650 GLY A C 1
ATOM 5085 O O . GLY A 1 650 ? -24.185 -11.827 -30.684 1.00 26.81 650 GLY A O 1
ATOM 5086 N N . GLY A 1 651 ? -23.100 -12.864 -32.407 1.00 24.59 651 GLY A N 1
ATOM 5087 C CA . GLY A 1 651 ? -23.355 -12.071 -33.638 1.00 24.59 651 GLY A CA 1
ATOM 5088 C C . GLY A 1 651 ? -23.053 -10.553 -33.686 1.00 24.59 651 GLY A C 1
ATOM 5089 O O . GLY A 1 651 ? -23.046 -9.914 -32.639 1.00 24.59 651 GLY A O 1
ATOM 5090 N N . PRO A 1 652 ? -22.902 -9.923 -34.887 1.00 31.22 652 PRO A N 1
ATOM 5091 C CA . PRO A 1 652 ? -22.857 -10.473 -36.253 1.00 31.22 652 PRO A CA 1
ATOM 5092 C C . PRO A 1 652 ? -21.550 -10.186 -37.049 1.00 31.22 652 PRO A C 1
ATOM 5094 O O . PRO A 1 652 ? -20.879 -9.181 -36.851 1.00 31.22 652 PRO A O 1
ATOM 5097 N N . SER A 1 653 ? -21.254 -11.108 -37.975 1.00 32.25 653 SER A N 1
ATOM 5098 C CA . SER A 1 653 ? -20.462 -11.026 -39.225 1.00 32.25 653 SER A CA 1
ATOM 5099 C C . SER A 1 653 ? -19.454 -9.878 -39.439 1.00 32.25 653 SER A C 1
ATOM 5101 O O . SER A 1 653 ? -19.851 -8.733 -39.661 1.00 32.25 653 SER A O 1
ATOM 5103 N N . VAL A 1 654 ? -18.169 -10.235 -39.574 1.00 30.19 654 VAL A N 1
ATOM 5104 C CA . VAL A 1 654 ? -17.107 -9.385 -40.146 1.00 30.19 654 VAL A CA 1
ATOM 5105 C C . VAL A 1 654 ? -16.636 -9.965 -41.490 1.00 30.19 654 VAL A C 1
ATOM 5107 O O . VAL A 1 654 ? -16.525 -11.176 -41.655 1.00 30.19 654 VAL A O 1
ATOM 5110 N N . SER A 1 655 ? -16.435 -9.053 -42.444 1.00 27.50 655 SER A N 1
ATOM 5111 C CA . SER A 1 655 ? -16.024 -9.206 -43.850 1.00 27.50 655 SER A CA 1
ATOM 5112 C C . SER A 1 655 ? -14.690 -9.955 -44.055 1.00 27.50 655 SER A C 1
ATOM 5114 O O . SER A 1 655 ? -13.817 -9.847 -43.196 1.00 27.50 655 SER A O 1
ATOM 5116 N N . PRO A 1 656 ? -14.464 -10.635 -45.202 1.00 38.50 656 PRO A N 1
ATOM 5117 C CA . PRO A 1 656 ? -13.207 -11.317 -45.493 1.00 38.50 656 PRO A CA 1
ATOM 5118 C C . PRO A 1 656 ? -12.224 -10.385 -46.220 1.00 38.50 656 PRO A C 1
ATOM 5120 O O . PRO A 1 656 ? -12.408 -10.092 -47.398 1.00 38.50 656 PRO A O 1
ATOM 5123 N N . ALA A 1 657 ? -11.179 -9.926 -45.530 1.00 33.97 657 ALA A N 1
ATOM 5124 C CA . ALA A 1 657 ? -9.900 -9.527 -46.128 1.00 33.97 657 ALA A CA 1
ATOM 5125 C C . ALA A 1 657 ? -8.849 -9.340 -45.020 1.00 33.97 657 ALA A C 1
ATOM 5127 O O . ALA A 1 657 ? -9.137 -8.687 -44.022 1.00 33.97 657 ALA A O 1
ATOM 5128 N N . PHE A 1 658 ? -7.642 -9.858 -45.269 1.00 31.89 658 PHE A N 1
ATOM 5129 C CA . PHE A 1 658 ? -6.458 -9.948 -44.396 1.00 31.89 658 PHE A CA 1
ATOM 5130 C C . PHE A 1 658 ? -6.433 -11.151 -43.438 1.00 31.89 658 PHE A C 1
ATOM 5132 O O . PHE A 1 658 ? -7.260 -11.262 -42.540 1.00 31.89 658 PHE A O 1
ATOM 5139 N N . ASP A 1 659 ? -5.467 -12.053 -43.660 1.00 35.75 659 ASP A N 1
ATOM 5140 C CA . ASP A 1 659 ? -5.158 -13.201 -42.799 1.00 35.75 659 ASP A CA 1
ATOM 5141 C C . ASP A 1 659 ? -4.269 -12.731 -41.628 1.00 35.75 659 ASP A C 1
ATOM 5143 O O . ASP A 1 659 ? -3.085 -12.445 -41.840 1.00 35.75 659 ASP A O 1
ATOM 5147 N N . PRO A 1 660 ? -4.811 -12.593 -40.404 1.00 32.97 660 PRO A N 1
ATOM 5148 C CA . PRO A 1 660 ? -4.107 -11.974 -39.287 1.00 32.97 660 PRO A CA 1
ATOM 5149 C C . PRO A 1 660 ? -3.153 -12.943 -38.575 1.00 32.97 660 PRO A C 1
ATOM 5151 O O . PRO A 1 660 ? -2.364 -12.514 -37.743 1.00 32.97 660 PRO A O 1
ATOM 5154 N N . PHE A 1 661 ? -3.154 -14.244 -38.885 1.00 29.86 661 PHE A N 1
ATOM 5155 C CA . PHE A 1 661 ? -2.357 -15.231 -38.140 1.00 29.86 661 PHE A CA 1
ATOM 5156 C C . PHE A 1 661 ? -0.847 -15.189 -38.434 1.00 29.86 661 PHE A C 1
ATOM 5158 O O . PHE A 1 661 ? -0.084 -15.959 -37.857 1.00 29.86 661 PHE A O 1
ATOM 5165 N N . LYS A 1 662 ? -0.384 -14.271 -39.291 1.00 35.81 662 LYS A N 1
ATOM 5166 C CA . LYS A 1 662 ? 1.014 -14.208 -39.739 1.00 35.81 662 LYS A CA 1
ATOM 5167 C C . LYS A 1 662 ? 1.999 -13.542 -38.763 1.00 35.81 662 LYS A C 1
ATOM 5169 O O . LYS A 1 662 ? 3.196 -13.621 -39.015 1.00 35.81 662 LYS A O 1
ATOM 5174 N N . TYR A 1 663 ? 1.538 -12.900 -37.681 1.00 39.44 663 TYR A N 1
ATOM 5175 C CA . TYR A 1 663 ? 2.410 -12.064 -36.828 1.00 39.44 663 TYR A CA 1
ATOM 5176 C C . TYR A 1 663 ? 2.227 -12.220 -35.311 1.00 39.44 663 TYR A C 1
ATOM 5178 O O . TYR A 1 663 ? 2.786 -11.434 -34.549 1.00 39.44 663 TYR A O 1
ATOM 5186 N N . LEU A 1 664 ? 1.483 -13.225 -34.841 1.00 36.19 664 LEU A N 1
ATOM 5187 C CA . LEU A 1 664 ? 1.470 -13.546 -33.412 1.00 36.19 664 LEU A CA 1
ATOM 5188 C C . LEU A 1 664 ? 2.713 -14.371 -33.069 1.00 36.19 664 LEU A C 1
ATOM 5190 O O . LEU A 1 664 ? 2.792 -15.563 -33.362 1.00 36.19 664 LEU A O 1
ATOM 5194 N N . ILE A 1 665 ? 3.692 -13.706 -32.463 1.00 47.38 665 ILE A N 1
ATOM 5195 C CA . ILE A 1 665 ? 4.879 -14.343 -31.898 1.00 47.38 665 ILE A CA 1
ATOM 5196 C C . ILE A 1 665 ? 4.562 -14.728 -30.447 1.00 47.38 665 ILE A C 1
ATOM 5198 O O . ILE A 1 665 ? 4.048 -13.902 -29.689 1.00 47.38 665 ILE A O 1
ATOM 5202 N N . TYR A 1 666 ? 4.852 -15.974 -30.068 1.00 43.34 666 TYR A N 1
ATOM 5203 C CA . TYR A 1 666 ? 4.639 -16.492 -28.716 1.00 43.34 666 TYR A CA 1
ATOM 5204 C C . TYR A 1 666 ? 5.982 -16.914 -28.123 1.00 43.34 666 TYR A C 1
ATOM 5206 O O . TYR A 1 666 ? 6.680 -17.717 -28.724 1.00 43.34 666 TYR A O 1
ATOM 5214 N N . ILE A 1 667 ? 6.326 -16.448 -26.922 1.00 45.03 667 ILE A N 1
ATOM 5215 C CA . ILE A 1 667 ? 7.487 -17.002 -26.206 1.00 45.03 667 ILE A CA 1
ATOM 5216 C C . ILE A 1 667 ? 7.092 -18.367 -25.635 1.00 45.03 667 ILE A C 1
ATOM 5218 O O . ILE A 1 667 ? 6.230 -18.419 -24.759 1.00 45.03 667 ILE A O 1
ATOM 5222 N N . VAL A 1 668 ? 7.679 -19.456 -26.130 1.00 38.06 668 VAL A N 1
ATOM 5223 C CA . VAL A 1 668 ? 7.419 -20.825 -25.648 1.00 38.06 668 VAL A CA 1
ATOM 5224 C C . VAL A 1 668 ? 8.555 -21.269 -24.718 1.00 38.06 668 VAL A C 1
ATOM 5226 O O . VAL A 1 668 ? 9.709 -21.012 -25.050 1.00 38.06 668 VAL A O 1
ATOM 5229 N N . PRO A 1 669 ? 8.264 -21.941 -23.587 1.00 39.22 669 PRO A N 1
ATOM 5230 C CA . PRO A 1 669 ? 9.282 -22.627 -22.791 1.00 39.22 669 PRO A CA 1
ATOM 5231 C C . PRO A 1 669 ? 9.997 -23.711 -23.613 1.00 39.22 669 PRO A C 1
ATOM 5233 O O . PRO A 1 669 ? 9.346 -24.484 -24.316 1.00 39.22 669 PRO A O 1
ATOM 5236 N N . GLU A 1 670 ? 11.317 -23.826 -23.472 1.00 38.66 670 GLU A N 1
ATOM 5237 C CA . GLU A 1 670 ? 12.188 -24.740 -24.238 1.00 38.66 670 GLU A CA 1
ATOM 5238 C C . GLU A 1 670 ? 11.804 -26.239 -24.113 1.00 38.66 670 GLU A C 1
ATOM 5240 O O . GLU A 1 670 ? 12.180 -27.062 -24.944 1.00 38.66 670 GLU A O 1
ATOM 5245 N N . THR A 1 671 ? 10.999 -26.616 -23.111 1.00 39.66 671 THR A N 1
ATOM 5246 C CA . THR A 1 671 ? 10.785 -28.010 -22.679 1.00 39.66 671 THR A CA 1
ATOM 5247 C C . THR A 1 671 ? 9.544 -28.730 -23.240 1.00 39.66 671 THR A C 1
ATOM 5249 O O . THR A 1 671 ? 9.294 -29.870 -22.851 1.00 39.66 671 THR A O 1
ATOM 5252 N N . GLN A 1 672 ? 8.751 -28.137 -24.147 1.00 40.62 672 GLN A N 1
ATOM 5253 C CA . GLN A 1 672 ? 7.474 -28.736 -24.615 1.00 40.62 672 GLN A CA 1
ATOM 5254 C C . GLN A 1 672 ? 7.440 -29.284 -26.058 1.00 40.62 672 GLN A C 1
ATOM 5256 O O . GLN A 1 672 ? 6.362 -29.543 -26.592 1.00 40.62 672 GLN A O 1
ATOM 5261 N N . THR A 1 673 ? 8.576 -29.523 -26.712 1.00 38.06 673 THR A N 1
ATOM 5262 C CA . THR A 1 673 ? 8.603 -29.948 -28.129 1.00 38.06 673 THR A CA 1
ATOM 5263 C C . THR A 1 673 ? 8.428 -31.452 -28.403 1.00 38.06 673 THR A C 1
ATOM 5265 O O . THR A 1 673 ? 8.504 -31.852 -29.564 1.00 38.06 673 THR A O 1
ATOM 5268 N N . GLU A 1 674 ? 8.101 -32.303 -27.421 1.00 32.81 674 GLU A N 1
ATOM 5269 C CA . GLU A 1 674 ? 7.913 -33.746 -27.668 1.00 32.81 674 GLU A CA 1
ATOM 5270 C C . GLU A 1 674 ? 6.440 -34.222 -27.663 1.00 32.81 674 GLU A C 1
ATOM 5272 O O . GLU A 1 674 ? 5.802 -34.385 -26.628 1.00 32.81 674 GLU A O 1
ATOM 5277 N N . ASN A 1 675 ? 5.955 -34.527 -28.877 1.00 32.41 675 ASN A N 1
ATOM 5278 C CA . ASN A 1 675 ? 4.903 -35.487 -29.260 1.00 32.41 675 ASN A CA 1
ATOM 5279 C C . ASN A 1 675 ? 3.486 -35.354 -28.658 1.00 32.41 675 ASN A C 1
ATOM 5281 O O . ASN A 1 675 ? 3.128 -36.032 -27.696 1.00 32.41 675 ASN A O 1
ATOM 5285 N N . ILE A 1 676 ? 2.596 -34.651 -29.375 1.00 26.28 676 ILE A N 1
ATOM 5286 C CA . ILE A 1 676 ? 1.137 -34.827 -29.256 1.00 26.28 676 ILE A CA 1
ATOM 5287 C C . ILE A 1 676 ? 0.589 -35.387 -30.577 1.00 26.28 676 ILE A C 1
ATOM 5289 O O . ILE A 1 676 ? 0.463 -34.674 -31.569 1.00 26.28 676 ILE A O 1
ATOM 5293 N N . VAL A 1 677 ? 0.233 -36.675 -30.581 1.00 26.39 677 VAL A N 1
ATOM 5294 C CA . VAL A 1 677 ? -0.567 -37.311 -31.640 1.00 26.39 677 VAL A CA 1
ATOM 5295 C C . VAL A 1 677 ? -2.036 -37.236 -31.222 1.00 26.39 677 VAL A C 1
ATOM 5297 O O . VAL A 1 677 ? -2.451 -37.921 -30.288 1.00 26.39 677 VAL A O 1
ATOM 5300 N N . ILE A 1 678 ? -2.831 -36.401 -31.896 1.00 27.03 678 ILE A N 1
ATOM 5301 C CA . ILE A 1 678 ? -4.281 -36.309 -31.671 1.00 27.03 678 ILE A CA 1
ATOM 5302 C C . ILE A 1 678 ? -4.988 -37.284 -32.620 1.00 27.03 678 ILE A C 1
ATOM 5304 O O . ILE A 1 678 ? -4.926 -37.145 -33.837 1.00 27.03 678 ILE A O 1
ATOM 5308 N N . SER A 1 679 ? -5.660 -38.282 -32.044 1.00 23.30 679 SER A N 1
ATOM 5309 C CA . SER A 1 679 ? -6.562 -39.208 -32.737 1.00 23.30 679 SER A CA 1
ATOM 5310 C C . SER A 1 679 ? -7.981 -38.633 -32.722 1.00 23.30 679 SER A C 1
ATOM 5312 O O . SER A 1 679 ? -8.601 -38.563 -31.660 1.00 23.30 679 SER A O 1
ATOM 5314 N N . GLU A 1 680 ? -8.520 -38.275 -33.886 1.00 25.72 680 GLU A N 1
ATOM 5315 C CA . GLU A 1 680 ? -9.912 -37.838 -34.038 1.00 25.72 680 GLU A CA 1
ATOM 5316 C C . GLU A 1 680 ? -10.886 -39.035 -34.040 1.00 25.72 680 GLU A C 1
ATOM 5318 O O . GLU A 1 680 ? -10.733 -39.992 -34.801 1.00 25.72 680 GLU A O 1
ATOM 5323 N N . ARG A 1 681 ? -11.936 -38.969 -33.211 1.00 23.88 681 ARG A N 1
ATOM 5324 C CA . ARG A 1 681 ? -13.189 -39.726 -33.387 1.00 23.88 681 ARG A CA 1
ATOM 5325 C C . ARG A 1 681 ? -14.354 -38.731 -33.400 1.00 23.88 681 ARG A C 1
ATOM 5327 O O . ARG A 1 681 ? -14.394 -37.884 -32.509 1.00 23.88 681 ARG A O 1
ATOM 5334 N N . PRO A 1 682 ? -15.312 -38.834 -34.336 1.00 26.34 682 PRO A N 1
ATOM 5335 C CA . PRO A 1 682 ? -16.494 -37.983 -34.335 1.00 26.34 682 PRO A CA 1
ATOM 5336 C C . PRO A 1 682 ? -17.544 -38.516 -33.347 1.00 26.34 682 PRO A C 1
ATOM 5338 O O . PRO A 1 682 ? -17.696 -39.730 -33.190 1.00 26.34 682 PRO A O 1
ATOM 5341 N N . LEU A 1 683 ? -18.270 -37.607 -32.692 1.00 27.91 683 LEU A N 1
ATOM 5342 C CA . LEU A 1 683 ? -19.454 -37.904 -31.881 1.00 27.91 683 LEU A CA 1
ATOM 5343 C C . LEU A 1 683 ? -20.679 -37.193 -32.467 1.00 27.91 683 LEU A C 1
ATOM 5345 O O . LEU A 1 683 ? -20.578 -36.070 -32.954 1.00 27.91 683 LEU A O 1
ATOM 5349 N N . ASP A 1 684 ? -21.793 -37.920 -32.416 1.00 27.30 684 ASP A N 1
ATOM 5350 C CA . ASP A 1 684 ? -23.099 -37.678 -33.034 1.00 27.30 684 ASP A CA 1
ATOM 5351 C C . ASP A 1 684 ? -23.860 -36.455 -32.494 1.00 27.30 684 ASP A C 1
ATOM 5353 O O . ASP A 1 684 ? -23.895 -36.191 -31.290 1.00 27.30 684 ASP A O 1
ATOM 5357 N N . ASP A 1 685 ? -24.554 -35.780 -33.413 1.00 30.56 685 ASP A N 1
ATOM 5358 C CA . ASP A 1 685 ? -25.492 -34.679 -33.181 1.00 30.56 685 ASP A CA 1
ATOM 5359 C C . ASP A 1 685 ? -26.903 -35.226 -32.887 1.00 30.56 685 ASP A C 1
ATOM 5361 O O . ASP A 1 685 ? -27.749 -35.353 -33.775 1.00 30.56 685 ASP A O 1
ATOM 5365 N N . SER A 1 686 ? -27.209 -35.521 -31.625 1.00 28.19 686 SER A N 1
ATOM 5366 C CA . SER A 1 686 ? -28.604 -35.641 -31.185 1.00 28.19 686 SER A CA 1
ATOM 5367 C C . SER A 1 686 ? -28.733 -35.366 -29.691 1.00 28.19 686 SER A C 1
ATOM 5369 O O . SER A 1 686 ? -28.520 -36.268 -28.891 1.00 28.19 686 SER A O 1
ATOM 5371 N N . ASP A 1 687 ? -29.026 -34.111 -29.327 1.00 28.62 687 ASP A N 1
ATOM 5372 C CA . ASP A 1 687 ? -29.969 -33.740 -28.253 1.00 28.62 687 ASP A CA 1
ATOM 5373 C C . ASP A 1 687 ? -29.913 -32.227 -27.959 1.00 28.62 687 ASP A C 1
ATOM 5375 O O . ASP A 1 687 ? -29.127 -31.738 -27.146 1.00 28.62 687 ASP A O 1
ATOM 5379 N N . LEU A 1 688 ? -30.804 -31.455 -28.590 1.00 29.02 688 LEU A N 1
ATOM 5380 C CA . LEU A 1 688 ? -31.118 -30.083 -28.175 1.00 29.02 688 LEU A CA 1
ATOM 5381 C C . LEU A 1 688 ? -32.638 -29.856 -28.203 1.00 29.02 688 LEU A C 1
ATOM 5383 O O . LEU A 1 688 ? -33.240 -29.932 -29.275 1.00 29.02 688 LEU A O 1
ATOM 5387 N N . PRO A 1 689 ? -33.278 -29.513 -27.068 1.00 28.09 689 PRO A N 1
ATOM 5388 C CA . PRO A 1 689 ? -34.669 -29.088 -27.057 1.00 28.09 689 PRO A CA 1
ATOM 5389 C C . PRO A 1 689 ? -34.795 -27.576 -27.303 1.00 28.09 689 PRO A C 1
ATOM 5391 O O . PRO A 1 689 ? -34.079 -26.748 -26.737 1.00 28.09 689 PRO A O 1
ATOM 5394 N N . ALA A 1 690 ? -35.756 -27.226 -28.156 1.00 34.22 690 ALA A N 1
ATOM 5395 C CA . ALA A 1 690 ? -36.101 -25.870 -28.556 1.00 34.22 690 ALA A CA 1
ATOM 5396 C C . ALA A 1 690 ? -37.029 -25.179 -27.543 1.00 34.22 690 ALA A C 1
ATOM 5398 O O . ALA A 1 690 ? -38.080 -25.718 -27.221 1.00 34.22 690 ALA A O 1
ATOM 5399 N N . HIS A 1 691 ? -36.723 -23.935 -27.148 1.00 29.56 691 HIS A N 1
ATOM 5400 C CA . HIS A 1 691 ? -37.731 -22.972 -26.682 1.00 29.56 691 HIS A CA 1
ATOM 5401 C C . HIS A 1 691 ? -37.273 -21.518 -26.895 1.00 29.56 691 HIS A C 1
ATOM 5403 O O . HIS A 1 691 ? -36.424 -21.003 -26.175 1.00 29.56 691 HIS A O 1
ATOM 5409 N N . HIS A 1 692 ? -37.905 -20.825 -27.848 1.00 28.83 692 HIS A N 1
ATOM 5410 C CA . HIS A 1 692 ? -37.890 -19.364 -27.965 1.00 28.83 692 HIS A CA 1
ATOM 5411 C C . HIS A 1 692 ? -39.319 -18.832 -27.779 1.00 28.83 692 HIS A C 1
ATOM 5413 O O . HIS A 1 692 ? -40.209 -19.147 -28.567 1.00 28.83 692 HIS A O 1
ATOM 5419 N N . LYS A 1 693 ? -39.535 -17.980 -26.768 1.00 28.44 693 LYS A N 1
ATOM 5420 C CA . LYS A 1 693 ? -40.690 -17.069 -26.693 1.00 28.44 693 LYS A CA 1
ATOM 5421 C C . LYS A 1 693 ? -40.207 -15.641 -26.958 1.00 28.44 693 LYS A C 1
ATOM 5423 O O . LYS A 1 693 ? -39.274 -15.169 -26.316 1.00 28.44 693 LYS A O 1
ATOM 5428 N N . LYS A 1 694 ? -40.844 -14.983 -27.931 1.00 31.50 694 LYS A N 1
ATOM 5429 C CA . LYS A 1 694 ? -40.669 -13.567 -28.292 1.00 31.50 694 LYS A CA 1
ATOM 5430 C C . LYS A 1 694 ? -41.361 -12.657 -27.266 1.00 31.50 694 LYS A C 1
ATOM 5432 O O . LYS A 1 694 ? -42.467 -12.966 -26.834 1.00 31.50 694 LYS A O 1
ATOM 5437 N N . VAL A 1 695 ? -40.749 -11.511 -26.966 1.00 29.45 695 VAL A N 1
ATOM 5438 C CA . VAL A 1 695 ? -41.335 -10.364 -26.239 1.00 29.45 695 VAL A CA 1
ATOM 5439 C C . VAL A 1 695 ? -41.102 -9.102 -27.096 1.00 29.45 695 VAL A C 1
ATOM 5441 O O . VAL A 1 695 ? -40.058 -9.028 -27.749 1.00 29.45 695 VAL A O 1
ATOM 5444 N N . PRO A 1 696 ? -42.060 -8.154 -27.187 1.00 29.78 696 PRO A N 1
ATOM 5445 C CA . PRO A 1 696 ? -42.044 -7.104 -28.202 1.00 29.78 696 PRO A CA 1
ATOM 5446 C C . PRO A 1 696 ? -41.197 -5.889 -27.804 1.00 29.78 696 PRO A C 1
ATOM 5448 O O . PRO A 1 696 ? -41.070 -5.541 -26.633 1.00 29.78 696 PRO A O 1
ATOM 5451 N N . ALA A 1 697 ? -40.652 -5.219 -28.820 1.00 28.42 697 ALA A N 1
ATOM 5452 C CA . ALA A 1 697 ? -39.881 -3.991 -28.695 1.00 28.42 697 ALA A CA 1
ATOM 5453 C C . ALA A 1 697 ? -40.802 -2.766 -28.556 1.00 28.42 697 ALA A C 1
ATOM 5455 O O . ALA A 1 697 ? -41.582 -2.464 -29.458 1.00 28.42 697 ALA A O 1
ATOM 5456 N N . THR A 1 698 ? -40.666 -2.020 -27.460 1.00 30.59 698 THR A N 1
ATOM 5457 C CA . THR A 1 698 ? -41.197 -0.657 -27.322 1.00 30.59 698 THR A CA 1
ATOM 5458 C C . THR A 1 698 ? -40.068 0.352 -27.493 1.00 30.59 698 THR A C 1
ATOM 5460 O O . THR A 1 698 ? -39.135 0.403 -26.693 1.00 30.59 698 THR A O 1
ATOM 5463 N N . SER A 1 699 ? -40.156 1.167 -28.543 1.00 32.06 699 SER A N 1
ATOM 5464 C CA . SER A 1 699 ? -39.233 2.263 -28.825 1.00 32.06 699 SER A CA 1
ATOM 5465 C C . SER A 1 699 ? -39.627 3.530 -28.059 1.00 32.06 699 SER A C 1
ATOM 5467 O O . SER A 1 699 ? -40.626 4.169 -28.389 1.00 32.06 699 SER A O 1
ATOM 5469 N N . GLN A 1 700 ? -38.803 3.960 -27.105 1.00 34.88 700 GLN A N 1
ATOM 5470 C CA . GLN A 1 700 ? -38.731 5.363 -26.690 1.00 34.88 700 GLN A CA 1
ATOM 5471 C C . GLN A 1 700 ? -37.281 5.838 -26.821 1.00 34.88 700 GLN A C 1
ATOM 5473 O O . GLN A 1 700 ? -36.380 5.327 -26.163 1.00 34.88 700 GLN A O 1
ATOM 5478 N N . ARG A 1 701 ? -37.046 6.804 -27.718 1.00 34.94 701 ARG A N 1
ATOM 5479 C CA . ARG A 1 701 ? -35.760 7.505 -27.853 1.00 34.94 701 ARG A CA 1
ATOM 5480 C C . ARG A 1 701 ? -35.661 8.602 -26.779 1.00 34.94 701 ARG A C 1
ATOM 5482 O O . ARG A 1 701 ? -36.634 9.344 -26.623 1.00 34.94 701 ARG A O 1
ATOM 5489 N N . PRO A 1 702 ? -34.517 8.799 -26.095 1.00 39.44 702 PRO A N 1
ATOM 5490 C CA . PRO A 1 702 ? -34.391 9.861 -25.106 1.00 39.44 702 PRO A CA 1
ATOM 5491 C C . PRO A 1 702 ? -34.144 11.226 -25.762 1.00 39.44 702 PRO A C 1
ATOM 5493 O O . PRO A 1 702 ? -33.319 11.373 -26.663 1.00 39.44 702 PRO A O 1
ATOM 5496 N N . ARG A 1 703 ? -34.805 12.259 -25.227 1.00 40.69 703 ARG A N 1
ATOM 5497 C CA . ARG A 1 703 ? -34.677 13.694 -25.559 1.00 40.69 703 ARG A CA 1
ATOM 5498 C C . ARG A 1 703 ? -33.320 14.328 -25.166 1.00 40.69 703 ARG A C 1
ATOM 5500 O O . ARG A 1 703 ? -33.222 15.547 -25.071 1.00 40.69 703 ARG A O 1
ATOM 5507 N N . TYR A 1 704 ? -32.269 13.535 -24.955 1.00 41.38 704 TYR A N 1
ATOM 5508 C CA . TYR A 1 704 ? -31.011 13.992 -24.347 1.00 41.38 704 TYR A CA 1
ATOM 5509 C C . TYR A 1 704 ? -30.083 14.779 -25.287 1.00 41.38 704 TYR A C 1
ATOM 5511 O O . TYR A 1 704 ? -29.294 15.594 -24.817 1.00 41.38 704 TYR A O 1
ATOM 5519 N N . LEU A 1 705 ? -30.211 14.634 -26.610 1.00 40.41 705 LEU A N 1
ATOM 5520 C CA . LEU A 1 705 ? -29.323 15.337 -27.548 1.00 40.41 705 LEU A CA 1
ATOM 5521 C C . LEU A 1 705 ? -29.603 16.844 -27.690 1.00 40.41 705 LEU A C 1
ATOM 5523 O O . LEU A 1 705 ? -28.712 17.584 -28.096 1.00 40.41 705 LEU A O 1
ATOM 5527 N N . ARG A 1 706 ? -30.802 17.332 -27.337 1.00 41.22 706 ARG A N 1
ATOM 5528 C CA . ARG A 1 706 ? -31.126 18.769 -27.462 1.00 41.22 706 ARG A CA 1
ATOM 5529 C C . ARG A 1 706 ? -30.568 19.622 -26.320 1.00 41.22 706 ARG A C 1
ATOM 5531 O O . ARG A 1 706 ? -30.289 20.793 -26.543 1.00 41.22 706 ARG A O 1
ATOM 5538 N N . LEU A 1 707 ? -30.364 19.048 -25.133 1.00 43.38 707 LEU A N 1
ATOM 5539 C CA . LEU A 1 707 ? -29.824 19.777 -23.978 1.00 43.38 707 LEU A CA 1
ATOM 5540 C C . LEU A 1 707 ? -28.309 19.993 -24.088 1.00 43.38 707 LEU A C 1
ATOM 5542 O O . LEU A 1 707 ? -27.836 21.092 -23.824 1.00 43.38 707 LEU A O 1
ATOM 5546 N N . VAL A 1 708 ? -27.567 18.995 -24.577 1.00 48.78 708 VAL A N 1
ATOM 5547 C CA . VAL A 1 708 ? -26.106 19.102 -24.756 1.00 48.78 708 VAL A CA 1
ATOM 5548 C C . VAL A 1 708 ? -25.744 20.143 -25.822 1.00 48.78 708 VAL A C 1
ATOM 5550 O O . VAL A 1 708 ? -24.791 20.899 -25.652 1.00 48.78 708 VAL A O 1
ATOM 5553 N N . PHE A 1 709 ? -26.542 20.247 -26.889 1.00 51.06 709 PHE A N 1
ATOM 5554 C CA . PHE A 1 709 ? -26.290 21.214 -27.959 1.00 51.06 709 PHE A CA 1
ATOM 5555 C C . PHE A 1 709 ? -26.502 22.668 -27.502 1.00 51.06 709 PHE A C 1
ATOM 5557 O O . PHE A 1 709 ? -25.723 23.546 -27.865 1.00 51.06 709 PHE A O 1
ATOM 5564 N N . PHE A 1 710 ? -27.502 22.927 -26.651 1.00 54.62 710 PHE A N 1
ATOM 5565 C CA . PHE A 1 710 ? -27.747 24.268 -26.106 1.00 54.62 710 PHE A CA 1
ATOM 5566 C C . PHE A 1 710 ? -26.647 24.724 -25.137 1.00 54.62 710 PHE A C 1
ATOM 5568 O O . PHE A 1 710 ? -26.256 25.889 -25.167 1.00 54.62 710 PHE A O 1
ATOM 5575 N N . SER A 1 711 ? -26.104 23.815 -24.322 1.00 53.41 711 SER A N 1
ATOM 5576 C CA . SER A 1 711 ? -25.021 24.142 -23.385 1.00 53.41 711 SER A CA 1
ATOM 5577 C C . SER A 1 711 ? -23.723 24.526 -24.099 1.00 53.41 711 SER A C 1
ATOM 5579 O O . SER A 1 711 ? -23.050 25.460 -23.673 1.00 53.41 711 SER A O 1
ATOM 5581 N N . ILE A 1 712 ? -23.392 23.858 -25.209 1.00 60.19 712 ILE A N 1
ATOM 5582 C CA . ILE A 1 712 ? -22.179 24.161 -25.984 1.00 60.19 712 ILE A CA 1
ATOM 5583 C C . ILE A 1 712 ? -22.300 25.533 -26.658 1.00 60.19 712 ILE A C 1
ATOM 5585 O O . ILE A 1 712 ? -21.386 26.348 -26.552 1.00 60.19 712 ILE A O 1
ATOM 5589 N N . VAL A 1 713 ? -23.442 25.830 -27.286 1.00 70.81 713 VAL A N 1
ATOM 5590 C CA . VAL A 1 713 ? -23.664 27.130 -27.946 1.00 70.81 713 VAL A CA 1
ATOM 5591 C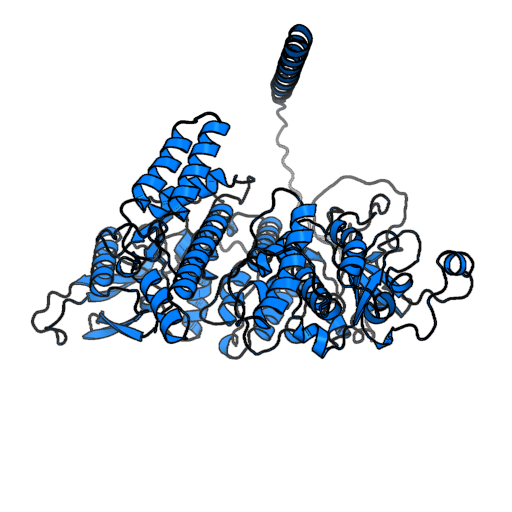 C . VAL A 1 713 ? -23.604 28.282 -26.936 1.00 70.81 713 VAL A C 1
ATOM 5593 O O . VAL A 1 713 ? -22.963 29.294 -27.207 1.00 70.81 713 VAL A O 1
ATOM 5596 N N . PHE A 1 714 ? -24.181 28.110 -25.743 1.00 71.69 714 PHE A N 1
ATOM 5597 C CA . PHE A 1 714 ? -24.180 29.143 -24.703 1.00 71.69 714 PHE A CA 1
ATOM 5598 C C . PHE A 1 714 ? -22.770 29.480 -24.184 1.00 71.69 714 PHE A C 1
ATOM 5600 O O . PHE A 1 714 ? -22.441 30.651 -23.993 1.00 71.69 714 PHE A O 1
ATOM 5607 N N . VAL A 1 715 ? -21.907 28.471 -24.012 1.00 68.31 715 VAL A N 1
ATOM 5608 C CA . VAL A 1 715 ? -20.515 28.669 -23.568 1.00 68.31 715 VAL A CA 1
ATOM 5609 C C . VAL A 1 715 ? -19.691 29.407 -24.627 1.00 68.31 715 VAL A C 1
ATOM 5611 O O . VAL A 1 715 ? -18.940 30.323 -24.289 1.00 68.31 715 VAL A O 1
ATOM 5614 N N . TYR A 1 716 ? -19.871 29.077 -25.910 1.00 68.31 716 TYR A N 1
ATOM 5615 C CA . TYR A 1 716 ? -19.183 29.780 -26.998 1.00 68.31 716 TYR A CA 1
ATOM 5616 C C . TYR A 1 716 ? -19.638 31.239 -27.139 1.00 68.31 716 TYR A C 1
ATOM 5618 O O . TYR A 1 716 ? -18.807 32.109 -27.397 1.00 68.31 716 TYR A O 1
ATOM 5626 N N . SER A 1 717 ? -20.921 31.537 -26.908 1.00 70.75 717 SER A N 1
ATOM 5627 C CA . SER A 1 717 ? -21.418 32.919 -26.914 1.00 70.75 717 SER A CA 1
ATOM 5628 C C . SER A 1 717 ? -20.837 33.764 -25.774 1.00 70.75 717 SER A C 1
ATOM 5630 O O . SER A 1 717 ? -20.505 34.926 -25.997 1.00 70.75 717 SER A O 1
ATOM 5632 N N . LEU A 1 718 ? -20.650 33.194 -24.577 1.00 69.94 718 LEU A N 1
ATOM 5633 C CA . LEU A 1 718 ? -20.027 33.898 -23.446 1.00 69.94 718 LEU A CA 1
ATOM 5634 C C . LEU A 1 718 ? -18.530 34.158 -23.663 1.00 69.94 718 LEU A C 1
ATOM 5636 O O . LEU A 1 718 ? -18.046 35.243 -23.345 1.00 69.94 718 LEU A O 1
ATOM 5640 N N . LEU A 1 719 ? -17.809 33.198 -24.250 1.00 64.94 719 LEU A N 1
ATOM 5641 C CA . LEU A 1 719 ? -16.401 33.367 -24.625 1.00 64.94 719 LEU A CA 1
ATOM 5642 C C . LEU A 1 719 ? -16.222 34.440 -25.705 1.00 64.94 719 LEU A C 1
ATOM 5644 O O . LEU A 1 719 ? -15.333 35.280 -25.586 1.00 64.94 719 LEU A O 1
ATOM 5648 N N . ALA A 1 720 ? -17.094 34.461 -26.716 1.00 70.31 720 ALA A N 1
ATOM 5649 C CA . ALA A 1 720 ? -17.080 35.502 -27.740 1.00 70.31 720 ALA A CA 1
ATOM 5650 C C . ALA A 1 720 ? -17.354 36.893 -27.142 1.00 70.31 720 ALA A C 1
ATOM 5652 O O . ALA A 1 720 ? -16.671 37.852 -27.495 1.00 70.31 720 ALA A O 1
ATOM 5653 N N . LEU A 1 721 ? -18.292 36.998 -26.192 1.00 68.56 721 LEU A N 1
ATOM 5654 C CA . LEU A 1 721 ? -18.588 38.255 -25.503 1.00 68.56 721 LEU A CA 1
ATOM 5655 C C . LEU A 1 721 ? -17.394 38.737 -24.663 1.00 68.56 721 LEU A C 1
ATOM 5657 O O . LEU A 1 721 ? -17.051 39.915 -24.704 1.00 68.56 721 LEU A O 1
ATOM 5661 N N . ALA A 1 722 ? -16.722 37.831 -23.946 1.00 65.44 722 ALA A N 1
ATOM 5662 C CA . ALA A 1 722 ? -15.548 38.159 -23.137 1.00 65.44 722 ALA A CA 1
ATOM 5663 C C . ALA A 1 722 ? -14.373 38.649 -23.999 1.00 65.44 722 ALA A C 1
ATOM 5665 O O . ALA A 1 722 ? -13.773 39.676 -23.690 1.00 65.44 722 ALA A O 1
ATOM 5666 N N . VAL A 1 723 ? -14.093 37.972 -25.118 1.00 68.62 723 VAL A N 1
ATOM 5667 C CA . VAL A 1 723 ? -13.052 38.391 -26.074 1.00 68.62 723 VAL A CA 1
ATOM 5668 C C . VAL A 1 723 ? -13.389 39.747 -26.695 1.00 68.62 723 VAL A C 1
ATOM 5670 O O . VAL A 1 723 ? -12.517 40.604 -26.808 1.00 68.62 723 VAL A O 1
ATOM 5673 N N . TRP A 1 724 ? -14.657 39.981 -27.038 1.00 63.53 724 TRP A N 1
ATOM 5674 C CA . TRP A 1 724 ? -15.098 41.264 -27.585 1.00 63.53 724 TRP A CA 1
ATOM 5675 C C . TRP A 1 724 ? -15.003 42.405 -26.564 1.00 63.53 724 TRP A C 1
ATOM 5677 O O . TRP A 1 724 ? -14.624 43.516 -26.916 1.00 63.53 724 TRP A O 1
ATOM 5687 N N . THR A 1 725 ? -15.261 42.120 -25.284 1.00 65.25 725 THR A N 1
ATOM 5688 C CA . THR A 1 725 ? -15.111 43.102 -24.198 1.00 65.25 725 THR A CA 1
ATOM 5689 C C . THR A 1 725 ? -13.640 43.463 -23.978 1.00 65.25 725 THR A C 1
ATOM 5691 O O . THR A 1 725 ? -13.320 44.634 -23.817 1.00 65.25 725 THR A O 1
ATOM 5694 N N . ILE A 1 726 ? -12.729 42.485 -24.043 1.00 66.81 726 ILE A N 1
ATOM 5695 C CA . ILE A 1 726 ? -11.278 42.720 -23.941 1.00 66.81 726 ILE A CA 1
ATOM 5696 C C . ILE A 1 726 ? -10.780 43.568 -25.122 1.00 66.81 726 ILE A C 1
ATOM 5698 O O . ILE A 1 726 ? -10.020 44.512 -24.916 1.00 66.81 726 ILE A O 1
ATOM 5702 N N . LEU A 1 727 ? -11.264 43.292 -26.336 1.00 62.12 727 LEU A N 1
ATOM 5703 C CA . LEU A 1 727 ? -10.935 44.063 -27.542 1.00 62.12 727 LEU A CA 1
ATOM 5704 C C . LEU A 1 727 ? -11.518 45.484 -27.555 1.00 62.12 727 LEU A C 1
ATOM 5706 O O . LEU A 1 727 ? -11.010 46.325 -28.278 1.00 62.12 727 LEU A O 1
ATOM 5710 N N . LEU A 1 728 ? -12.578 45.757 -26.791 1.00 62.78 728 LEU A N 1
ATOM 5711 C CA . LEU A 1 728 ? -13.123 47.110 -26.614 1.00 62.78 728 LEU A CA 1
ATOM 5712 C C . LEU A 1 728 ? -12.399 47.905 -25.517 1.00 62.78 728 LEU A C 1
ATOM 5714 O O . LEU A 1 728 ? -12.541 49.124 -25.456 1.00 62.78 728 LEU A O 1
ATOM 5718 N N . MET A 1 729 ? -11.666 47.223 -24.631 1.00 55.50 729 MET A N 1
ATOM 5719 C CA . MET A 1 729 ? -10.865 47.843 -23.568 1.00 55.50 729 MET A CA 1
ATOM 5720 C C . MET A 1 729 ? -9.387 48.025 -23.946 1.00 55.50 729 MET A C 1
ATOM 5722 O O . MET A 1 729 ? -8.636 48.602 -23.158 1.00 55.50 729 MET A O 1
ATOM 5726 N N . SER A 1 730 ? -8.979 47.538 -25.120 1.00 59.38 730 SER A N 1
ATOM 5727 C CA . SER A 1 730 ? -7.672 47.781 -25.747 1.00 59.38 730 SER A CA 1
ATOM 5728 C C . SER A 1 730 ? -7.832 48.732 -26.924 1.00 59.38 730 SER A C 1
ATOM 5730 O O . SER A 1 730 ? -6.880 49.512 -27.150 1.00 59.38 730 SER A O 1
#

Sequence (730 aa):
MSRRFSGSISEVITIARIQFCDDQDCGFASEQHLLIQLDHIPLDGKLGVALSYSWGEFNRQEVAVGHDVSGNVKKLELGQEWHVGDLQASLADLSQKYGGCWMDQLCIKQAAVDIRKSLANIPSIYRTLNVVVLVPSSPCSCSEENARLIINSFDSRLTAEVGKIAREHAGYRRKSCLNSSGLISYFDRVWTRQEFMYSRQISLLRTSKELVPCVRCEQDVESLGTYAGLLFQRNIEEGQTPSTAYQAVKSANTFFFRYAMDAMISYCAYEHASSRTDASYTLSKFLLGETIVNQQPAPDQLSLYSQLKSFLTQLSQLGRSARRATKECDYVLSVWVDCPGYVIPTNYKSMDLPELLEDAILQLEKNLDCSPLVTVPAALFGRDEAGGLWRPTTYLQRSAIHDARELYNVLSKSQRVPVSNGSIPLTCFLEHSLSVSSRADDYIRLFEGWPTAKVFDAMKNVCSGWPEDVLARVRDAHGMPSADSREHYLVTLFAELVVVKAMNALETISRKEPSWEIRDTDHHDAMYGLVAIALGISRSACEAQGLRLMVSLEYPPCIGFMKPELSLQEPTPTYNERVQGRQGHNDEYLTVCTAVYSHKAGCALLEASIEAQGPPVVLKVSGIWVPMKYTPLHEVAALAQTSSRDGRLGGPSVSPAFDPFKYLIYIVPETQTENIVISERPLDDSDLPAHHKKVPATSQRPRYLRLVFFSIVFVYSLLALAVWTILLMS

Radius of gyration: 29.81 Å; chains: 1; bounding box: 76×88×92 Å